Protein 1HFU (pdb70)

Solvent-accessible surface area: 18057 Å² total; per-residue (Å²): 97,57,1,79,19,95,45,56,0,36,0,48,30,32,116,18,58,18,0,36,77,89,14,21,0,2,24,0,64,56,48,65,17,5,13,0,79,12,25,39,98,45,109,1,63,0,47,0,34,0,67,4,105,36,37,16,1,28,27,5,0,0,0,1,0,0,7,4,36,4,130,26,28,0,14,0,0,0,0,31,4,0,0,0,7,2,0,1,30,64,77,45,4,67,0,96,9,53,8,74,38,25,24,3,0,0,0,0,2,0,9,23,31,8,0,0,1,1,1,0,6,0,10,0,0,0,55,36,123,113,24,75,10,54,103,62,32,89,56,34,51,78,100,3,12,0,10,0,6,0,0,7,22,80,10,9,39,12,64,224,111,1,20,0,2,2,0,48,32,73,0,31,47,50,80,25,66,86,18,120,9,7,72,4,97,3,82,100,62,69,83,12,3,0,4,0,0,0,12,0,0,14,0,7,0,38,0,14,4,2,44,9,100,0,33,0,0,0,0,1,4,26,34,0,80,71,48,57,4,22,66,0,59,0,22,1,0,2,0,4,0,0,8,0,59,0,89,52,92,66,66,5,13,34,0,28,0,46,4,68,51,16,131,103,46,0,31,62,41,53,58,131,8,2,0,3,0,8,0,33,0,66,80,22,64,142,49,78,6,139,34,88,43,73,134,126,49,53,73,22,70,30,42,62,1,49,4,55,92,112,49,66,9,31,39,108,92,69,66,45,28,11,83,27,70,46,148,5,137,21,20,87,83,82,47,99,8,18,1,76,66,38,15,18,102,68,18,98,62,1,1,0,34,22,6,54,91,50,19,154,35,20,144,83,4,102,23,80,43,1,19,56,81,2,59,140,100,65,20,0,4,0,26,3,28,12,45,22,106,40,40,35,2,1,0,1,2,2,3,10,20,1,4,5,2,33,4,32,74,20,87,92,75,39,21,115,35,4,2,42,1,3,0,1,12,2,11,105,113,62,13,52,2,1,4,1,5,47,1,67,0,16,0,0,0,5,2,0,0,0,7,5,43,22,17,108,61,0,0,0,1,0,2,0,2,6,12,100,47,0,85,116,30,2,117,34,43,106,92,10,43,66,6,14,106,53,59,100,118,40,61,110,120,22,54,57,84,102,101,104

CATH classification: 2.60.40.420 (+2 more: 2.60.40.420, 2.60.40.420)

B-factor: mean 20.95, std 7.77, range [6.66, 72.38]

Nearest PDB structures (foldseek):
  1hfu-assembly1_A  TM=1.002E+00  e=0.000E+00  Coprinopsis cinerea
  1a65-assembly1_A  TM=1.001E+00  e=0.000E+00  Coprinopsis cinerea
  5z1x-assembly2_B  TM=9.784E-01  e=3.452E-79  Cerrena
  3t6v-assembly1_A  TM=9.823E-01  e=4.361E-77  Steccherinum ochraceum
  5ehf-assembly1_A  TM=9.785E-01  e=1.086E-77  Antrodiella faginea

Secondary structure (DSSP, 8-state):
-EE-SEEEEEEEEEEE-TTS--EEEEEETTBSSPEEEEETT--EEEEEEE----TTS--SB-EEEET---TT-GGGS--BTTTBPPBPTT-EEEEEE--TT--EEEEEEE-STTGGGGT-EEEEEEE-TT-TTGGG-SB-STTSEEEEEEE-SS-GGG----SEEEETTB--BTT---PPPPEEEE-TT-EEEEEEEE--SS--EEEEETT--EEEEEETTEEEEEEEESBEEE-TT-EEEEEEE--S-SSEEEEEEEESS-GGGGGG--GGGTTEEEEEETTS-SS-------SSPPBP-GGG-BBSSS-SPSS-SSTT-SSEEEE--EEEETTEEEETTB-----SS-HHHHHHTT--SGGGSSSTTSEEEE-SS-EEEEEEE--STT---EEEETT--EEEEE-TT------SSB-EESEEE--STT-EEEEEEE--S-EEEEEEESSHHHHHTT-EEEEEE-HHHHHHH----HHHHHHHHHHHT--HHHH-----

InterPro domains:
  IPR001117 Multicopper oxidase, second cupredoxin domain [PF00394] (160-305)
  IPR002355 Multicopper oxidase, copper-binding site [PS00080] (469-480)
  IPR008972 Cupredoxin [G3DSA:2.60.40.420] (19-150)
  IPR008972 Cupredoxin [G3DSA:2.60.40.420] (151-330)
  IPR008972 Cupredoxin [G3DSA:2.60.40.420] (331-520)
  IPR008972 Cupredoxin [SSF49503] (31-179)
  IPR008972 Cupredoxin [SSF49503] (154-338)
  IPR008972 Cupredoxin [SSF49503] (324-514)
  IPR011706 Multicopper oxidase, C-terminal [PF07731] (367-487)
  IPR011707 Multicopper oxidase-like, N-terminal [PF07732] (30-148)
  IPR033138 Multicopper oxidases, conserved site [PS00079] (122-142)
  IPR033138 Multicopper oxidases, conserved site [PS00079] (464-484)
  IPR045087 Multicopper oxidase [PTHR11709] (40-487)

Sequence (500 aa):
AIVNSVDTMTLTNANVSPDGFTRAGILVNGVHGPLIRGGKNDNFELNVVNDLDNPTMLRPTSIHWHGLFQRGTNWADGADGVNQCPISPGHAFLYKFTPAGHAGTFWYHSHFGTQYCDGLRGPMVIYDDNDPHAALYDEDDENTIITLADWYHIPAPSIQQPDATLINGKGRYVGGPAAELSIVNVEQGKKYRMRLISLSCDPNWQFSIDGHELTIIEVDGELTEPHTVDRLQIFTGQRYSFVLDANQPVDNYWIRAQPNKGRNGLAGTFANGVNSAILRYAGAANADPTTSANPNPAQLNEADLHALIDPAAPGIPTPGAADVNLRFQLGFSGGRFTINGTAYESPSVPTLLQIMSGAQSANDLLPAGSVYELPRNQVVELVVPAGVLGGPHPFHLHGHAFSVVRSAGSSTYNFVNPVKRDVVSLGVTGDEVTIRFVTDNPGPWFFHCHIEFHLMNGLAIVFAEDMANTVDANNPPVEWAQLCEIYDDLPPEATSIQTV

Radius of gyration: 21.63 Å; Cα contacts (8 Å, |Δi|>4): 1441; chains: 1; bounding box: 51×60×52 Å

Organism: Coprinopsis cinerea (NCBI:txid5346)

Structure (mmCIF, N/CA/C/O backbone):
data_1HFU
#
_entry.id   1HFU
#
_cell.length_a   45.120
_cell.length_b   84.560
_cell.length_c   139.030
_cell.angle_alpha   90.00
_cell.angle_beta   90.00
_cell.angle_gamma   90.00
#
_symmetry.space_group_name_H-M   'P 21 21 21'
#
loop_
_entity.id
_entity.type
_entity.pdbx_description
1 polymer 'LACCASE 1'
2 branched alpha-D-mannopyranose-(1-2)-alpha-D-mannopyranose
3 branched 2-acetamido-2-deoxy-beta-D-glucopyranose-(1-4)-2-acetamido-2-deoxy-beta-D-glucopyranose
4 non-polymer 'COPPER (II) ION'
5 water water
#
loop_
_atom_site.group_PDB
_atom_site.id
_atom_site.type_symbol
_atom_site.label_atom_id
_atom_site.label_alt_id
_atom_site.label_comp_id
_atom_site.label_asym_id
_atom_site.label_entity_id
_atom_site.label_seq_id
_atom_site.pdbx_PDB_ins_code
_atom_site.Cartn_x
_atom_site.Cartn_y
_atom_site.Cartn_z
_atom_site.occupancy
_atom_site.B_iso_or_equiv
_atom_site.auth_seq_id
_atom_site.auth_comp_id
_atom_site.auth_asym_id
_atom_site.auth_atom_id
_atom_site.pdbx_PDB_model_num
ATOM 1 N N . ALA A 1 1 ? 4.875 35.376 66.019 1.00 39.10 1 ALA A N 1
ATOM 2 C CA . ALA A 1 1 ? 5.171 34.636 64.763 1.00 38.12 1 ALA A CA 1
ATOM 3 C C . ALA A 1 1 ? 4.439 35.099 63.516 1.00 34.55 1 ALA A C 1
ATOM 4 O O . ALA A 1 1 ? 4.823 34.597 62.440 1.00 36.17 1 ALA A O 1
ATOM 6 N N . ILE A 1 2 ? 3.359 35.887 63.564 1.00 31.91 2 ILE A N 1
ATOM 7 C CA . ILE A 1 2 ? 2.706 36.248 62.296 1.00 24.78 2 ILE A CA 1
ATOM 8 C C . ILE A 1 2 ? 2.703 37.758 62.129 1.00 24.24 2 ILE A C 1
ATOM 9 O O . ILE A 1 2 ? 2.365 38.463 63.073 1.00 30.48 2 ILE A O 1
ATOM 14 N N . VAL A 1 3 ? 3.138 38.247 60.976 1.00 20.35 3 VAL A N 1
ATOM 15 C CA . VAL A 1 3 ? 3.121 39.686 60.707 1.00 19.81 3 VAL A CA 1
ATOM 16 C C . VAL A 1 3 ? 1.888 39.953 59.868 1.00 18.12 3 VAL A C 1
ATOM 17 O O . VAL A 1 3 ? 1.624 39.273 58.860 1.00 19.29 3 VAL A O 1
ATOM 21 N N . ASN A 1 4 ? 1.067 40.919 60.286 1.00 17.23 4 ASN A N 1
ATOM 22 C CA . ASN A 1 4 ? -0.156 41.211 59.569 1.00 17.99 4 ASN A CA 1
ATOM 23 C C . ASN A 1 4 ? 0.076 42.210 58.439 1.00 20.74 4 ASN A C 1
ATOM 24 O O . ASN A 1 4 ? 1.191 42.768 58.358 1.00 19.33 4 ASN A O 1
ATOM 29 N N . SER A 1 5 ? -0.913 42.395 57.586 1.00 18.28 5 SER A N 1
ATOM 30 C CA . SER A 1 5 ? -0.739 43.311 56.445 1.00 20.69 5 SER A CA 1
ATOM 31 C C . SER A 1 5 ? -0.509 44.750 56.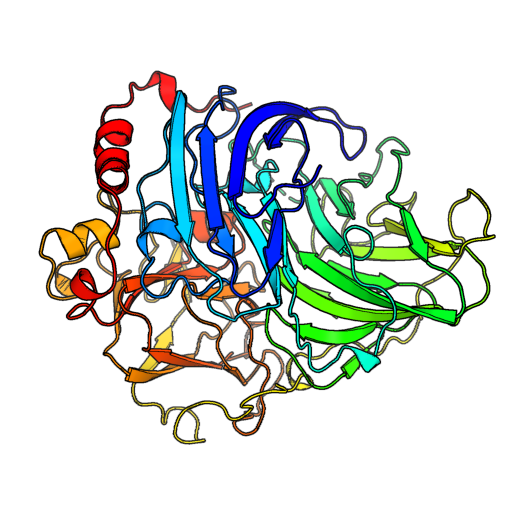861 1.00 22.17 5 SER A C 1
ATOM 32 O O . SER A 1 5 ? 0.167 45.509 56.151 1.00 19.15 5 SER A O 1
ATOM 35 N N . VAL A 1 6 ? -1.071 45.186 57.978 1.00 21.16 6 VAL A N 1
ATOM 36 C CA . VAL A 1 6 ? -0.779 46.491 58.559 1.00 19.54 6 VAL A CA 1
ATOM 37 C C . VAL A 1 6 ? -0.004 46.132 59.831 1.00 20.98 6 VAL A C 1
ATOM 38 O O . VAL A 1 6 ? -0.601 45.533 60.726 1.00 22.07 6 VAL A O 1
ATOM 42 N N . ASP A 1 7 ? 1.297 46.417 59.920 1.00 21.24 7 ASP A N 1
ATOM 43 C CA . ASP A 1 7 ? 2.039 46.026 61.109 1.00 19.80 7 ASP A CA 1
ATOM 44 C C . ASP A 1 7 ? 3.394 46.714 61.160 1.00 19.46 7 ASP A C 1
ATOM 45 O O . ASP A 1 7 ? 3.775 47.433 60.228 1.00 19.07 7 ASP A O 1
ATOM 50 N N . THR A 1 8 ? 4.150 46.403 62.200 1.00 17.77 8 THR A N 1
ATOM 51 C CA . THR A 1 8 ? 5.511 46.894 62.372 1.00 19.26 8 THR A CA 1
ATOM 52 C C . THR A 1 8 ? 6.457 45.702 62.288 1.00 21.57 8 THR A C 1
ATOM 53 O O . THR A 1 8 ? 6.111 44.639 62.810 1.00 21.38 8 THR A O 1
ATOM 57 N N . MET A 1 9 ? 7.563 45.845 61.580 1.00 20.39 9 MET A N 1
ATOM 58 C CA . MET A 1 9 ? 8.563 44.779 61.518 1.00 17.49 9 MET A CA 1
ATOM 59 C C . MET A 1 9 ? 9.849 45.340 62.127 1.00 19.32 9 MET A C 1
ATOM 60 O O . MET A 1 9 ? 10.609 46.070 61.476 1.00 20.39 9 MET A O 1
ATOM 65 N N . THR A 1 10 ? 10.106 44.961 63.380 1.00 20.22 10 THR A N 1
ATOM 66 C CA . THR A 1 10 ? 11.301 45.457 64.073 1.00 17.20 10 THR A CA 1
ATOM 67 C C . THR A 1 10 ? 12.464 44.503 63.922 1.00 19.45 10 THR A C 1
ATOM 68 O O . THR A 1 10 ? 12.355 43.319 64.254 1.00 20.94 10 THR A O 1
ATOM 72 N N . LEU A 1 11 ? 13.540 44.988 63.326 1.00 17.53 11 LEU A N 1
ATOM 73 C CA . LEU A 1 11 ? 14.688 44.160 63.022 1.00 17.28 11 LEU A CA 1
ATOM 74 C C . LEU A 1 11 ? 15.715 44.286 64.140 1.00 18.03 11 LEU A C 1
ATOM 75 O O . LEU A 1 11 ? 16.142 45.421 64.421 1.00 21.47 11 LEU A O 1
ATOM 80 N N . THR A 1 12 ? 16.073 43.157 64.752 1.00 19.10 12 THR A N 1
ATOM 81 C CA . THR A 1 12 ? 17.155 43.179 65.746 1.00 18.26 12 THR A CA 1
ATOM 82 C C . THR A 1 12 ? 18.133 42.043 65.483 1.00 20.45 12 THR A C 1
ATOM 83 O O . THR A 1 12 ? 17.844 41.131 64.697 1.00 18.13 12 THR A O 1
ATOM 87 N N . ASN A 1 13 ? 19.301 42.104 66.125 1.00 20.57 13 ASN A N 1
ATOM 88 C CA . ASN A 1 13 ? 20.254 41.018 66.092 1.00 18.19 13 ASN A CA 1
ATOM 89 C C . ASN A 1 13 ? 20.081 40.183 67.369 1.00 20.29 13 ASN A C 1
ATOM 90 O O . ASN A 1 13 ? 19.715 40.696 68.423 1.00 18.95 13 ASN A O 1
ATOM 95 N N . ALA A 1 14 ? 20.312 38.886 67.229 1.00 22.11 14 ALA A N 1
ATOM 96 C CA . ALA A 1 14 ? 20.206 37.967 68.370 1.00 21.11 14 ALA A CA 1
ATOM 97 C C . ALA A 1 14 ? 21.051 36.731 68.082 1.00 23.31 14 ALA A C 1
ATOM 98 O O . ALA A 1 14 ? 21.432 36.512 66.920 1.00 21.63 14 ALA A O 1
ATOM 100 N N . ASN A 1 15 ? 21.327 35.921 69.112 1.00 18.76 15 ASN A N 1
ATOM 101 C CA . ASN A 1 15 ? 22.095 34.696 68.861 1.00 19.47 15 ASN A CA 1
ATOM 102 C C . ASN A 1 15 ? 21.087 33.584 68.582 1.00 19.44 15 ASN A C 1
ATOM 103 O O . ASN A 1 15 ? 20.057 33.551 69.229 1.00 22.92 15 ASN A O 1
ATOM 108 N N . VAL A 1 16 ? 21.356 32.839 67.526 1.00 17.22 16 VAL A N 1
ATOM 109 C CA . VAL A 1 16 ? 20.388 31.839 67.031 1.00 18.40 16 VAL A CA 1
ATOM 110 C C . VAL A 1 16 ? 21.138 30.537 66.786 1.00 19.30 16 VAL A C 1
ATOM 111 O O . VAL A 1 16 ? 22.344 30.479 66.562 1.00 18.43 16 VAL A O 1
ATOM 115 N N . SER A 1 17 ? 20.449 29.399 66.831 1.00 16.91 17 SER A N 1
ATOM 116 C CA . SER A 1 17 ? 21.011 28.075 66.684 1.00 16.78 17 SER A CA 1
ATOM 117 C C . SER A 1 17 ? 20.021 27.114 66.028 1.00 19.66 17 SER A C 1
ATOM 118 O O . SER A 1 17 ? 19.647 26.046 66.554 1.00 21.38 17 SER A O 1
ATOM 122 N N . PRO A 1 18 ? 19.588 27.431 64.824 1.00 18.61 18 PRO A N 1
ATOM 123 C CA . PRO A 1 18 ? 18.566 26.683 64.107 1.00 18.80 18 PRO A CA 1
ATOM 124 C C . PRO A 1 18 ? 18.967 25.251 63.799 1.00 18.38 18 PRO A C 1
ATOM 125 O O . PRO A 1 18 ? 18.075 24.464 63.496 1.00 19.27 18 PRO A O 1
ATOM 129 N N . ASP A 1 19 ? 20.247 24.954 63.758 1.00 17.61 19 ASP A N 1
ATOM 130 C CA . ASP A 1 19 ? 20.811 23.659 63.483 1.00 16.43 19 ASP A CA 1
ATOM 131 C C . ASP A 1 19 ? 21.653 23.171 64.676 1.00 19.90 19 ASP A C 1
ATOM 132 O O . ASP A 1 19 ? 22.465 22.278 64.495 1.00 20.83 19 ASP A O 1
ATOM 137 N N . GLY A 1 20 ? 21.510 23.826 65.820 1.00 18.29 20 GLY A N 1
ATOM 138 C CA . GLY A 1 20 ? 22.248 23.399 67.012 1.00 21.14 20 GLY A CA 1
ATOM 139 C C . GLY A 1 20 ? 23.614 24.059 67.126 1.00 22.45 20 GLY A C 1
ATOM 140 O O . GLY A 1 20 ? 24.347 23.844 68.114 1.00 24.17 20 GLY A O 1
ATOM 141 N N . PHE A 1 21 ? 23.956 24.893 66.148 1.00 17.01 21 PHE A N 1
ATOM 142 C CA . PHE A 1 21 ? 25.231 25.633 66.240 1.00 17.66 21 PHE A CA 1
ATOM 143 C C . PHE A 1 21 ? 24.854 27.070 66.538 1.00 17.50 21 PHE A C 1
ATOM 144 O O . PHE A 1 21 ? 24.010 27.645 65.832 1.00 17.87 21 PHE A O 1
ATOM 152 N N . THR A 1 22 ? 25.473 27.728 67.524 1.00 16.38 22 THR A N 1
ATOM 153 C CA . THR A 1 22 ? 25.048 29.104 67.814 1.00 17.25 22 THR A CA 1
ATOM 154 C C . THR A 1 22 ? 25.876 30.133 67.050 1.00 20.87 22 THR A C 1
ATOM 155 O O . THR A 1 22 ? 27.098 30.047 66.962 1.00 20.01 22 THR A O 1
ATOM 159 N N . ARG A 1 23 ? 25.178 31.107 66.476 1.00 17.32 23 ARG A N 1
ATOM 160 C CA . ARG A 1 23 ? 25.802 32.217 65.763 1.00 16.99 23 ARG A CA 1
ATOM 161 C C . ARG A 1 23 ? 24.872 33.416 65.907 1.00 16.51 23 ARG A C 1
ATOM 162 O O . ARG A 1 23 ? 23.720 33.259 66.326 1.00 18.81 23 ARG A O 1
ATOM 170 N N . ALA A 1 24 ? 25.404 34.599 65.565 1.00 17.90 24 ALA A N 1
ATOM 171 C CA . ALA A 1 24 ? 24.580 35.808 65.632 1.00 18.22 24 ALA A CA 1
ATOM 172 C C . ALA A 1 24 ? 23.776 35.934 64.333 1.00 17.46 24 ALA A C 1
ATOM 173 O O . ALA A 1 24 ? 24.281 35.600 63.258 1.00 21.09 24 ALA A O 1
ATOM 175 N N . GLY A 1 25 ? 22.520 36.331 64.449 1.00 17.85 25 GLY A N 1
ATOM 176 C CA . GLY A 1 25 ? 21.664 36.404 63.259 1.00 17.96 25 GLY A CA 1
ATOM 177 C C . GLY A 1 25 ? 20.754 37.623 63.360 1.00 19.41 25 GLY A C 1
ATOM 178 O O . GLY A 1 25 ? 21.021 38.563 64.085 1.00 19.23 25 GLY A O 1
ATOM 179 N N . ILE A 1 26 ? 19.649 37.543 62.615 1.00 16.81 26 ILE A N 1
ATOM 180 C CA . ILE A 1 26 ? 18.721 38.658 62.548 1.00 18.52 26 ILE A CA 1
ATOM 181 C C . ILE A 1 26 ? 17.313 38.152 62.828 1.0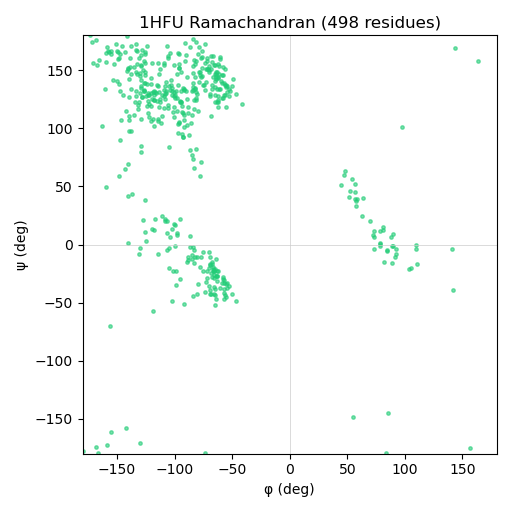0 19.08 26 ILE A C 1
ATOM 182 O O . ILE A 1 26 ? 16.955 37.094 62.297 1.00 18.59 26 ILE A O 1
ATOM 187 N N . LEU A 1 27 ? 16.562 38.880 63.644 1.00 16.81 27 LEU A N 1
ATOM 188 C CA . LEU A 1 27 ? 15.202 38.496 63.989 1.00 16.97 27 LEU A CA 1
ATOM 189 C C . LEU A 1 27 ? 14.225 39.602 63.536 1.00 17.25 27 LEU A C 1
ATOM 190 O O . LEU A 1 27 ? 14.677 40.720 63.395 1.00 16.93 27 LEU A O 1
ATOM 195 N N . VAL A 1 28 ? 12.969 39.255 63.322 1.00 15.31 28 VAL A N 1
ATOM 196 C CA . VAL A 1 28 ? 11.944 40.205 62.920 1.00 19.04 28 VAL A CA 1
ATOM 197 C C . VAL A 1 28 ? 10.858 40.080 63.990 1.00 19.94 28 VAL A C 1
ATOM 198 O O . VAL A 1 28 ? 10.396 38.957 64.170 1.00 20.76 28 VAL A O 1
ATOM 202 N N . ASN A 1 29 ? 10.604 41.071 64.806 1.00 17.98 29 ASN A N 1
ATOM 203 C CA . ASN A 1 29 ? 9.657 41.010 65.903 1.00 19.66 29 ASN A CA 1
ATOM 204 C C . ASN A 1 29 ? 9.992 39.862 66.866 1.00 19.69 29 ASN A C 1
ATOM 205 O O . ASN A 1 29 ? 9.094 39.154 67.337 1.00 22.25 29 ASN A O 1
ATOM 210 N N . GLY A 1 30 ? 11.266 39.653 67.120 1.00 19.33 30 GLY A N 1
ATOM 211 C CA . GLY A 1 30 ? 11.810 38.672 68.021 1.00 19.63 30 GLY A CA 1
ATOM 212 C C . GLY A 1 30 ? 11.767 37.234 67.567 1.00 20.99 30 GLY A C 1
ATOM 213 O O . GLY A 1 30 ? 12.004 36.268 68.293 1.00 23.21 30 GLY A O 1
ATOM 214 N N . VAL A 1 31 ? 11.462 37.011 66.299 1.00 20.92 31 VAL A N 1
ATOM 215 C CA . VAL A 1 31 ? 11.230 35.721 65.677 1.00 22.21 31 VAL A CA 1
ATOM 216 C C . VAL A 1 31 ? 12.105 35.570 64.443 1.00 21.95 31 VAL A C 1
ATOM 217 O O . VAL A 1 31 ? 12.471 36.508 63.758 1.00 17.60 31 VAL A O 1
ATOM 221 N N . HIS A 1 32 ? 12.476 34.326 64.148 1.00 23.37 32 HIS A N 1
ATOM 222 C CA . HIS A 1 32 ? 13.291 34.041 62.981 1.00 26.45 32 HIS A CA 1
ATOM 223 C C . HIS A 1 32 ? 12.437 33.862 61.730 1.00 25.72 32 HIS A C 1
ATOM 224 O O . HIS A 1 32 ? 11.781 32.824 61.619 1.00 27.93 32 HIS A O 1
ATOM 231 N N . GLY A 1 33 ? 12.404 34.828 60.836 1.00 22.98 33 GLY A N 1
ATOM 232 C CA . GLY A 1 33 ? 11.647 34.800 59.601 1.00 20.73 33 GLY A CA 1
ATOM 233 C C . GLY A 1 33 ? 10.165 34.514 59.706 1.00 18.82 33 GLY A C 1
ATOM 234 O O . GLY A 1 33 ? 9.642 33.528 59.190 1.00 18.74 33 GLY A O 1
ATOM 235 N N . PRO A 1 34 ? 9.418 35.291 60.480 1.00 16.28 34 PRO A N 1
ATOM 236 C CA . PRO A 1 34 ? 7.993 35.174 60.645 1.00 16.16 34 PRO A CA 1
ATOM 237 C C . PRO A 1 34 ? 7.255 35.298 59.318 1.00 17.32 34 PRO A C 1
ATOM 238 O O . PRO A 1 34 ? 7.771 35.961 58.417 1.00 16.71 34 PRO A O 1
ATOM 242 N N . LEU A 1 35 ? 6.087 34.689 59.235 1.00 16.95 35 LEU A N 1
ATOM 243 C CA . LEU A 1 35 ? 5.234 34.770 58.062 1.00 17.09 35 LEU A CA 1
ATOM 244 C C . LEU A 1 35 ? 4.528 36.121 57.969 1.00 19.13 35 LEU A C 1
ATOM 245 O O . LEU A 1 35 ? 4.001 36.560 58.986 1.00 20.70 35 LEU A O 1
ATOM 250 N N . ILE A 1 36 ? 4.464 36.717 56.777 1.00 15.02 36 ILE A N 1
ATOM 251 C CA . ILE A 1 36 ? 3.620 37.883 56.603 1.00 16.32 36 ILE A CA 1
ATOM 252 C C . ILE A 1 36 ? 2.387 37.374 55.855 1.00 18.35 36 ILE A C 1
ATOM 253 O O . ILE A 1 36 ? 2.570 36.587 54.910 1.00 19.65 36 ILE A O 1
ATOM 258 N N . ARG A 1 37 ? 1.174 37.739 56.295 1.00 17.80 37 ARG A N 1
ATOM 259 C CA . ARG A 1 37 ? 0.052 37.248 55.483 1.00 19.85 37 ARG A CA 1
ATOM 260 C C . ARG A 1 37 ? -1.018 38.314 55.296 1.00 18.87 37 ARG A C 1
ATOM 261 O O . ARG A 1 37 ? -1.110 39.216 56.141 1.00 20.75 37 ARG A O 1
ATOM 269 N N . GLY A 1 38 ? -1.742 38.211 54.200 1.00 17.80 38 GLY A N 1
ATOM 270 C CA . GLY A 1 38 ? -2.820 39.173 53.965 1.00 20.09 38 GLY A CA 1
ATOM 271 C C . GLY A 1 38 ? -3.678 38.671 52.816 1.00 20.32 38 GLY A C 1
ATOM 272 O O . GLY A 1 38 ? -3.517 37.540 52.340 1.00 20.49 38 GLY A O 1
ATOM 273 N N . GLY A 1 39 ? -4.633 39.502 52.413 1.00 17.91 39 GLY A N 1
ATOM 274 C CA . GLY A 1 39 ? -5.555 39.145 51.333 1.00 16.99 39 GLY A CA 1
ATOM 275 C C . GLY A 1 39 ? -5.143 39.934 50.085 1.00 17.82 39 GLY A C 1
ATOM 276 O O . GLY A 1 39 ? -4.403 40.915 50.217 1.00 18.67 39 GLY A O 1
ATOM 277 N N . LYS A 1 40 ? -5.618 39.489 48.925 1.00 17.97 40 LYS A N 1
ATOM 278 C CA . LYS A 1 40 ? -5.200 40.065 47.656 1.00 21.41 40 LYS A CA 1
ATOM 279 C C . LYS A 1 40 ? -5.533 41.527 47.384 1.00 22.40 40 LYS A C 1
ATOM 280 O O . LYS A 1 40 ? -4.846 42.172 46.575 1.00 19.91 40 LYS A O 1
ATOM 286 N N . ASN A 1 41 ? -6.539 42.053 48.068 1.00 21.40 41 ASN A N 1
ATOM 287 C CA . ASN A 1 41 ? -6.931 43.450 47.914 1.00 22.03 41 ASN A CA 1
ATOM 288 C C . ASN A 1 41 ? -6.455 44.285 49.099 1.00 22.73 41 ASN A C 1
ATOM 289 O O . ASN A 1 41 ? -6.809 45.465 49.202 1.00 22.72 41 ASN A O 1
ATOM 294 N N . ASP A 1 42 ? -5.669 43.722 50.006 1.00 20.34 42 ASP A N 1
ATOM 295 C CA . ASP A 1 42 ? -5.235 44.459 51.182 1.00 17.89 42 ASP A CA 1
ATOM 296 C C . ASP A 1 42 ? -4.343 45.652 50.837 1.00 18.99 42 ASP A C 1
ATOM 297 O O . ASP A 1 42 ? -3.557 45.630 49.898 1.00 22.26 42 ASP A O 1
ATOM 302 N N . ASN A 1 43 ? -4.479 46.691 51.648 1.00 19.28 43 ASN A N 1
ATOM 303 C CA . ASN A 1 43 ? -3.588 47.844 51.579 1.00 19.98 43 ASN A CA 1
ATOM 304 C C . ASN A 1 43 ? -2.533 47.631 52.652 1.00 19.70 43 ASN A C 1
ATOM 305 O O . ASN A 1 43 ? -2.761 47.834 53.843 1.00 20.61 43 ASN A O 1
ATOM 310 N N . PHE A 1 44 ? -1.373 47.084 52.261 1.00 18.54 44 PHE A N 1
ATOM 311 C CA . PHE A 1 44 ? -0.314 46.830 53.241 1.00 18.72 44 PHE A CA 1
ATOM 312 C C . PHE A 1 44 ? 0.374 48.105 53.701 1.00 20.03 44 PHE A C 1
ATOM 313 O O . PHE A 1 44 ? 0.601 49.062 52.969 1.00 17.37 44 PHE A O 1
ATOM 321 N N . GLU A 1 45 ? 0.669 48.152 55.002 1.00 18.71 45 GLU A N 1
ATOM 322 C CA . GLU A 1 45 ? 1.379 49.278 55.599 1.00 19.22 45 GLU A CA 1
ATOM 323 C C . GLU A 1 45 ? 2.339 48.616 56.590 1.00 18.60 45 GLU A C 1
ATOM 324 O O . GLU A 1 45 ? 1.918 48.242 57.687 1.00 21.39 45 GLU A O 1
ATOM 330 N N . LEU A 1 46 ? 3.564 48.439 56.181 1.00 17.98 46 LEU A N 1
ATOM 331 C CA . LEU A 1 46 ? 4.570 47.752 56.981 1.00 17.68 46 LEU A CA 1
ATOM 332 C C . LEU A 1 46 ? 5.680 48.694 57.396 1.00 18.13 46 LEU A C 1
ATOM 333 O O . LEU A 1 46 ? 6.435 49.144 56.522 1.00 16.03 46 LEU A O 1
ATOM 338 N N . ASN A 1 47 ? 5.689 49.046 58.693 1.00 20.03 47 ASN A N 1
ATOM 339 C CA . ASN A 1 47 ? 6.751 49.942 59.158 1.00 19.17 47 ASN A CA 1
ATOM 340 C C . ASN A 1 47 ? 7.962 49.086 59.490 1.00 19.52 47 ASN A C 1
ATOM 341 O O . ASN A 1 47 ? 7.977 48.319 60.466 1.00 20.44 47 ASN A O 1
ATOM 346 N N . VAL A 1 48 ? 9.001 49.227 58.689 1.00 18.42 48 VAL A N 1
ATOM 347 C CA . VAL A 1 48 ? 10.232 48.448 58.920 1.00 18.58 48 VAL A CA 1
ATOM 348 C C . VAL A 1 48 ? 11.155 49.262 59.807 1.00 20.67 48 VAL A C 1
ATOM 349 O O . VAL A 1 48 ? 11.620 50.324 59.408 1.00 19.80 48 VAL A O 1
ATOM 353 N N . VAL A 1 49 ? 11.358 48.804 61.033 1.00 20.29 49 VAL A N 1
ATOM 354 C CA . VAL A 1 49 ? 12.141 49.554 62.032 1.00 21.71 49 VAL A CA 1
ATOM 355 C C . VAL A 1 49 ? 13.515 48.924 62.102 1.00 20.44 49 VAL A C 1
ATOM 356 O O . VAL A 1 49 ? 13.599 47.769 62.484 1.00 19.27 49 VAL A O 1
ATOM 360 N N . ASN A 1 50 ? 14.543 49.670 61.689 1.00 17.71 50 ASN A N 1
ATOM 361 C CA . ASN A 1 50 ? 15.867 49.051 61.664 1.00 21.25 50 ASN A CA 1
ATOM 362 C C . ASN A 1 50 ? 16.570 49.248 63.011 1.00 22.28 50 ASN A C 1
ATOM 363 O O . ASN A 1 50 ? 17.086 50.338 63.244 1.00 20.31 50 ASN A O 1
ATOM 368 N N . ASP A 1 51 ? 16.615 48.219 63.850 1.00 22.46 51 ASP A N 1
ATOM 369 C CA . ASP A 1 51 ? 17.339 48.292 65.118 1.00 20.80 51 ASP A CA 1
ATOM 370 C C . ASP A 1 51 ? 18.570 47.394 65.074 1.00 21.24 51 ASP A C 1
ATOM 371 O O . ASP A 1 51 ? 19.094 46.976 66.112 1.00 22.28 51 ASP A O 1
ATOM 376 N N . LEU A 1 52 ? 19.101 47.104 63.895 1.00 17.97 52 LEU A N 1
ATOM 377 C CA . LEU A 1 52 ? 20.308 46.299 63.763 1.00 19.55 52 LEU A CA 1
ATOM 378 C C . LEU A 1 52 ? 21.534 47.034 64.327 1.00 22.95 52 LEU A C 1
ATOM 379 O O . LEU A 1 52 ? 21.745 48.223 64.065 1.00 24.14 52 LEU A O 1
ATOM 384 N N . ASP A 1 53 ? 22.328 46.309 65.127 1.00 22.29 53 ASP A N 1
ATOM 385 C CA . ASP A 1 53 ? 23.514 46.930 65.719 1.00 22.02 53 ASP A CA 1
ATOM 386 C C . ASP A 1 53 ? 24.720 46.011 65.746 1.00 22.25 53 ASP A C 1
ATOM 387 O O . ASP A 1 53 ? 25.769 46.414 66.259 1.00 23.09 53 ASP A O 1
ATOM 392 N N . ASN A 1 54 ? 24.635 44.785 65.243 1.00 20.93 54 ASN A N 1
ATOM 393 C CA . ASN A 1 54 ? 25.776 43.875 65.248 1.00 21.98 54 ASN A CA 1
ATOM 394 C C . ASN A 1 54 ? 26.560 44.128 63.970 1.00 21.14 54 ASN A C 1
ATOM 395 O O . ASN A 1 54 ? 26.123 43.835 62.855 1.00 19.73 54 ASN A O 1
ATOM 400 N N . PRO A 1 55 ? 27.768 44.645 64.096 1.00 21.02 55 PRO A N 1
ATOM 401 C CA . PRO A 1 55 ? 28.656 44.970 63.018 1.00 21.51 55 PRO A CA 1
ATOM 402 C C . PRO A 1 55 ? 29.263 43.806 62.258 1.00 22.33 55 PRO A C 1
ATOM 403 O O . PRO A 1 55 ? 29.907 44.072 61.227 1.00 21.94 55 PRO A O 1
ATOM 407 N N . THR A 1 56 ? 29.076 42.550 62.663 1.00 21.94 56 THR A N 1
ATOM 408 C CA . THR A 1 56 ? 29.583 41.426 61.885 1.00 19.88 56 THR A CA 1
ATOM 409 C C . THR A 1 56 ? 28.587 41.081 60.761 1.00 20.28 56 THR A C 1
ATOM 410 O O . THR A 1 56 ? 28.845 40.215 59.922 1.00 19.47 56 THR A O 1
ATOM 414 N N . MET A 1 57 ? 27.445 41.752 60.745 1.00 19.86 57 MET A N 1
ATOM 415 C CA . MET A 1 57 ? 26.497 41.588 59.635 1.00 19.85 57 MET A CA 1
ATOM 416 C C . MET A 1 57 ? 26.233 42.992 59.102 1.00 19.06 57 MET A C 1
ATOM 417 O O . MET A 1 57 ? 26.552 43.981 59.762 1.00 21.38 57 MET A O 1
ATOM 422 N N . LEU A 1 58 ? 25.677 43.101 57.907 1.00 19.40 58 LEU A N 1
ATOM 423 C CA . LEU A 1 58 ? 25.308 44.434 57.403 1.00 18.87 58 LEU A CA 1
ATOM 424 C C . LEU A 1 58 ? 24.258 45.044 58.323 1.00 18.38 58 LEU A C 1
ATOM 425 O O . LEU A 1 58 ? 23.390 44.326 58.848 1.00 18.10 58 LEU A O 1
ATOM 430 N N . ARG A 1 59 ? 24.312 46.372 58.533 1.00 16.93 59 ARG A N 1
ATOM 431 C CA . ARG A 1 59 ? 23.395 47.064 59.430 1.00 17.34 59 ARG A CA 1
ATOM 432 C C . ARG A 1 59 ? 22.267 47.821 58.758 1.00 18.66 59 ARG A C 1
ATOM 433 O O . ARG A 1 59 ? 21.098 47.652 59.121 1.00 19.48 59 ARG A O 1
ATOM 441 N N . PRO A 1 60 ? 22.535 48.631 57.752 1.00 18.51 60 PRO A N 1
ATOM 442 C CA . PRO A 1 60 ? 21.478 49.255 56.960 1.00 19.83 60 PRO A CA 1
ATOM 443 C C . PRO A 1 60 ? 20.658 48.141 56.302 1.00 20.11 60 PRO A C 1
ATOM 444 O O . PRO A 1 60 ? 21.120 47.001 56.175 1.00 20.95 60 PRO A O 1
ATOM 448 N N . THR A 1 61 ? 19.431 48.451 55.850 1.00 18.15 61 THR A N 1
ATOM 449 C CA . THR A 1 61 ? 18.649 47.397 55.208 1.00 18.02 61 THR A CA 1
ATOM 450 C C . THR A 1 61 ? 17.693 47.943 54.165 1.00 18.84 61 THR A C 1
ATOM 451 O O . THR A 1 61 ? 17.395 49.137 54.091 1.00 19.67 61 THR A O 1
ATOM 455 N N . SER A 1 62 ? 17.075 47.000 53.433 1.00 17.07 62 SER A N 1
ATOM 456 C CA . SER A 1 62 ? 16.024 47.367 52.485 1.00 16.53 62 SER A CA 1
ATOM 457 C C . SER A 1 62 ? 15.227 46.093 52.216 1.00 16.72 62 SER A C 1
ATOM 458 O O . SER A 1 62 ? 15.899 45.077 52.110 1.00 18.93 62 SER A O 1
ATOM 461 N N . ILE A 1 63 ? 13.902 46.134 52.237 1.00 16.40 63 ILE A N 1
ATOM 462 C CA . ILE A 1 63 ? 13.178 44.859 52.041 1.00 15.32 63 ILE A CA 1
ATOM 463 C C . ILE A 1 63 ? 12.462 44.752 50.710 1.00 15.64 63 ILE A C 1
ATOM 464 O O . ILE A 1 63 ? 11.678 45.651 50.410 1.00 15.56 63 ILE A O 1
ATOM 469 N N . HIS A 1 64 ? 12.721 43.648 49.985 1.00 13.69 64 HIS A N 1
ATOM 470 C CA . HIS A 1 64 ? 11.996 43.376 48.750 1.00 15.46 64 HIS A CA 1
ATOM 471 C C . HIS A 1 64 ? 10.844 42.398 49.038 1.00 15.13 64 HIS A C 1
ATOM 472 O O . HIS A 1 64 ? 11.045 41.405 49.733 1.00 13.95 64 HIS A O 1
ATOM 479 N N . TRP A 1 65 ? 9.686 42.664 48.463 1.00 15.52 65 TRP A N 1
ATOM 480 C CA . TRP A 1 65 ? 8.466 41.830 48.675 1.00 12.02 65 TRP A CA 1
ATOM 481 C C . TRP A 1 65 ? 8.351 41.039 47.373 1.00 12.97 65 TRP A C 1
ATOM 482 O O . TRP A 1 65 ? 7.778 41.482 46.366 1.00 15.06 65 TRP A O 1
ATOM 493 N N . HIS A 1 66 ? 9.094 39.940 47.336 1.00 12.60 66 HIS A N 1
ATOM 494 C CA . HIS A 1 66 ? 9.333 39.219 46.108 1.00 11.16 66 HIS A CA 1
ATOM 495 C C . HIS A 1 66 ? 8.097 38.645 45.440 1.00 11.69 66 HIS A C 1
ATOM 496 O O . HIS A 1 66 ? 7.439 37.798 46.013 1.00 14.22 66 HIS A O 1
ATOM 503 N N . GLY A 1 67 ? 7.833 39.096 44.237 1.00 14.23 67 GLY A N 1
ATOM 504 C CA . GLY A 1 67 ? 6.735 38.583 43.425 1.00 13.50 67 GLY A CA 1
ATOM 505 C C . GLY A 1 67 ? 5.628 39.615 43.264 1.00 13.51 67 GLY A C 1
ATOM 506 O O . GLY A 1 67 ? 4.798 39.366 42.376 1.00 14.77 67 GLY A O 1
ATOM 507 N N . LEU A 1 68 ? 5.605 40.634 44.094 1.00 13.67 68 LEU A N 1
ATOM 508 C CA . LEU A 1 68 ? 4.584 41.678 43.977 1.00 13.60 68 LEU A CA 1
ATOM 509 C C . LEU A 1 68 ? 5.045 42.661 42.902 1.00 14.31 68 LEU A C 1
ATOM 510 O O . LEU A 1 68 ? 6.205 43.046 42.908 1.00 15.22 68 LEU A O 1
ATOM 518 N N . PHE A 1 69 ? 4.126 43.042 42.002 1.00 13.33 69 PHE A N 1
ATOM 519 C CA . PHE A 1 69 ? 4.516 43.846 40.849 1.00 13.20 69 PHE A CA 1
ATOM 520 C C . PHE A 1 69 ? 4.781 45.306 41.218 1.00 15.01 69 PHE A C 1
ATOM 521 O O . PHE A 1 69 ? 5.490 45.996 40.508 1.00 14.17 69 PHE A O 1
ATOM 529 N N . GLN A 1 70 ? 4.200 45.748 42.319 1.00 14.24 70 GLN A N 1
ATOM 530 C CA . GLN A 1 70 ? 4.376 47.096 42.839 1.00 16.20 70 GLN A CA 1
ATOM 531 C C . GLN A 1 70 ? 3.948 48.139 41.802 1.00 15.50 70 GLN A C 1
ATOM 532 O O . GLN A 1 70 ? 4.625 49.168 41.709 1.00 14.71 70 GLN A O 1
ATOM 538 N N . ARG A 1 71 ? 2.888 47.907 41.057 1.00 13.54 71 ARG A N 1
ATOM 539 C CA . ARG A 1 71 ? 2.452 48.896 40.053 1.00 16.83 71 ARG A CA 1
ATOM 540 C C . ARG A 1 71 ? 2.064 50.208 40.735 1.00 16.44 71 ARG A C 1
ATOM 541 O O . ARG A 1 71 ? 1.225 50.232 41.639 1.00 17.67 71 ARG A O 1
ATOM 549 N N . GLY A 1 72 ? 2.721 51.282 40.322 1.00 15.63 72 GLY A N 1
ATOM 550 C CA . GLY A 1 72 ? 2.473 52.580 40.958 1.00 16.22 72 GLY A CA 1
ATOM 551 C C . GLY A 1 72 ? 3.157 52.764 42.300 1.00 18.30 72 GLY A C 1
ATOM 552 O O . GLY A 1 72 ? 2.932 53.807 42.952 1.00 20.07 72 GLY A O 1
ATOM 553 N N . THR A 1 73 ? 3.928 51.815 42.796 1.00 14.52 73 THR A N 1
ATOM 554 C CA . THR A 1 73 ? 4.598 51.859 44.087 1.00 15.84 73 THR A CA 1
ATOM 555 C C . THR A 1 73 ? 6.012 51.330 43.917 1.00 15.76 73 THR A C 1
ATOM 556 O O . THR A 1 73 ? 6.561 50.571 44.742 1.00 14.40 73 THR A O 1
ATOM 560 N N . ASN A 1 74 ? 6.655 51.785 42.831 1.00 13.82 74 ASN A N 1
ATOM 561 C CA . ASN A 1 74 ? 8.039 51.352 42.552 1.00 16.00 74 ASN A CA 1
ATOM 562 C C . ASN A 1 74 ? 8.964 51.680 43.703 1.00 14.56 74 ASN A C 1
ATOM 563 O O . ASN A 1 74 ? 9.881 50.902 44.034 1.00 15.54 74 ASN A O 1
ATOM 568 N N . TRP A 1 75 ? 8.721 52.778 44.399 1.00 14.53 75 TRP A N 1
ATOM 569 C CA . TRP A 1 75 ? 9.508 53.160 45.574 1.00 15.66 75 TRP A CA 1
ATOM 570 C C . TRP A 1 75 ? 9.410 52.188 46.754 1.00 15.87 75 TRP A C 1
ATOM 571 O O . TRP A 1 75 ? 10.184 52.340 47.704 1.00 16.67 75 TRP A O 1
ATOM 582 N N . ALA A 1 76 ? 8.478 51.256 46.748 1.00 15.88 76 ALA A N 1
ATOM 583 C CA . ALA A 1 76 ? 8.365 50.258 47.826 1.00 14.46 76 ALA A CA 1
ATOM 584 C C . ALA A 1 76 ? 8.979 48.932 47.426 1.00 16.76 76 ALA A C 1
ATOM 585 O O . ALA A 1 76 ? 8.953 47.974 48.212 1.00 15.23 76 ALA A O 1
ATOM 587 N N . ASP A 1 77 ? 9.518 48.764 46.218 1.00 17.42 77 ASP A N 1
ATOM 588 C CA . ASP A 1 77 ? 9.999 47.475 45.723 1.00 15.88 77 ASP A CA 1
ATOM 589 C C . ASP A 1 77 ? 11.238 46.967 46.447 1.00 16.44 77 ASP A C 1
ATOM 590 O O . ASP A 1 77 ? 11.383 45.748 46.557 1.00 18.66 77 ASP A O 1
ATOM 595 N N . GLY A 1 78 ? 12.042 47.842 47.052 1.00 17.03 78 GLY A N 1
ATOM 596 C CA . GLY A 1 78 ? 13.112 47.385 47.921 1.00 15.13 78 GLY A CA 1
ATOM 597 C C . GLY A 1 78 ? 14.508 47.128 47.443 1.00 16.61 78 GLY A C 1
ATOM 598 O O . GLY A 1 78 ? 15.355 46.804 48.306 1.00 18.62 78 GLY A O 1
ATOM 599 N N . ALA A 1 79 ? 14.802 47.160 46.145 1.00 13.43 79 ALA A N 1
ATOM 600 C CA . ALA A 1 79 ? 16.186 46.918 45.749 1.00 14.57 79 ALA A CA 1
ATOM 601 C C . ALA A 1 79 ? 16.964 48.219 45.981 1.00 18.55 79 ALA A C 1
ATOM 602 O O . ALA A 1 79 ? 16.733 49.241 45.358 1.00 18.07 79 ALA A O 1
ATOM 604 N N . ASP A 1 80 ? 17.887 48.106 46.915 1.00 20.17 80 ASP A N 1
ATOM 605 C CA . ASP A 1 80 ? 18.783 49.221 47.213 1.00 19.80 80 ASP A CA 1
ATOM 606 C C . ASP A 1 80 ? 19.477 49.615 45.909 1.00 18.67 80 ASP A C 1
ATOM 607 O O . ASP A 1 80 ? 19.859 48.707 45.176 1.00 16.48 80 ASP A O 1
ATOM 612 N N . GLY A 1 81 ? 19.621 50.901 45.601 1.00 17.09 81 GLY A N 1
ATOM 613 C CA . GLY A 1 81 ? 20.317 51.327 44.395 1.00 20.06 81 GLY A CA 1
ATOM 614 C C . GLY A 1 81 ? 19.425 51.445 43.167 1.00 19.09 81 GLY A C 1
ATOM 615 O O . GLY A 1 81 ? 19.760 52.044 42.139 1.00 17.77 81 GLY A O 1
ATOM 616 N N . VAL A 1 82 ? 18.231 50.842 43.280 1.00 16.69 82 VAL A N 1
ATOM 617 C CA . VAL A 1 82 ? 17.286 50.883 42.156 1.00 16.16 82 VAL A CA 1
ATOM 618 C C . VAL A 1 82 ? 16.014 51.587 42.605 1.00 17.94 82 VAL A C 1
ATOM 619 O O . VAL A 1 82 ? 15.572 52.605 42.016 1.00 16.32 82 VAL A O 1
ATOM 623 N N . ASN A 1 83 ? 15.373 51.067 43.670 1.00 16.12 83 ASN A N 1
ATOM 624 C CA . ASN A 1 83 ? 14.125 51.665 44.159 1.00 12.99 83 ASN A CA 1
ATOM 625 C C . ASN A 1 83 ? 14.235 52.541 45.389 1.00 14.14 83 ASN A C 1
ATOM 626 O O . ASN A 1 83 ? 13.277 53.285 45.672 1.00 17.57 83 ASN A O 1
ATOM 631 N N . GLN A 1 84 ? 15.262 52.387 46.208 1.00 14.11 84 GLN A N 1
ATOM 632 C CA . GLN A 1 84 ? 15.418 53.234 47.392 1.00 17.53 84 GLN A CA 1
ATOM 633 C C . GLN A 1 84 ? 16.872 53.231 47.853 1.00 17.91 84 GLN A C 1
ATOM 634 O O . GLN A 1 84 ? 17.648 52.404 47.391 1.00 16.14 84 GLN A O 1
ATOM 640 N N . CYS A 1 85 ? 17.217 54.117 48.785 1.00 16.84 85 CYS A N 1
ATOM 641 C CA . CYS A 1 85 ? 18.485 53.993 49.482 1.00 20.65 85 CYS A CA 1
ATOM 642 C C . CYS A 1 85 ? 18.089 53.126 50.695 1.00 18.75 85 CYS A C 1
ATOM 643 O O . CYS A 1 85 ? 16.913 53.137 51.098 1.00 17.72 85 CYS A O 1
ATOM 646 N N . PRO A 1 86 ? 19.055 52.541 51.357 1.00 19.81 86 PRO A N 1
ATOM 647 C CA . PRO A 1 86 ? 18.799 51.705 52.530 1.00 19.81 86 PRO A CA 1
ATOM 648 C C . PRO A 1 86 ? 18.227 52.483 53.697 1.00 20.56 86 PRO A C 1
ATOM 649 O O . PRO A 1 86 ? 18.423 53.690 53.834 1.00 20.86 86 PRO A O 1
ATOM 653 N N . ILE A 1 87 ? 17.493 51.814 54.569 1.00 16.79 87 ILE A N 1
ATOM 654 C CA . ILE A 1 87 ? 16.949 52.329 55.822 1.00 17.06 87 ILE A CA 1
ATOM 655 C C . ILE A 1 87 ? 18.107 52.239 56.823 1.00 18.52 87 ILE A C 1
ATOM 656 O O . ILE A 1 87 ? 18.746 51.177 56.883 1.00 19.41 87 ILE A O 1
ATOM 661 N N . SER A 1 88 ? 18.469 53.354 57.454 1.00 20.33 88 SER A N 1
ATOM 662 C CA . SER A 1 88 ? 19.640 53.332 58.328 1.00 19.92 88 SER A CA 1
ATOM 663 C C . SER A 1 88 ? 19.311 52.834 59.718 1.00 20.49 88 SER A C 1
ATOM 664 O O . SER A 1 88 ? 18.213 53.003 60.242 1.00 21.64 88 SER A O 1
ATOM 667 N N . PRO A 1 89 ? 20.303 52.266 60.392 1.00 22.45 89 PRO A N 1
ATOM 668 C CA . PRO A 1 89 ? 20.178 51.817 61.778 1.00 23.77 89 PRO A CA 1
ATOM 669 C C . PRO A 1 89 ? 19.657 52.948 62.648 1.00 24.71 89 PRO A C 1
ATOM 670 O O . PRO A 1 89 ? 20.125 54.097 62.566 1.00 24.23 89 PRO A O 1
ATOM 674 N N . GLY A 1 90 ? 18.605 52.689 63.401 1.00 23.22 90 GLY A N 1
ATOM 675 C CA . GLY A 1 90 ? 17.962 53.601 64.316 1.00 26.55 90 GLY A CA 1
ATOM 676 C C . GLY A 1 90 ? 16.860 54.431 63.678 1.00 27.09 90 GLY A C 1
ATOM 677 O O . GLY A 1 90 ? 16.282 55.332 64.283 1.00 25.07 90 GLY A O 1
ATOM 678 N N . HIS A 1 91 ? 16.516 54.078 62.432 1.00 24.07 91 HIS A N 1
ATOM 679 C CA . HIS A 1 91 ? 15.479 54.756 61.688 1.00 21.32 91 HIS A CA 1
ATOM 680 C C . HIS A 1 91 ? 14.506 53.685 61.163 1.00 21.95 91 HIS A C 1
ATOM 681 O O . HIS A 1 91 ? 14.837 52.501 61.244 1.00 22.17 91 HIS A O 1
ATOM 688 N N . ALA A 1 92 ? 13.363 54.152 60.680 1.00 21.87 92 ALA A N 1
ATOM 689 C CA . ALA A 1 92 ? 12.352 53.242 60.165 1.00 20.99 92 ALA A CA 1
ATOM 690 C C . ALA A 1 92 ? 11.855 53.765 58.817 1.00 21.72 92 ALA A C 1
ATOM 691 O O . ALA A 1 92 ? 12.045 54.933 58.467 1.00 18.99 92 ALA A O 1
ATOM 693 N N . PHE A 1 93 ? 11.138 52.893 58.123 1.00 18.35 93 PHE A N 1
ATOM 694 C CA . PHE A 1 93 ? 10.547 53.289 56.841 1.00 19.79 93 PHE A CA 1
ATOM 695 C C . PHE A 1 93 ? 9.238 52.537 56.669 1.00 20.93 93 PHE A C 1
ATOM 696 O O . PHE A 1 93 ? 9.193 51.309 56.777 1.00 20.66 93 PHE A O 1
ATOM 704 N N . LEU A 1 94 ? 8.200 53.252 56.308 1.00 18.42 94 LEU A N 1
ATOM 705 C CA . LEU A 1 94 ? 6.873 52.707 56.135 1.00 18.48 94 LEU A CA 1
ATOM 706 C C . LEU A 1 94 ? 6.592 52.387 54.675 1.00 19.31 94 LEU A C 1
ATOM 707 O O . LEU A 1 94 ? 6.358 53.247 53.838 1.00 20.29 94 LEU A O 1
ATOM 712 N N . TYR A 1 95 ? 6.656 51.091 54.370 1.00 16.29 95 TYR A N 1
ATOM 713 C CA . TYR A 1 95 ? 6.310 50.633 53.033 1.00 15.32 95 TYR A CA 1
ATOM 714 C C . TYR A 1 95 ? 4.795 50.497 52.917 1.00 17.57 95 TYR A C 1
ATOM 715 O O . TYR A 1 95 ? 4.129 49.891 53.767 1.00 18.36 95 TYR A O 1
ATOM 724 N N . LYS A 1 96 ? 4.267 51.031 51.802 1.00 17.55 96 LYS A N 1
ATOM 725 C CA . LYS A 1 96 ? 2.824 50.924 51.582 1.00 18.43 96 LYS A CA 1
ATOM 726 C C . LYS A 1 96 ? 2.629 50.397 50.164 1.00 18.76 96 LYS A C 1
ATOM 727 O O . LYS A 1 96 ? 3.216 50.928 49.209 1.00 22.71 96 LYS A O 1
ATOM 733 N N . PHE A 1 97 ? 1.796 49.361 50.051 1.00 19.50 97 PHE A N 1
ATOM 734 C CA . PHE A 1 97 ? 1.527 48.827 48.708 1.00 17.82 97 PHE A CA 1
ATOM 735 C C . PHE A 1 97 ? 0.344 47.873 48.798 1.00 16.61 97 PHE A C 1
ATOM 736 O O . PHE A 1 97 ? -0.101 47.531 49.891 1.00 16.27 97 PHE A O 1
ATOM 744 N N . THR A 1 98 ? -0.072 47.376 47.637 1.00 15.26 98 THR A N 1
ATOM 745 C CA . THR A 1 98 ? -1.133 46.389 47.594 1.00 16.85 98 THR A CA 1
ATOM 746 C C . THR A 1 98 ? -0.818 45.361 46.526 1.00 16.90 98 THR A C 1
ATOM 747 O O . THR A 1 98 ? -0.240 45.628 45.473 1.00 17.80 98 THR A O 1
ATOM 751 N N . PRO A 1 99 ? -1.271 44.139 46.735 1.00 16.30 99 PRO A N 1
ATOM 752 C CA . PRO A 1 99 ? -1.181 43.062 45.753 1.00 16.21 99 PRO A CA 1
ATOM 753 C C . PRO A 1 99 ? -2.053 43.381 44.560 1.00 17.51 99 PRO A C 1
ATOM 754 O O . PRO A 1 99 ? -1.891 42.837 43.469 1.00 17.69 99 PRO A O 1
ATOM 758 N N . ALA A 1 100 ? -3.066 44.243 44.728 1.00 16.86 100 ALA A N 1
ATOM 759 C CA . ALA A 1 100 ? -3.957 44.680 43.651 1.00 17.59 100 ALA A CA 1
ATOM 760 C C . ALA A 1 100 ? -4.641 43.506 42.957 1.00 18.16 100 ALA A C 1
ATOM 761 O O . ALA A 1 100 ? -4.703 43.413 41.724 1.00 19.23 100 ALA A O 1
ATOM 763 N N . GLY A 1 101 ? -5.137 42.585 43.769 1.00 17.93 101 GLY A N 1
ATOM 764 C CA . GLY A 1 101 ? -5.818 41.422 43.206 1.00 19.46 101 GLY A CA 1
ATOM 765 C C . GLY A 1 101 ? -4.939 40.216 42.958 1.00 20.28 101 GLY A C 1
ATOM 766 O O . GLY A 1 101 ? -5.448 39.152 42.545 1.00 21.90 101 GLY A O 1
ATOM 767 N N . HIS A 1 102 ? -3.646 40.320 43.177 1.00 18.06 102 HIS A N 1
ATOM 768 C CA . HIS A 1 102 ? -2.682 39.263 42.924 1.00 21.07 102 HIS A CA 1
ATOM 769 C C . HIS A 1 102 ? -2.451 38.393 44.141 1.00 18.20 102 HIS A C 1
ATOM 770 O O . HIS A 1 102 ? -1.724 38.684 45.085 1.00 19.26 102 HIS A O 1
ATOM 777 N N . ALA A 1 103 ? -3.104 37.217 44.127 1.00 16.26 103 ALA A N 1
ATOM 778 C CA . ALA A 1 103 ? -2.977 36.285 45.226 1.00 15.86 103 ALA A CA 1
ATOM 779 C C . ALA A 1 103 ? -1.791 35.356 44.883 1.00 14.68 103 ALA A C 1
ATOM 780 O O . ALA A 1 103 ? -1.470 35.206 43.715 1.00 14.69 103 ALA A O 1
ATOM 782 N N . GLY A 1 104 ? -1.232 34.756 45.928 1.00 15.62 104 GLY A N 1
ATOM 783 C CA . GLY A 1 104 ? -0.141 33.810 45.654 1.00 15.98 104 GLY A CA 1
ATOM 784 C C . GLY A 1 104 ? 0.805 33.597 46.827 1.00 14.29 104 GLY A C 1
ATOM 785 O O . GLY A 1 104 ? 0.600 34.145 47.911 1.00 14.76 104 GLY A O 1
ATOM 786 N N . THR A 1 105 ? 1.858 32.811 46.539 1.00 14.11 105 THR A N 1
ATOM 787 C CA . THR A 1 105 ? 2.890 32.504 47.528 1.00 12.83 105 THR A CA 1
ATOM 788 C C . THR A 1 105 ? 4.138 33.309 47.181 1.00 12.35 105 THR A C 1
ATOM 789 O O . THR A 1 105 ? 4.626 33.205 46.039 1.00 14.52 105 THR A O 1
ATOM 793 N N . PHE A 1 106 ? 4.535 34.147 48.113 1.00 12.96 106 PHE A N 1
ATOM 794 C CA . PHE A 1 106 ? 5.633 35.090 47.907 1.00 12.59 106 PHE A CA 1
ATOM 795 C C . PHE A 1 106 ? 6.589 34.957 49.075 1.00 13.87 106 PHE A C 1
ATOM 796 O O . PHE A 1 106 ? 6.477 34.009 49.875 1.00 13.88 106 PHE A O 1
ATOM 804 N N . TRP A 1 107 ? 7.556 35.875 49.172 1.00 13.76 107 TRP A N 1
ATOM 805 C CA . TRP A 1 107 ? 8.452 35.884 50.315 1.00 12.45 107 TRP A CA 1
ATOM 806 C C . TRP A 1 107 ? 9.056 37.295 50.388 1.00 11.73 107 TRP A C 1
ATOM 807 O O . TRP A 1 107 ? 8.974 38.005 49.399 1.00 13.34 107 TRP A O 1
ATOM 818 N N . TYR A 1 108 ? 9.507 37.677 51.576 1.00 13.79 108 TYR A N 1
ATOM 819 C CA . TYR A 1 108 ? 10.137 38.999 51.715 1.00 12.57 108 TYR A CA 1
ATOM 820 C C . TYR A 1 108 ? 11.606 38.720 52.062 1.00 12.25 108 TYR A C 1
ATOM 821 O O . TYR A 1 108 ? 11.875 37.666 52.645 1.00 13.43 108 TYR A O 1
ATOM 830 N N . HIS A 1 109 ? 12.518 39.640 51.790 1.00 11.08 109 HIS A N 1
ATOM 831 C CA . HIS A 1 109 ? 13.908 39.416 52.132 1.00 12.09 109 HIS A CA 1
ATOM 832 C C . HIS A 1 109 ? 14.649 40.755 51.991 1.00 12.27 109 HIS A C 1
ATOM 833 O O . HIS A 1 109 ? 14.290 41.549 51.125 1.00 15.19 109 HIS A O 1
ATOM 840 N N . SER A 1 110 ? 15.732 40.817 52.758 1.00 13.89 110 SER A N 1
ATOM 841 C CA . SER A 1 110 ? 16.543 42.046 52.562 1.00 13.84 110 SER A CA 1
ATOM 842 C C . SER A 1 110 ? 17.067 42.032 51.130 1.00 15.83 110 SER A C 1
ATOM 843 O O . SER A 1 110 ? 17.404 40.985 50.569 1.00 15.52 110 SER A O 1
ATOM 846 N N . HIS A 1 111 ? 17.191 43.210 50.537 1.00 14.67 111 HIS A N 1
ATOM 847 C CA . HIS A 1 111 ? 17.715 43.389 49.195 1.00 18.22 111 HIS A CA 1
ATOM 848 C C . HIS A 1 111 ? 18.860 44.388 49.271 1.00 19.41 111 HIS A C 1
ATOM 849 O O . HIS A 1 111 ? 18.962 45.312 48.460 1.00 22.08 111 HIS A O 1
ATOM 856 N N . PHE A 1 112 ? 19.606 44.249 50.362 1.00 16.07 112 PHE A N 1
ATOM 857 C CA . PHE A 1 112 ? 20.814 45.069 50.579 1.00 18.04 112 PHE A CA 1
ATOM 858 C C . PHE A 1 112 ? 22.004 44.121 50.750 1.00 20.66 112 PHE A C 1
ATOM 859 O O . PHE A 1 112 ? 22.083 43.391 51.753 1.00 21.73 112 PHE A O 1
ATOM 867 N N . GLY A 1 113 ? 22.907 44.073 49.783 1.00 21.49 113 GLY A N 1
ATOM 868 C CA . GLY A 1 113 ? 24.073 43.193 49.870 1.00 22.80 113 GLY A CA 1
ATOM 869 C C . GLY A 1 113 ? 23.626 41.745 50.109 1.00 22.65 113 GLY A C 1
ATOM 870 O O . GLY A 1 113 ? 22.536 41.332 49.656 1.00 24.83 113 GLY A O 1
ATOM 871 N N . THR A 1 114 ? 24.464 41.009 50.828 1.00 20.85 114 THR A N 1
ATOM 872 C CA . THR A 1 114 ? 24.103 39.610 51.115 1.00 22.39 114 THR A CA 1
ATOM 873 C C . THR A 1 114 ? 23.424 39.458 52.467 1.00 20.34 114 THR A C 1
ATOM 874 O O . THR A 1 114 ? 23.384 38.331 52.974 1.00 20.25 114 THR A O 1
ATOM 878 N N . GLN A 1 115 ? 22.836 40.485 53.033 1.00 18.56 115 GLN A N 1
ATOM 879 C CA . GLN A 1 115 ? 22.163 40.434 54.321 1.00 18.79 115 GLN A CA 1
ATOM 880 C C . GLN A 1 115 ? 21.070 39.383 54.421 1.00 20.80 115 GLN A C 1
ATOM 881 O O . GLN A 1 115 ? 20.910 38.822 55.515 1.00 20.82 115 GLN A O 1
ATOM 887 N N . TYR A 1 116 ? 20.304 39.070 53.354 1.00 15.16 116 TYR A N 1
ATOM 888 C CA . TYR A 1 116 ? 19.220 38.089 53.639 1.00 15.50 116 TYR A CA 1
ATOM 889 C C . TYR A 1 116 ? 19.777 36.713 53.918 1.00 15.49 116 TYR A C 1
ATOM 890 O O . TYR A 1 116 ? 19.067 35.918 54.551 1.00 17.24 116 TYR A O 1
ATOM 899 N N . CYS A 1 117 ? 21.031 36.413 53.559 1.00 18.17 117 CYS A N 1
ATOM 900 C CA . CYS A 1 117 ? 21.660 35.140 53.833 1.00 17.06 117 CYS A CA 1
ATOM 901 C C . CYS A 1 117 ? 21.860 34.963 55.338 1.00 18.40 117 CYS A C 1
ATOM 902 O O . CYS A 1 117 ? 22.026 33.823 55.795 1.00 18.80 117 CYS A O 1
ATOM 905 N N . ASP A 1 118 ? 21.834 36.045 56.096 1.00 16.79 118 ASP A N 1
ATOM 906 C CA . ASP A 1 118 ? 21.942 35.980 57.550 1.00 18.29 118 ASP A CA 1
ATOM 907 C C . ASP A 1 118 ? 20.588 35.767 58.212 1.00 19.82 118 ASP A C 1
ATOM 908 O O . ASP A 1 118 ? 20.494 35.878 59.437 1.00 20.81 118 ASP A O 1
ATOM 913 N N . GLY A 1 119 ? 19.522 35.524 57.431 1.00 16.96 119 GLY A N 1
ATOM 914 C CA . GLY A 1 119 ? 18.233 35.241 58.045 1.00 18.14 119 GLY A CA 1
ATOM 915 C C . GLY A 1 119 ? 17.177 36.314 57.908 1.00 15.49 119 GLY A C 1
ATOM 916 O O . GLY A 1 119 ? 16.055 36.101 58.367 1.00 16.22 119 GLY A O 1
ATOM 917 N N . LEU A 1 120 ? 17.472 37.456 57.256 1.00 14.43 120 LEU A N 1
ATOM 918 C CA . LEU A 1 120 ? 16.454 38.494 57.124 1.00 14.78 120 LEU A CA 1
ATOM 919 C C . LEU A 1 120 ? 15.623 38.191 55.876 1.00 16.02 120 LEU A C 1
ATOM 920 O O . LEU A 1 120 ? 15.805 38.710 54.779 1.00 14.86 120 LEU A O 1
ATOM 925 N N . ARG A 1 121 ? 14.679 37.289 56.076 1.00 14.40 121 ARG A N 1
ATOM 926 C CA . ARG A 1 121 ? 13.827 36.742 55.018 1.00 14.66 121 ARG A CA 1
ATOM 927 C C . ARG A 1 121 ? 12.726 35.907 55.653 1.00 15.71 121 ARG A C 1
ATOM 928 O O . ARG A 1 121 ? 12.901 35.401 56.774 1.00 15.64 121 ARG A O 1
ATOM 936 N N . GLY A 1 122 ? 11.602 35.739 54.937 1.00 11.89 122 GLY A N 1
ATOM 937 C CA . GLY A 1 122 ? 10.544 34.880 55.508 1.00 10.90 122 GLY A CA 1
ATOM 938 C C . GLY A 1 122 ? 9.477 34.683 54.461 1.00 12.59 122 GLY A C 1
ATOM 939 O O . GLY A 1 122 ? 9.516 35.365 53.429 1.00 14.34 122 GLY A O 1
ATOM 940 N N . PRO A 1 123 ? 8.489 33.850 54.705 1.00 13.48 123 PRO A N 1
ATOM 941 C CA . PRO A 1 123 ? 7.408 33.620 53.782 1.00 14.22 123 PRO A CA 1
ATOM 942 C C . PRO A 1 123 ? 6.404 34.761 53.789 1.00 15.61 123 PRO A C 1
ATOM 943 O O . PRO A 1 123 ? 6.221 35.431 54.802 1.00 14.69 123 PRO A O 1
ATOM 947 N N . MET A 1 124 ? 5.723 34.989 52.670 1.00 15.14 124 MET A N 1
ATOM 948 C CA . MET A 1 124 ? 4.655 35.988 52.560 1.00 13.41 124 MET A CA 1
ATOM 949 C C . MET A 1 124 ? 3.516 35.405 51.707 1.00 16.47 124 MET A C 1
ATOM 950 O O . MET A 1 124 ? 3.721 35.128 50.527 1.00 16.47 124 MET A O 1
ATOM 955 N N . VAL A 1 125 ? 2.366 35.113 52.314 1.00 14.30 125 VAL A N 1
ATOM 956 C CA . VAL A 1 125 ? 1.283 34.469 51.559 1.00 15.99 125 VAL A CA 1
ATOM 957 C C . VAL A 1 125 ? 0.113 35.428 51.440 1.00 16.58 125 VAL A C 1
ATOM 958 O O . VAL A 1 125 ? -0.319 36.005 52.438 1.00 15.91 125 VAL A O 1
ATOM 962 N N . ILE A 1 126 ? -0.392 35.570 50.236 1.00 16.30 126 ILE A N 1
ATOM 963 C CA . ILE A 1 126 ? -1.522 36.423 49.902 1.00 16.98 126 ILE A CA 1
ATOM 964 C C . ILE A 1 126 ? -2.673 35.517 49.450 1.00 17.92 126 ILE A C 1
ATOM 965 O O . ILE A 1 126 ? -2.549 34.944 48.375 1.00 15.94 126 ILE A O 1
ATOM 970 N N . TYR A 1 127 ? -3.677 35.379 50.315 1.00 17.89 127 TYR A N 1
ATOM 971 C CA . TYR A 1 127 ? -4.788 34.491 49.972 1.00 18.32 127 TYR A CA 1
ATOM 972 C C . TYR A 1 127 ? -5.826 35.150 49.072 1.00 19.62 127 TYR A C 1
ATOM 973 O O . TYR A 1 127 ? -6.021 36.364 48.971 1.00 18.10 127 TYR A O 1
ATOM 982 N N . ASP A 1 128 ? -6.527 34.289 48.343 1.00 19.62 128 ASP A N 1
ATOM 983 C CA . ASP A 1 128 ? -7.543 34.681 47.397 1.00 23.07 128 ASP A CA 1
ATOM 984 C C . ASP A 1 128 ? -8.927 34.393 47.991 1.00 28.42 128 ASP A C 1
ATOM 985 O O . ASP A 1 128 ? -9.136 33.232 48.362 1.00 35.17 128 ASP A O 1
ATOM 990 N N . ASP A 1 129 ? -9.880 35.299 47.855 1.00 28.46 129 ASP A N 1
ATOM 991 C CA . ASP A 1 129 ? -11.230 34.995 48.351 1.00 32.26 129 ASP A CA 1
ATOM 992 C C . ASP A 1 129 ? -12.067 34.251 47.319 1.00 33.04 129 ASP A C 1
ATOM 993 O O . ASP A 1 129 ? -13.244 33.926 47.526 1.00 38.89 129 ASP A O 1
ATOM 998 N N . ASN A 1 130 ? -11.531 34.023 46.139 1.00 30.75 130 ASN A N 1
ATOM 999 C CA . ASN A 1 130 ? -12.221 33.366 45.034 1.00 31.07 130 ASN A CA 1
ATOM 1000 C C . ASN A 1 130 ? -11.255 32.426 44.316 1.00 26.52 130 ASN A C 1
ATOM 1001 O O . ASN A 1 130 ? -11.212 32.367 43.093 1.00 27.23 130 ASN A O 1
ATOM 1006 N N . ASP A 1 131 ? -10.445 31.709 45.105 1.00 25.66 131 ASP A N 1
ATOM 1007 C CA . ASP A 1 131 ? -9.426 30.870 44.465 1.00 24.50 131 ASP A CA 1
ATOM 1008 C C . ASP A 1 131 ? -9.989 29.834 43.529 1.00 21.78 131 ASP A C 1
ATOM 1009 O O . ASP A 1 131 ? -10.748 28.929 43.873 1.00 20.25 131 ASP A O 1
ATOM 1014 N N . PRO A 1 132 ? -9.503 29.838 42.293 1.00 20.25 132 PRO A N 1
ATOM 1015 C CA . PRO A 1 132 ? -9.888 28.896 41.262 1.00 20.39 132 PRO A CA 1
ATOM 1016 C C . PRO A 1 132 ? -9.656 27.435 41.606 1.00 21.65 132 PRO A C 1
ATOM 1017 O O . PRO A 1 132 ? -10.376 26.521 41.120 1.00 22.41 132 PRO A O 1
ATOM 1021 N N . HIS A 1 133 ? -8.671 27.116 42.458 1.00 19.60 133 HIS A N 1
ATOM 1022 C CA . HIS A 1 133 ? -8.370 25.734 42.806 1.00 19.23 133 HIS A CA 1
ATOM 1023 C C . HIS A 1 133 ? -8.886 25.312 44.159 1.00 21.25 133 HIS A C 1
ATOM 1024 O O . HIS A 1 133 ? -8.450 24.290 44.683 1.00 22.74 133 HIS A O 1
ATOM 1031 N N . ALA A 1 134 ? -9.773 26.111 44.756 1.00 22.22 134 ALA A N 1
ATOM 1032 C CA . ALA A 1 134 ? -10.257 25.853 46.103 1.00 26.03 134 ALA A CA 1
ATOM 1033 C C . ALA A 1 134 ? -10.844 24.468 46.337 1.00 27.92 134 ALA A C 1
ATOM 1034 O O . ALA A 1 134 ? -10.648 23.957 47.447 1.00 29.48 134 ALA A O 1
ATOM 1036 N N . ALA A 1 135 ? -11.484 23.848 45.381 1.00 28.36 135 ALA A N 1
ATOM 1037 C CA . ALA A 1 135 ? -12.095 22.539 45.498 1.00 30.99 135 ALA A CA 1
ATOM 1038 C C . ALA A 1 135 ? -11.062 21.427 45.622 1.00 29.39 135 ALA A C 1
ATOM 1039 O O . ALA A 1 135 ? -11.425 20.319 46.021 1.00 29.77 135 ALA A O 1
ATOM 1041 N N . LEU A 1 136 ? -9.813 21.699 45.268 1.00 24.69 136 LEU A N 1
ATOM 1042 C CA . LEU A 1 136 ? -8.770 20.673 45.292 1.00 24.75 136 LEU A CA 1
ATOM 1043 C C . LEU A 1 136 ? -8.191 20.411 46.667 1.00 23.62 136 LEU A C 1
ATOM 1044 O O . LEU A 1 136 ? -7.452 19.419 46.833 1.00 23.20 136 LEU A O 1
ATOM 1049 N N . TYR A 1 137 ? -8.464 21.218 47.675 1.00 19.75 137 TYR A N 1
ATOM 1050 C CA . TYR A 1 137 ? -7.912 21.008 49.013 1.00 20.69 137 TYR A CA 1
ATOM 1051 C C . TYR A 1 137 ? -8.825 21.480 50.124 1.00 21.49 137 TYR A C 1
ATOM 1052 O O . TYR A 1 137 ? -9.724 22.312 49.964 1.00 20.25 137 TYR A O 1
ATOM 1061 N N . ASP A 1 138 ? -8.574 20.949 51.323 1.00 21.18 138 ASP A N 1
ATOM 1062 C CA . ASP A 1 138 ? -9.374 21.230 52.507 1.00 23.22 138 ASP A CA 1
ATOM 1063 C C . ASP A 1 138 ? -8.737 22.282 53.378 1.00 22.30 138 ASP A C 1
ATOM 1064 O O . ASP A 1 138 ? -9.419 23.018 54.080 1.00 21.74 138 ASP A O 1
ATOM 1069 N N . GLU A 1 139 ? -7.392 22.286 53.428 1.00 19.46 139 GLU A N 1
ATOM 1070 C CA . GLU A 1 139 ? -6.664 23.169 54.315 1.00 18.78 139 GLU A CA 1
ATOM 1071 C C . GLU A 1 139 ? -5.553 23.955 53.620 1.00 20.42 139 GLU A C 1
ATOM 1072 O O . GLU A 1 139 ? -4.876 23.458 52.733 1.00 20.62 139 GLU A O 1
ATOM 1078 N N . ASP A 1 140 ? -5.418 25.180 54.143 1.00 18.31 140 ASP A N 1
ATOM 1079 C CA . ASP A 1 140 ? -4.362 26.055 53.572 1.00 16.15 140 ASP A CA 1
ATOM 1080 C C . ASP A 1 140 ? -4.170 27.143 54.619 1.00 19.99 140 ASP A C 1
ATOM 1081 O O . ASP A 1 140 ? -5.035 28.022 54.708 1.00 21.82 140 ASP A O 1
ATOM 1086 N N . ASP A 1 141 ? -3.115 27.028 55.411 1.00 16.44 141 ASP A N 1
ATOM 1087 C CA . ASP A 1 141 ? -2.963 28.018 56.492 1.00 20.66 141 ASP A CA 1
ATOM 1088 C C . ASP A 1 141 ? -1.528 28.160 56.895 1.00 18.46 141 ASP A C 1
ATOM 1089 O O . ASP A 1 141 ? -0.611 27.759 56.166 1.00 19.42 141 ASP A O 1
ATOM 1094 N N . GLU A 1 142 ? -1.232 28.706 58.092 1.00 20.85 142 GLU A N 1
ATOM 1095 C CA . GLU A 1 142 ? 0.132 28.942 58.508 1.00 21.09 142 GLU A CA 1
ATOM 1096 C C . GLU A 1 142 ? 0.907 27.641 58.746 1.00 20.03 142 GLU A C 1
ATOM 1097 O O . GLU A 1 142 ? 2.132 27.609 58.820 1.00 20.73 142 GLU A O 1
ATOM 1103 N N . ASN A 1 143 ? 0.167 26.544 58.846 1.00 19.24 143 ASN A N 1
ATOM 1104 C CA . ASN A 1 143 ? 0.698 25.215 59.015 1.00 17.01 143 ASN A CA 1
ATOM 1105 C C . ASN A 1 143 ? 0.805 24.396 57.736 1.00 16.83 143 ASN A C 1
ATOM 1106 O O . ASN A 1 143 ? 1.161 23.185 57.826 1.00 18.16 143 ASN A O 1
ATOM 1111 N N . THR A 1 144 ? 0.583 24.964 56.568 1.00 15.13 144 THR A N 1
ATOM 1112 C CA . THR A 1 144 ? 0.762 24.260 55.307 1.00 14.60 144 THR A CA 1
ATOM 1113 C C . THR A 1 144 ? 1.878 25.002 54.538 1.00 14.66 144 THR A C 1
ATOM 1114 O O . THR A 1 144 ? 1.932 24.848 53.331 1.00 18.79 144 THR A O 1
ATOM 1118 N N . ILE A 1 145 ? 2.732 25.748 55.228 1.00 12.25 145 ILE A N 1
ATOM 1119 C CA . ILE A 1 145 ? 3.851 26.413 54.539 1.00 11.67 145 ILE A CA 1
ATOM 1120 C C . ILE A 1 145 ? 5.129 25.632 54.820 1.00 15.62 145 ILE A C 1
ATOM 1121 O O . ILE A 1 145 ? 5.330 25.175 55.957 1.00 15.94 145 ILE A O 1
ATOM 1126 N N . ILE A 1 146 ? 5.943 25.443 53.778 1.00 13.23 146 ILE A N 1
ATOM 1127 C CA . ILE A 1 146 ? 7.203 24.752 53.941 1.00 13.69 146 ILE A CA 1
ATOM 1128 C C . ILE A 1 146 ? 8.289 25.653 53.301 1.00 13.55 146 ILE A C 1
ATOM 1129 O O . ILE A 1 146 ? 8.378 25.758 52.070 1.00 13.86 146 ILE A O 1
ATOM 1134 N N . THR A 1 147 ? 9.081 26.248 54.162 1.00 14.36 147 THR A N 1
ATOM 1135 C CA . THR A 1 147 ? 10.182 27.065 53.640 1.00 12.48 147 THR A CA 1
ATOM 1136 C C . THR A 1 147 ? 11.471 26.238 53.613 1.00 11.19 147 THR A C 1
ATOM 1137 O O . THR A 1 147 ? 11.709 25.382 54.487 1.00 13.82 147 THR A O 1
ATOM 1141 N N . LEU A 1 148 ? 12.357 26.588 52.686 1.00 12.51 148 LEU A N 1
ATOM 1142 C CA . LEU A 1 148 ? 13.679 25.985 52.546 1.00 11.40 148 LEU A CA 1
ATOM 1143 C C . LEU A 1 148 ? 14.727 27.095 52.587 1.00 13.73 148 LEU A C 1
ATOM 1144 O O . LEU A 1 148 ? 14.530 28.111 51.908 1.00 15.34 148 LEU A O 1
ATOM 1149 N N . ALA A 1 149 ? 15.717 26.916 53.478 1.00 12.62 149 ALA A N 1
ATOM 1150 C CA . ALA A 1 149 ? 16.708 27.992 53.613 1.00 14.38 149 ALA A CA 1
ATOM 1151 C C . ALA A 1 149 ? 18.104 27.407 53.756 1.00 13.81 149 ALA A C 1
ATOM 1152 O O . ALA A 1 149 ? 18.301 26.299 54.279 1.00 15.42 149 ALA A O 1
ATOM 1154 N N . ASP A 1 150 ? 19.063 28.091 53.127 1.00 13.92 150 ASP A N 1
ATOM 1155 C CA . ASP A 1 150 ? 20.468 27.710 53.215 1.00 13.06 150 ASP A CA 1
ATOM 1156 C C . ASP A 1 150 ? 20.996 28.364 54.497 1.00 14.66 150 ASP A C 1
ATOM 1157 O O . ASP A 1 150 ? 20.733 29.560 54.674 1.00 16.72 150 ASP A O 1
ATOM 1162 N N . TRP A 1 151 ? 21.706 27.644 55.368 1.00 14.64 151 TRP A N 1
ATOM 1163 C CA . TRP A 1 151 ? 22.171 28.282 56.600 1.00 13.35 151 TRP A CA 1
ATOM 1164 C C . TRP A 1 151 ? 23.688 28.088 56.726 1.00 14.80 151 TRP A C 1
ATOM 1165 O O . TRP A 1 151 ? 24.205 26.997 56.490 1.00 16.24 151 TRP A O 1
ATOM 1176 N N . TYR A 1 152 ? 24.354 29.206 57.030 1.00 15.32 152 TYR A N 1
ATOM 1177 C CA . TYR A 1 152 ? 25.801 29.216 57.132 1.00 18.07 152 TYR A CA 1
ATOM 1178 C C . TYR A 1 152 ? 26.212 29.486 58.579 1.00 19.40 152 TYR A C 1
ATOM 1179 O O . TYR A 1 152 ? 25.504 30.228 59.236 1.00 16.72 152 TYR A O 1
ATOM 1188 N N . HIS A 1 153 ? 27.341 28.877 58.966 1.00 19.51 153 HIS A N 1
ATOM 1189 C CA . HIS A 1 153 ? 27.753 29.123 60.357 1.00 19.00 153 HIS A CA 1
ATOM 1190 C C . HIS A 1 153 ? 28.512 30.421 60.552 1.00 19.85 153 HIS A C 1
ATOM 1191 O O . HIS A 1 153 ? 28.718 30.835 61.689 1.00 20.69 153 HIS A O 1
ATOM 1198 N N . ILE A 1 154 ? 28.915 31.082 59.471 1.00 21.29 154 ILE A N 1
ATOM 1199 C CA . ILE A 1 154 ? 29.613 32.370 59.580 1.00 22.48 154 ILE A CA 1
ATOM 1200 C C . ILE A 1 154 ? 28.753 33.461 58.962 1.00 23.39 154 ILE A C 1
ATOM 1201 O O . ILE A 1 154 ? 28.173 33.253 57.889 1.00 23.88 154 ILE A O 1
ATOM 1206 N N . PRO A 1 155 ? 28.641 34.608 59.584 1.00 21.98 155 PRO A N 1
ATOM 1207 C CA . PRO A 1 155 ? 27.947 35.767 59.052 1.00 23.56 155 PRO A CA 1
ATOM 1208 C C . PRO A 1 155 ? 28.432 36.016 57.625 1.00 22.87 155 PRO A C 1
ATOM 1209 O O . PRO A 1 155 ? 29.593 35.896 57.245 1.00 24.42 155 PRO A O 1
ATOM 1213 N N . ALA A 1 156 ? 27.504 36.428 56.761 1.00 20.69 156 ALA A N 1
ATOM 1214 C CA . ALA A 1 156 ? 27.671 36.661 55.346 1.00 21.77 156 ALA A CA 1
ATOM 1215 C C . ALA A 1 156 ? 28.846 37.524 54.930 1.00 21.07 156 ALA A C 1
ATOM 1216 O O . ALA A 1 156 ? 29.624 37.099 54.066 1.00 22.37 156 ALA A O 1
ATOM 1218 N N . PRO A 1 157 ? 29.121 38.605 55.621 1.00 21.54 157 PRO A N 1
ATOM 1219 C CA . PRO A 1 157 ? 30.260 39.449 55.292 1.00 21.37 157 PRO A CA 1
ATOM 1220 C C . PRO A 1 157 ? 31.562 38.683 55.460 1.00 25.45 157 PRO A C 1
ATOM 1221 O O . PRO A 1 157 ? 32.536 39.101 54.837 1.00 26.18 157 PRO A O 1
ATOM 1225 N N . SER A 1 158 ? 31.618 37.669 56.326 1.00 25.29 158 SER A N 1
ATOM 1226 C CA . SER A 1 158 ? 32.861 36.940 56.512 1.00 27.18 158 SER A CA 1
ATOM 1227 C C . SER A 1 158 ? 33.023 35.646 55.754 1.00 33.83 158 SER A C 1
ATOM 1228 O O . SER A 1 158 ? 33.948 34.876 55.987 1.00 34.65 158 SER A O 1
ATOM 1231 N N . ILE A 1 159 ? 32.124 35.362 54.834 1.00 37.02 159 ILE A N 1
ATOM 1232 C CA . ILE A 1 159 ? 32.239 34.100 54.061 1.00 44.77 159 ILE A CA 1
ATOM 1233 C C . ILE A 1 159 ? 33.480 34.080 53.196 1.00 48.57 159 ILE A C 1
ATOM 1234 O O . ILE A 1 159 ? 33.916 35.099 52.642 1.00 50.15 159 ILE A O 1
ATOM 1239 N N . GLN A 1 160 ? 34.219 32.974 53.173 1.00 53.30 160 GLN A N 1
ATOM 1240 C CA . GLN A 1 160 ? 35.455 32.767 52.449 1.00 57.00 160 GLN A CA 1
ATOM 1241 C C . GLN A 1 160 ? 35.181 32.014 51.153 1.00 57.97 160 GLN A C 1
ATOM 1242 O O . GLN A 1 160 ? 35.125 30.790 51.073 1.00 59.56 160 GLN A O 1
ATOM 1248 N N . GLN A 1 164 ? 28.816 27.743 50.603 0.0000 50.01 164 GLN A N 1
ATOM 1249 C CA . GLN A 1 164 ? 28.516 26.361 50.917 0.0000 44.96 164 GLN A CA 1
ATOM 1250 C C . GLN A 1 164 ? 27.857 26.262 52.284 0.0000 35.67 164 GLN A C 1
ATOM 1251 O O . GLN A 1 164 ? 28.448 26.564 53.312 0.0000 35.51 164 GLN A O 1
ATOM 1257 N N . PRO A 1 165 ? 26.878 26.150 52.198 1.00 28.44 165 PRO A N 1
ATOM 1258 C CA . PRO A 1 165 ? 25.883 26.004 53.240 1.00 24.93 165 PRO A CA 1
ATOM 1259 C C . PRO A 1 165 ? 26.242 24.893 54.229 1.00 22.19 165 PRO A C 1
ATOM 1260 O O . PRO A 1 165 ? 26.581 23.802 53.782 1.00 24.34 165 PRO A O 1
ATOM 1264 N N . ASP A 1 166 ? 26.142 25.190 55.504 1.00 19.40 166 ASP A N 1
ATOM 1265 C CA . ASP A 1 166 ? 26.348 24.154 56.524 1.00 18.22 166 ASP A CA 1
ATOM 1266 C C . ASP A 1 166 ? 25.099 23.296 56.693 1.00 19.56 166 ASP A C 1
ATOM 1267 O O . ASP A 1 166 ? 25.208 22.088 56.941 1.00 19.22 166 ASP A O 1
ATOM 1272 N N . ALA A 1 167 ? 23.928 23.904 56.532 1.00 17.55 167 ALA A N 1
ATOM 1273 C CA . ALA A 1 167 ? 22.707 23.107 56.708 1.00 15.37 167 ALA A CA 1
ATOM 1274 C C . ALA A 1 167 ? 21.584 23.596 55.806 1.00 15.81 167 ALA A C 1
ATOM 1275 O O . ALA A 1 167 ? 21.607 24.706 55.299 1.00 16.83 167 ALA A O 1
ATOM 1277 N N . THR A 1 168 ? 20.631 22.709 55.609 1.00 15.79 168 THR A N 1
ATOM 1278 C CA . THR A 1 168 ? 19.361 23.050 54.965 1.00 14.91 168 THR A CA 1
ATOM 1279 C C . THR A 1 168 ? 18.395 23.231 56.129 1.00 16.15 168 THR A C 1
ATOM 1280 O O . THR A 1 168 ? 18.282 22.335 56.992 1.00 18.30 168 THR A O 1
ATOM 1284 N N . LEU A 1 169 ? 17.725 24.357 56.195 1.00 13.06 169 LEU A N 1
ATOM 1285 C CA . LEU A 1 169 ? 16.687 24.537 57.208 1.00 13.91 169 LEU A CA 1
ATOM 1286 C C . LEU A 1 169 ? 15.322 24.365 56.522 1.00 16.19 169 LEU A C 1
ATOM 1287 O O . LEU A 1 169 ? 15.075 24.973 55.494 1.00 15.38 169 LEU A O 1
ATOM 1292 N N . ILE A 1 170 ? 14.484 23.504 57.114 1.00 13.13 170 ILE A N 1
ATOM 1293 C CA . ILE A 1 170 ? 13.118 23.325 56.600 1.00 14.44 170 ILE A CA 1
ATOM 1294 C C . ILE A 1 170 ? 12.189 23.865 57.684 1.00 12.48 170 ILE A C 1
ATOM 1295 O O . ILE A 1 170 ? 12.249 23.420 58.823 1.00 14.76 170 ILE A O 1
ATOM 1300 N N . ASN A 1 171 ? 11.416 24.898 57.378 1.00 13.42 171 ASN A N 1
ATOM 1301 C CA . ASN A 1 171 ? 10.618 25.591 58.385 1.00 15.79 171 ASN A CA 1
ATOM 1302 C C . ASN A 1 171 ? 11.504 26.007 59.562 1.00 15.62 171 ASN A C 1
ATOM 1303 O O . ASN A 1 171 ? 11.128 25.899 60.724 1.00 18.95 171 ASN A O 1
ATOM 1308 N N . GLY A 1 172 ? 12.672 26.575 59.230 1.00 15.68 172 GLY A N 1
ATOM 1309 C CA . GLY A 1 172 ? 13.614 27.116 60.176 1.00 14.94 172 GLY A CA 1
ATOM 1310 C C . GLY A 1 172 ? 14.418 26.129 61.002 1.00 16.74 172 GLY A C 1
ATOM 1311 O O . GLY A 1 172 ? 15.152 26.581 61.906 1.00 19.68 172 GLY A O 1
ATOM 1312 N N . LYS A 1 173 ? 14.330 24.835 60.741 1.00 15.58 173 LYS A N 1
ATOM 1313 C CA . LYS A 1 173 ? 15.082 23.852 61.530 1.00 16.80 173 LYS A CA 1
ATOM 1314 C C . LYS A 1 173 ? 15.812 22.845 60.666 1.00 17.19 173 LYS A C 1
ATOM 1315 O O . LYS A 1 173 ? 15.328 22.437 59.609 1.00 15.58 173 LYS A O 1
ATOM 1321 N N . GLY A 1 174 ? 16.984 22.363 61.075 1.00 15.88 174 GLY A N 1
ATOM 1322 C CA . GLY A 1 174 ? 17.689 21.346 60.271 1.00 14.47 174 GLY A CA 1
ATOM 1323 C C . GLY A 1 174 ? 18.992 20.973 60.991 1.00 15.32 174 GLY A C 1
ATOM 1324 O O . GLY A 1 174 ? 19.157 21.424 62.111 1.00 17.30 174 GLY A O 1
ATOM 1325 N N . ARG A 1 175 ? 19.740 20.094 60.338 1.00 15.12 175 ARG A N 1
ATOM 1326 C CA . ARG A 1 175 ? 20.985 19.658 60.983 1.00 15.36 175 ARG A CA 1
ATOM 1327 C C . ARG A 1 175 ? 22.148 19.858 60.042 1.00 18.59 175 ARG A C 1
ATOM 1328 O O . ARG A 1 175 ? 21.902 19.876 58.817 1.00 17.99 175 ARG A O 1
ATOM 1336 N N . TYR A 1 176 ? 23.368 19.950 60.602 1.00 17.85 176 TYR A N 1
ATOM 1337 C CA . TYR A 1 176 ? 24.545 20.000 59.739 1.00 19.09 176 TYR A CA 1
ATOM 1338 C C . TYR A 1 176 ? 25.315 18.683 59.865 1.00 19.93 176 TYR A C 1
ATOM 1339 O O . TYR A 1 176 ? 25.150 18.022 60.897 1.00 17.37 176 TYR A O 1
ATOM 1348 N N . VAL A 1 177 ? 26.096 18.337 58.845 1.00 19.53 177 VAL A N 1
ATOM 1349 C CA . VAL A 1 177 ? 26.841 17.060 58.941 1.00 18.89 177 VAL A CA 1
ATOM 1350 C C . VAL A 1 177 ? 27.849 17.146 60.080 1.00 20.95 177 VAL A C 1
ATOM 1351 O O . VAL A 1 177 ? 28.669 18.088 60.148 1.00 18.96 177 VAL A O 1
ATOM 1355 N N . GLY A 1 178 ? 27.713 16.200 61.016 1.00 24.43 178 GLY A N 1
ATOM 1356 C CA . GLY A 1 178 ? 28.567 16.166 62.198 1.00 24.18 178 GLY A CA 1
ATOM 1357 C C . GLY A 1 178 ? 28.008 16.960 63.364 1.00 24.67 178 GLY A C 1
ATOM 1358 O O . GLY A 1 178 ? 28.668 17.052 64.426 1.00 23.11 178 GLY A O 1
ATOM 1359 N N . GLY A 1 179 ? 26.842 17.605 63.169 1.00 20.33 179 GLY A N 1
ATOM 1360 C CA . GLY A 1 179 ? 26.234 18.395 64.222 1.00 20.91 179 GLY A CA 1
ATOM 1361 C C . GLY A 1 179 ? 25.400 17.572 65.186 1.00 20.82 179 GLY A C 1
ATOM 1362 O O . GLY A 1 179 ? 25.256 16.363 65.021 1.00 24.18 179 GLY A O 1
ATOM 1363 N N . PRO A 1 180 ? 24.876 18.224 66.206 1.00 20.75 180 PRO A N 1
ATOM 1364 C CA . PRO A 1 180 ? 24.011 17.639 67.205 1.00 22.32 180 PRO A CA 1
ATOM 1365 C C . PRO A 1 180 ? 22.699 17.243 66.540 1.00 22.38 180 PRO A C 1
ATOM 1366 O O . PRO A 1 180 ? 22.419 17.727 65.431 1.00 19.49 180 PRO A O 1
ATOM 1370 N N . ALA A 1 181 ? 21.929 16.389 67.186 1.00 22.25 181 ALA A N 1
ATOM 1371 C CA . ALA A 1 181 ? 20.620 15.965 66.646 1.00 21.78 181 ALA A CA 1
ATOM 1372 C C . ALA A 1 181 ? 19.562 17.002 66.993 1.00 19.97 181 ALA A C 1
ATOM 1373 O O . ALA A 1 181 ? 18.638 16.815 67.797 1.00 19.91 181 ALA A O 1
ATOM 1375 N N . ALA A 1 182 ? 19.744 18.185 66.408 1.00 20.27 182 ALA A N 1
ATOM 1376 C CA . ALA A 1 182 ? 18.850 19.309 66.577 1.00 18.72 182 ALA A CA 1
ATOM 1377 C C . ALA A 1 182 ? 17.428 18.899 66.187 1.00 19.41 182 ALA A C 1
ATOM 1378 O O . ALA A 1 182 ? 17.225 18.069 65.297 1.00 20.17 182 ALA A O 1
ATOM 1380 N N . GLU A 1 183 ? 16.482 19.556 66.813 1.00 17.24 183 GLU A N 1
ATOM 1381 C CA . GLU A 1 183 ? 15.074 19.273 66.533 1.00 18.29 183 GLU A CA 1
ATOM 1382 C C . GLU A 1 183 ? 14.756 19.552 65.057 1.00 18.22 183 GLU A C 1
ATOM 1383 O O . GLU A 1 183 ? 15.158 20.560 64.503 1.00 17.83 183 GLU A O 1
ATOM 1389 N N . LEU A 1 184 ? 14.054 18.608 64.468 1.00 15.66 184 LEU A N 1
ATOM 1390 C CA . LEU A 1 184 ? 13.590 18.739 63.093 1.00 17.17 184 LEU A CA 1
ATOM 1391 C C . LEU A 1 184 ? 12.155 19.259 63.072 1.00 18.97 184 LEU A C 1
ATOM 1392 O O . LEU A 1 184 ? 11.360 19.022 63.979 1.00 18.87 184 LEU A O 1
ATOM 1397 N N . SER A 1 185 ? 11.822 19.952 61.984 1.00 14.94 185 SER A N 1
ATOM 1398 C CA . SER A 1 185 ? 10.493 20.485 61.804 1.00 13.42 185 SER A CA 1
ATOM 1399 C C . SER A 1 185 ? 9.469 19.392 61.543 1.00 15.38 185 SER A C 1
ATOM 1400 O O . SER A 1 185 ? 9.850 18.385 60.922 1.00 16.26 185 SER A O 1
ATOM 1403 N N . ILE A 1 186 ? 8.230 19.623 61.950 1.00 13.37 186 ILE A N 1
ATOM 1404 C CA . ILE A 1 186 ? 7.159 18.666 61.764 1.00 14.65 186 ILE A CA 1
ATOM 1405 C C . ILE A 1 186 ? 6.037 19.358 60.977 1.00 15.32 186 ILE A C 1
ATOM 1406 O O . ILE A 1 186 ? 5.663 20.463 61.369 1.00 14.18 186 ILE A O 1
ATOM 1411 N N . VAL A 1 187 ? 5.585 18.709 59.934 1.00 14.44 187 VAL A N 1
ATOM 1412 C CA . VAL A 1 187 ? 4.437 19.202 59.159 1.00 15.08 187 VAL A CA 1
ATOM 1413 C C . VAL A 1 187 ? 3.317 18.207 59.492 1.00 16.08 187 VAL A C 1
ATOM 1414 O O . VAL A 1 187 ? 3.489 17.019 59.259 1.00 17.06 187 VAL A O 1
ATOM 1418 N N . ASN A 1 188 ? 2.254 18.701 60.103 1.00 14.92 188 ASN A N 1
ATOM 1419 C CA . ASN A 1 188 ? 1.164 17.828 60.531 1.00 15.60 188 ASN A CA 1
ATOM 1420 C C . ASN A 1 188 ? 0.045 17.661 59.524 1.00 16.75 188 ASN A C 1
ATOM 1421 O O . ASN A 1 188 ? -0.397 18.664 58.963 1.00 17.65 188 ASN A O 1
ATOM 1426 N N . VAL A 1 189 ? -0.398 16.422 59.283 1.00 15.93 189 VAL A N 1
ATOM 1427 C CA . VAL A 1 189 ? -1.511 16.178 58.375 1.00 17.16 189 VAL A CA 1
ATOM 1428 C C . VAL A 1 189 ? -2.452 15.107 58.950 1.00 16.47 189 VAL A C 1
ATOM 1429 O O . VAL A 1 189 ? -2.067 14.403 59.898 1.00 17.51 189 VAL A O 1
ATOM 1433 N N . GLU A 1 190 ? -3.685 15.107 58.427 1.00 19.11 190 GLU A N 1
ATOM 1434 C CA . GLU A 1 190 ? -4.660 14.099 58.905 1.00 20.82 190 GLU A CA 1
ATOM 1435 C C . GLU A 1 190 ? -5.037 13.224 57.717 1.00 20.20 190 GLU A C 1
ATOM 1436 O O . GLU A 1 190 ? -5.342 13.741 56.639 1.00 19.97 190 GLU A O 1
ATOM 1442 N N . GLN A 1 191 ? -4.944 11.893 57.856 1.00 19.12 191 GLN A N 1
ATOM 1443 C CA . GLN A 1 191 ? -5.268 11.004 56.751 1.00 18.23 191 GLN A CA 1
ATOM 1444 C C . GLN A 1 191 ? -6.624 11.348 56.141 1.00 19.90 191 GLN A C 1
ATOM 1445 O O . GLN A 1 191 ? -7.619 11.574 56.846 1.00 19.99 191 GLN A O 1
ATOM 1451 N N . GLY A 1 192 ? -6.662 11.358 54.825 1.00 21.60 192 GLY A N 1
ATOM 1452 C CA . GLY A 1 192 ? -7.856 11.609 54.048 1.00 22.46 192 GLY A CA 1
ATOM 1453 C C . GLY A 1 192 ? -8.107 13.059 53.660 1.00 25.95 192 GLY A C 1
ATOM 1454 O O . GLY A 1 192 ? -9.035 13.326 52.881 1.00 23.53 192 GLY A O 1
ATOM 1455 N N . LYS A 1 193 ? -7.354 13.976 54.236 1.00 23.13 193 LYS A N 1
ATOM 1456 C CA . LYS A 1 193 ? -7.491 15.394 53.935 1.00 20.23 193 LYS A CA 1
ATOM 1457 C C .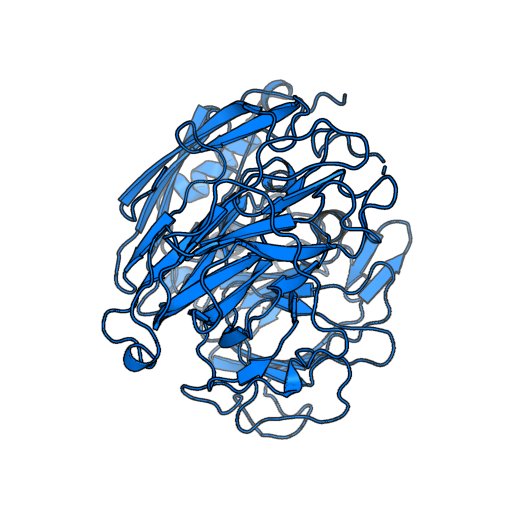 LYS A 1 193 ? -6.475 15.802 52.873 1.00 20.56 193 LYS A C 1
ATOM 1458 O O . LYS A 1 193 ? -5.543 15.063 52.568 1.00 20.82 193 LYS A O 1
ATOM 1464 N N . LYS A 1 194 ? -6.734 16.980 52.285 1.00 17.16 194 LYS A N 1
ATOM 1465 C CA . LYS A 1 194 ? -5.893 17.486 51.216 1.00 18.92 194 LYS A CA 1
ATOM 1466 C C . LYS A 1 194 ? -5.473 18.906 51.635 1.00 17.62 194 LYS A C 1
ATOM 1467 O O . LYS A 1 194 ? -6.257 19.654 52.190 1.00 17.99 194 LYS A O 1
ATOM 1473 N N . TYR A 1 195 ? -4.193 19.191 51.377 1.00 16.71 195 TYR A N 1
ATOM 1474 C CA . TYR A 1 195 ? -3.574 20.413 51.857 1.00 16.56 195 TYR A CA 1
ATOM 1475 C C . TYR A 1 195 ? -2.946 21.200 50.722 1.00 16.91 195 TYR A C 1
ATOM 1476 O O . TYR A 1 195 ? -2.263 20.576 49.907 1.00 16.28 195 TYR A O 1
ATOM 1485 N N . ARG A 1 196 ? -3.112 22.526 50.747 1.00 13.54 196 ARG A N 1
ATOM 1486 C CA . ARG A 1 196 ? -2.369 23.339 49.787 1.00 14.66 196 ARG A CA 1
ATOM 1487 C C . ARG A 1 196 ? -1.019 23.654 50.436 1.00 13.65 196 ARG A C 1
ATOM 1488 O O . ARG A 1 196 ? -0.935 24.558 51.270 1.00 14.55 196 ARG A O 1
ATOM 1496 N N . MET A 1 197 ? 0.019 22.874 50.178 1.00 14.22 197 MET A N 1
ATOM 1497 C CA . MET A 1 197 ? 1.345 23.106 50.749 1.00 13.06 197 MET A CA 1
ATOM 1498 C C . MET A 1 197 ? 2.033 24.175 49.911 1.00 16.32 197 MET A C 1
ATOM 1499 O O . MET A 1 197 ? 2.098 24.070 48.698 1.00 18.46 197 MET A O 1
ATOM 1504 N N . ARG A 1 198 ? 2.573 25.168 50.646 1.00 13.26 198 ARG A N 1
ATOM 1505 C CA . ARG A 1 198 ? 3.201 26.277 49.911 1.00 11.71 198 ARG A CA 1
ATOM 1506 C C . ARG A 1 198 ? 4.708 26.210 50.164 1.00 13.61 198 ARG A C 1
ATOM 1507 O O . ARG A 1 198 ? 5.200 26.444 51.257 1.00 12.73 198 ARG A O 1
ATOM 1515 N N . LEU A 1 199 ? 5.413 25.741 49.126 1.00 11.47 199 LEU A N 1
ATOM 1516 C CA . LEU A 1 199 ? 6.858 25.501 49.203 1.00 11.99 199 LEU A CA 1
ATOM 1517 C C . LEU A 1 199 ? 7.604 26.727 48.694 1.00 10.88 199 LEU A C 1
ATOM 1518 O O . LEU A 1 199 ? 7.351 27.225 47.606 1.00 12.32 199 LEU A O 1
ATOM 1523 N N . ILE A 1 200 ? 8.453 27.258 49.551 1.00 12.88 200 ILE A N 1
ATOM 1524 C CA . ILE A 1 200 ? 9.134 28.519 49.251 1.00 12.44 200 ILE A CA 1
ATOM 1525 C C . ILE A 1 200 ? 10.639 28.379 49.439 1.00 14.89 200 ILE A C 1
ATOM 1526 O O . ILE A 1 200 ? 11.070 27.939 50.500 1.00 14.96 200 ILE A O 1
ATOM 1531 N N . SER A 1 201 ? 11.431 28.743 48.429 1.00 13.88 201 SER A N 1
ATOM 1532 C CA . SER A 1 201 ? 12.879 28.782 48.570 1.00 14.97 201 SER A CA 1
ATOM 1533 C C . SER A 1 201 ? 13.273 30.153 49.096 1.00 15.27 201 SER A C 1
ATOM 1534 O O . SER A 1 201 ? 13.026 31.117 48.382 1.00 14.28 201 SER A O 1
ATOM 1537 N N . LEU A 1 202 ? 13.888 30.262 50.260 1.00 13.03 202 LEU A N 1
ATOM 1538 C CA . LEU A 1 202 ? 14.379 31.536 50.772 1.00 13.09 202 LEU A CA 1
ATOM 1539 C C . LEU A 1 202 ? 15.879 31.599 50.480 1.00 15.28 202 LEU A C 1
ATOM 1540 O O . LEU A 1 202 ? 16.632 32.370 51.049 1.00 14.28 202 LEU A O 1
ATOM 1545 N N . SER A 1 203 ? 16.354 30.740 49.577 1.00 14.18 203 SER A N 1
ATOM 1546 C CA . SER A 1 203 ? 17.779 30.566 49.370 1.00 15.02 203 SER A CA 1
ATOM 1547 C C . SER A 1 203 ? 18.581 31.752 48.840 1.00 14.52 203 SER A C 1
ATOM 1548 O O . SER A 1 203 ? 18.146 32.423 47.906 1.00 15.56 203 SER A O 1
ATOM 1551 N N . CYS A 1 204 ? 19.785 31.844 49.370 1.00 12.87 204 CYS A N 1
ATOM 1552 C CA . CYS A 1 204 ? 20.777 32.793 48.854 1.00 17.02 204 CYS A CA 1
ATOM 1553 C C . CYS A 1 204 ? 21.612 32.181 47.744 1.00 16.91 204 CYS A C 1
ATOM 1554 O O . CYS A 1 204 ? 22.390 32.888 47.083 1.00 17.30 204 CYS A O 1
ATOM 1557 N N . ASP A 1 205 ? 21.580 30.847 47.600 1.00 15.19 205 ASP A N 1
ATOM 1558 C CA . ASP A 1 205 ? 22.397 30.188 46.592 1.00 15.29 205 ASP A CA 1
ATOM 1559 C C . ASP A 1 205 ? 21.892 28.835 46.131 1.00 14.13 205 ASP A C 1
ATOM 1560 O O . ASP A 1 205 ? 21.518 28.585 44.969 1.00 14.22 205 ASP A O 1
ATOM 1565 N N . PRO A 1 206 ? 21.957 27.812 46.973 1.00 13.56 206 PRO A N 1
ATOM 1566 C CA . PRO A 1 206 ? 21.669 26.466 46.544 1.00 14.14 206 PRO A CA 1
ATOM 1567 C C . PRO A 1 206 ? 20.262 26.261 46.037 1.00 12.36 206 PRO A C 1
ATOM 1568 O O . PRO A 1 206 ? 19.347 26.961 46.466 1.00 13.18 206 PRO A O 1
ATOM 1572 N N . ASN A 1 207 ? 20.114 25.280 45.167 1.00 11.81 207 ASN A N 1
ATOM 1573 C CA . ASN A 1 207 ? 18.775 24.831 44.769 1.00 13.59 207 ASN A CA 1
ATOM 1574 C C . ASN A 1 207 ? 18.621 23.489 45.510 1.00 15.21 207 ASN A C 1
ATOM 1575 O O . ASN A 1 207 ? 19.600 22.843 45.907 1.00 16.53 207 ASN A O 1
ATOM 1580 N N . TRP A 1 208 ? 17.368 23.048 45.666 1.00 12.78 208 TRP A N 1
ATOM 1581 C CA . TRP A 1 208 ? 17.119 21.767 46.309 1.00 14.79 208 TRP A CA 1
ATOM 1582 C C . TRP A 1 208 ? 16.277 20.823 45.465 1.00 16.04 208 TRP A C 1
ATOM 1583 O O . TRP A 1 208 ? 15.416 21.265 44.722 1.00 13.07 208 TRP A O 1
ATOM 1594 N N . GLN A 1 209 ? 16.511 19.534 45.598 1.00 14.02 209 GLN A N 1
ATOM 1595 C CA . GLN A 1 209 ? 15.645 18.505 45.029 1.00 13.31 209 GLN A CA 1
ATOM 1596 C C . GLN A 1 209 ? 14.693 18.171 46.187 1.00 14.12 209 GLN A C 1
ATOM 1597 O O . GLN A 1 209 ? 15.151 17.718 47.239 1.00 15.46 209 GLN A O 1
ATOM 1603 N N . PHE A 1 210 ? 13.425 18.484 45.988 1.00 13.77 210 PHE A N 1
ATOM 1604 C CA . PHE A 1 210 ? 12.420 18.329 47.029 1.00 12.92 210 PHE A CA 1
ATOM 1605 C C . PHE A 1 210 ? 11.473 17.172 46.707 1.00 14.92 210 PHE A C 1
ATOM 1606 O O . PHE A 1 210 ? 10.955 16.983 45.603 1.00 15.36 210 PHE A O 1
ATOM 1614 N N . SER A 1 211 ? 11.268 16.350 47.751 1.00 13.87 211 SER A N 1
ATOM 1615 C CA . SER A 1 211 ? 10.322 15.227 47.618 1.00 13.17 211 SER A CA 1
ATOM 1616 C C . SER A 1 211 ? 9.796 14.851 48.989 1.00 12.76 211 SER A C 1
ATOM 1617 O O . SER A 1 211 ? 10.412 15.253 49.994 1.00 14.00 211 SER A O 1
ATOM 1620 N N . ILE A 1 212 ? 8.696 14.097 49.040 1.00 13.79 212 ILE A N 1
ATOM 1621 C CA . ILE A 1 212 ? 8.136 13.662 50.324 1.00 12.00 212 ILE A CA 1
ATOM 1622 C C . ILE A 1 212 ? 7.886 12.160 50.171 1.00 14.77 212 ILE A C 1
ATOM 1623 O O . ILE A 1 212 ? 7.198 11.782 49.229 1.00 13.93 212 ILE A O 1
ATOM 1628 N N . ASP A 1 213 ? 8.530 11.354 51.015 1.00 13.51 213 ASP A N 1
ATOM 1629 C CA . ASP A 1 213 ? 8.396 9.897 50.869 1.00 12.16 213 ASP A CA 1
ATOM 1630 C C . ASP A 1 213 ? 6.915 9.520 50.917 1.00 13.46 213 ASP A C 1
ATOM 1631 O O . ASP A 1 213 ? 6.135 10.044 51.696 1.00 14.51 213 ASP A O 1
ATOM 1636 N N . GLY A 1 214 ? 6.574 8.608 50.007 1.00 15.74 214 GLY A N 1
ATOM 1637 C CA . GLY A 1 214 ? 5.253 8.048 49.855 1.00 16.80 214 GLY A CA 1
ATOM 1638 C C . GLY A 1 214 ? 4.186 8.934 49.246 1.00 16.29 214 GLY A C 1
ATOM 1639 O O . GLY A 1 214 ? 3.078 8.492 48.984 1.00 15.73 214 GLY A O 1
ATOM 1640 N N . HIS A 1 215 ? 4.506 10.197 48.965 1.00 15.45 215 HIS A N 1
ATOM 1641 C CA . HIS A 1 215 ? 3.517 11.146 48.489 1.00 14.85 215 HIS A CA 1
ATOM 1642 C C . HIS A 1 215 ? 3.907 11.823 47.169 1.00 15.79 215 HIS A C 1
ATOM 1643 O O . HIS A 1 215 ? 5.089 11.886 46.811 1.00 15.72 215 HIS A O 1
ATOM 1650 N N . GLU A 1 216 ? 2.874 12.271 46.485 1.00 14.80 216 GLU A N 1
ATOM 1651 C CA . GLU A 1 216 ? 3.064 13.003 45.226 1.00 16.23 216 GLU A CA 1
ATOM 1652 C C . GLU A 1 216 ? 2.839 14.481 45.511 1.00 13.97 216 GLU A C 1
ATOM 1653 O O . GLU A 1 216 ? 2.280 14.879 46.541 1.00 17.36 216 GLU A O 1
ATOM 1659 N N . LEU A 1 217 ? 3.294 15.281 44.546 1.00 13.48 217 LEU A N 1
ATOM 1660 C CA . LEU A 1 217 ? 3.172 16.740 44.662 1.00 15.95 217 LEU A CA 1
ATOM 1661 C C . LEU A 1 217 ? 2.319 17.259 43.517 1.00 15.16 217 LEU A C 1
ATOM 1662 O O . LEU A 1 217 ? 2.821 17.269 42.392 1.00 15.20 217 LEU A O 1
ATOM 1667 N N . THR A 1 218 ? 1.082 17.685 43.774 1.00 15.28 218 THR A N 1
ATOM 1668 C CA . THR A 1 218 ? 0.224 18.170 42.693 1.00 13.85 218 THR A CA 1
ATOM 1669 C C . THR A 1 218 ? 0.337 19.690 42.564 1.00 14.92 218 THR A C 1
ATOM 1670 O O . THR A 1 218 ? -0.299 20.447 43.310 1.00 16.09 218 THR A O 1
ATOM 1674 N N . ILE A 1 219 ? 1.230 20.096 41.639 1.00 13.23 219 ILE A N 1
ATOM 1675 C CA . ILE A 1 219 ? 1.534 21.530 41.507 1.00 12.49 219 ILE A CA 1
ATOM 1676 C C . ILE A 1 219 ? 0.382 22.333 40.934 1.00 14.48 219 ILE A C 1
ATOM 1677 O O . ILE A 1 219 ? -0.141 21.997 39.879 1.00 13.95 219 ILE A O 1
ATOM 1682 N N . ILE A 1 220 ? 0.000 23.413 41.619 1.00 11.67 220 ILE A N 1
ATOM 1683 C CA . ILE A 1 220 ? -1.166 24.198 41.201 1.00 13.59 220 ILE A CA 1
ATOM 1684 C C . ILE A 1 220 ? -0.858 25.691 41.132 1.00 16.52 220 ILE A C 1
ATOM 1685 O O . ILE A 1 220 ? -1.669 26.476 40.670 1.00 16.28 220 ILE A O 1
ATOM 1690 N N . GLU A 1 221 ? 0.326 26.045 41.606 1.00 13.48 221 GLU A N 1
ATOM 1691 C CA . GLU A 1 221 ? 0.757 27.444 41.577 1.00 14.29 221 GLU A CA 1
ATOM 1692 C C . GLU A 1 221 ? 2.258 27.474 41.449 1.00 14.12 221 GLU A C 1
ATOM 1693 O O . GLU A 1 221 ? 2.949 26.716 42.119 1.00 14.76 221 GLU A O 1
ATOM 1699 N N . VAL A 1 222 ? 2.780 28.426 40.650 1.00 11.72 222 VAL A N 1
ATOM 1700 C CA . VAL A 1 222 ? 4.216 28.537 40.485 1.00 12.27 222 VAL A CA 1
ATOM 1701 C C . VAL A 1 222 ? 4.550 30.025 40.622 1.00 11.70 222 VAL A C 1
ATOM 1702 O O . VAL A 1 222 ? 3.978 30.831 39.879 1.00 13.41 222 VAL A O 1
ATOM 1706 N N . ASP A 1 223 ? 5.416 30.430 41.541 1.00 13.45 223 ASP A N 1
ATOM 1707 C CA . ASP A 1 223 ? 5.805 31.824 41.677 1.00 11.94 223 ASP A CA 1
ATOM 1708 C C . ASP A 1 223 ? 4.626 32.812 41.598 1.00 13.42 223 ASP A C 1
ATOM 1709 O O . ASP A 1 223 ? 4.721 33.812 40.875 1.00 12.71 223 ASP A O 1
ATOM 1714 N N . GLY A 1 224 ? 3.563 32.593 42.392 1.00 10.50 224 GLY A N 1
ATOM 1715 C CA . GLY A 1 224 ? 2.409 33.491 42.419 1.00 11.78 224 GLY A CA 1
ATOM 1716 C C . GLY A 1 224 ? 1.542 33.481 41.181 1.00 13.37 224 GLY A C 1
ATOM 1717 O O . GLY A 1 224 ? 0.795 34.435 40.925 1.00 13.65 224 GLY A O 1
ATOM 1718 N N . GLU A 1 225 ? 1.594 32.444 40.367 1.00 12.67 225 GLU A N 1
ATOM 1719 C CA . GLU A 1 225 ? 0.844 32.250 39.152 1.00 14.18 225 GLU A CA 1
ATOM 1720 C C . GLU A 1 225 ? 0.189 30.875 39.115 1.00 13.88 225 GLU A C 1
ATOM 1721 O O . GLU A 1 225 ? 0.905 29.865 39.155 1.00 15.13 225 GLU A O 1
ATOM 1727 N N . LEU A 1 226 ? -1.140 30.851 38.973 1.00 13.97 226 LEU A N 1
ATOM 1728 C CA . LEU A 1 226 ? -1.746 29.506 38.963 1.00 13.98 226 LEU A CA 1
ATOM 1729 C C . LEU A 1 226 ? -1.387 28.687 37.729 1.00 14.94 226 LEU A C 1
ATOM 1730 O O . LEU A 1 226 ? -1.120 29.216 36.646 1.00 16.69 226 LEU A O 1
ATOM 1735 N N . THR A 1 227 ? -1.357 27.361 37.882 1.00 14.56 227 THR A N 1
ATOM 1736 C CA . THR A 1 227 ? -1.138 26.475 36.763 1.00 14.55 227 THR A CA 1
ATOM 1737 C C . THR A 1 227 ? -2.274 25.442 36.701 1.00 15.19 227 THR A C 1
ATOM 1738 O O . THR A 1 227 ? -2.998 25.266 37.687 1.00 15.72 227 THR A O 1
ATOM 1742 N N . GLU A 1 228 ? -2.398 24.729 35.584 1.00 16.54 228 GLU A N 1
ATOM 1743 C CA . GLU A 1 228 ? -3.231 23.512 35.612 1.00 17.55 228 GLU A CA 1
ATOM 1744 C C . GLU A 1 228 ? -2.514 22.580 36.592 1.00 16.01 228 GLU A C 1
ATOM 1745 O O . GLU A 1 228 ? -1.261 22.521 36.635 1.00 15.13 228 GLU A O 1
ATOM 1751 N N . PRO A 1 229 ? -3.265 21.748 37.301 1.00 15.48 229 PRO A N 1
ATOM 1752 C CA . PRO A 1 229 ? -2.685 20.795 38.259 1.00 15.83 229 PRO A CA 1
ATOM 1753 C C . PRO A 1 229 ? -1.794 19.809 37.539 1.00 15.07 229 PRO A C 1
ATOM 1754 O O . PRO A 1 229 ? -2.174 19.183 36.531 1.00 17.05 229 PRO A O 1
ATOM 1758 N N . HIS A 1 230 ? -0.534 19.750 37.958 1.00 14.61 230 HIS A N 1
ATOM 1759 C CA . HIS A 1 230 ? 0.475 18.913 37.327 1.00 15.98 230 HIS A CA 1
ATOM 1760 C C . HIS A 1 230 ? 1.189 18.157 38.445 1.00 14.98 230 HIS A C 1
ATOM 1761 O O . HIS A 1 230 ? 1.887 18.774 39.264 1.00 15.70 230 HIS A O 1
ATOM 1768 N N . THR A 1 231 ? 1.053 16.830 38.417 1.00 13.09 231 THR A N 1
ATOM 1769 C CA . THR A 1 231 ? 1.572 16.026 39.518 1.00 14.57 231 THR A CA 1
ATOM 1770 C C . THR A 1 231 ? 2.895 15.383 39.190 1.00 15.97 231 THR A C 1
ATOM 1771 O O . THR A 1 231 ? 3.148 14.842 38.096 1.00 14.79 231 THR A O 1
ATOM 1775 N N . VAL A 1 232 ? 3.857 15.525 40.116 1.00 13.77 232 VAL A N 1
ATOM 1776 C CA . VAL A 1 232 ? 5.194 14.955 40.047 1.00 13.63 232 VAL A CA 1
ATOM 1777 C C . VAL A 1 232 ? 5.580 14.298 41.378 1.00 13.05 232 VAL A C 1
ATOM 1778 O O . VAL A 1 232 ? 4.825 14.454 42.328 1.00 15.87 232 VAL A O 1
ATOM 1782 N N . ASP A 1 233 ? 6.714 13.602 41.440 1.00 14.49 233 ASP A N 1
ATOM 1783 C CA . ASP A 1 233 ? 7.133 13.035 42.743 1.00 14.09 233 ASP A CA 1
ATOM 1784 C C . ASP A 1 233 ? 8.277 13.883 43.307 1.00 15.34 233 ASP A C 1
ATOM 1785 O O . ASP A 1 233 ? 8.621 13.810 44.490 1.00 16.30 233 ASP A O 1
ATOM 1790 N N . ARG A 1 234 ? 8.944 14.623 42.441 1.00 14.04 234 ARG A N 1
ATOM 1791 C CA . ARG A 1 234 ? 10.150 15.358 42.872 1.00 11.91 234 ARG A CA 1
ATOM 1792 C C . ARG A 1 234 ? 10.371 16.585 42.012 1.00 16.34 234 ARG A C 1
ATOM 1793 O O . ARG A 1 234 ? 9.992 16.560 40.831 1.00 15.68 234 ARG A O 1
ATOM 1801 N N . LEU A 1 235 ? 10.817 17.659 42.657 1.00 13.17 235 LEU A N 1
ATOM 1802 C CA . LEU A 1 235 ? 11.026 18.881 41.845 1.00 13.86 235 LEU A CA 1
ATOM 1803 C C . LEU A 1 235 ? 12.289 19.550 42.321 1.00 12.75 235 LEU A C 1
ATOM 1804 O O . LEU A 1 235 ? 12.663 19.503 43.498 1.00 13.80 235 LEU A O 1
ATOM 1809 N N . GLN A 1 236 ? 12.948 20.265 41.405 1.00 12.84 236 GLN A N 1
ATOM 1810 C CA . GLN A 1 236 ? 14.111 21.060 41.774 1.00 11.54 236 GLN A CA 1
ATOM 1811 C C . GLN A 1 236 ? 13.630 22.523 41.902 1.00 12.76 236 GLN A C 1
ATOM 1812 O O . GLN A 1 236 ? 13.021 23.034 40.949 1.00 15.63 236 GLN A O 1
ATOM 1818 N N . ILE A 1 237 ? 13.957 23.100 43.044 1.00 13.55 237 ILE A N 1
ATOM 1819 C CA . ILE A 1 237 ? 13.515 24.480 43.309 1.00 12.30 237 ILE A CA 1
ATOM 1820 C C . ILE A 1 237 ? 14.728 25.379 43.519 1.00 13.69 237 ILE A C 1
ATOM 1821 O O . ILE A 1 237 ? 15.583 25.168 44.375 1.00 14.25 237 ILE A O 1
ATOM 1826 N N . PHE A 1 238 ? 14.757 26.448 42.724 1.00 13.76 238 PHE A N 1
ATOM 1827 C CA . PHE A 1 238 ? 15.828 27.428 42.716 1.00 11.62 238 PHE A CA 1
ATOM 1828 C C . PHE A 1 238 ? 15.546 28.650 43.547 1.00 11.59 238 PHE A C 1
ATOM 1829 O O . PHE A 1 238 ? 14.433 28.899 43.992 1.00 12.41 238 PHE A O 1
ATOM 1837 N N . THR A 1 239 ? 16.616 29.428 43.824 1.00 12.67 239 THR A N 1
ATOM 1838 C CA . THR A 1 239 ? 16.515 30.609 44.677 1.00 1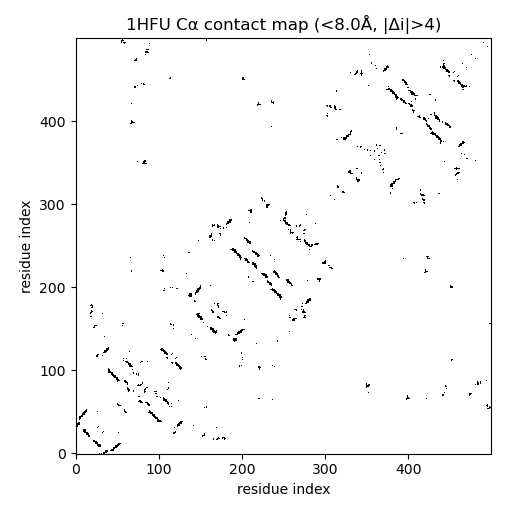3.47 239 THR A CA 1
ATOM 1839 C C . THR A 1 239 ? 15.257 31.446 44.430 1.00 13.28 239 THR A C 1
ATOM 1840 O O . THR A 1 239 ? 15.093 31.998 43.345 1.00 14.36 239 THR A O 1
ATOM 1844 N N . GLY A 1 240 ? 14.469 31.583 45.495 1.00 11.50 240 GLY A N 1
ATOM 1845 C CA . GLY A 1 240 ? 13.307 32.445 45.448 1.00 13.26 240 GLY A CA 1
ATOM 1846 C C . GLY A 1 240 ? 12.114 31.974 44.640 1.00 13.35 240 GLY A C 1
ATOM 1847 O O . GLY A 1 240 ? 11.175 32.772 44.558 1.00 14.27 240 GLY A O 1
ATOM 1848 N N . GLN A 1 241 ? 12.132 30.734 44.156 1.00 11.64 241 GLN A N 1
ATOM 1849 C CA . GLN A 1 241 ? 10.944 30.199 43.489 1.00 12.32 241 GLN A CA 1
ATOM 1850 C C . GLN A 1 241 ? 9.986 29.669 44.546 1.00 14.56 241 GLN A C 1
ATOM 1851 O O . GLN A 1 241 ? 10.358 29.383 45.685 1.00 12.39 241 GLN A O 1
ATOM 1857 N N . ARG A 1 242 ? 8.715 29.558 44.165 1.00 11.39 242 ARG A N 1
ATOM 1858 C CA . ARG A 1 242 ? 7.662 29.035 45.018 1.00 12.58 242 ARG A CA 1
ATOM 1859 C C . ARG A 1 242 ? 6.761 28.100 44.210 1.00 14.50 242 ARG A C 1
ATOM 1860 O O . ARG A 1 242 ? 6.526 28.282 43.013 1.00 12.36 242 ARG A O 1
ATOM 1868 N N . TYR A 1 243 ? 6.268 27.090 44.943 1.00 13.67 243 TYR A N 1
ATOM 1869 C CA . TYR A 1 243 ? 5.309 26.173 44.356 1.00 14.04 243 TYR A CA 1
ATOM 1870 C C . TYR A 1 243 ? 4.212 25.903 45.389 1.00 15.50 243 TYR A C 1
ATOM 1871 O O . TYR A 1 243 ? 4.577 25.574 46.519 1.00 16.67 243 TYR A O 1
ATOM 1880 N N . SER A 1 244 ? 2.957 25.960 44.955 1.00 13.74 244 SER A N 1
ATOM 1881 C CA . SER A 1 244 ? 1.933 25.387 45.825 1.00 12.41 244 SER A CA 1
ATOM 1882 C C . SER A 1 244 ? 1.689 23.982 45.230 1.00 13.22 244 SER A C 1
ATOM 1883 O O . SER A 1 244 ? 1.520 23.850 44.013 1.00 14.69 244 SER A O 1
ATOM 1886 N N . PHE A 1 245 ? 1.691 22.995 46.105 1.00 13.66 245 PHE A N 1
ATOM 1887 C CA . PHE A 1 245 ? 1.298 21.652 45.652 1.00 15.18 245 PHE A CA 1
ATOM 1888 C C . PHE A 1 245 ? 0.243 21.143 46.629 1.00 12.70 245 PHE A C 1
ATOM 1889 O O . PHE A 1 245 ? 0.265 21.404 47.850 1.00 14.28 245 PHE A O 1
ATOM 1897 N N . VAL A 1 246 ? -0.739 20.457 46.021 1.00 15.25 246 VAL A N 1
ATOM 1898 C CA . VAL A 1 246 ? -1.727 19.808 46.897 1.00 15.29 246 VAL A CA 1
ATOM 1899 C C . VAL A 1 246 ? -1.071 18.504 47.362 1.00 15.23 246 VAL A C 1
ATOM 1900 O O . VAL A 1 246 ? -0.479 17.729 46.595 1.00 15.69 246 VAL A O 1
ATOM 1904 N N . LEU A 1 247 ? -1.107 18.312 48.669 1.00 13.53 247 LEU A N 1
ATOM 1905 C CA . LEU A 1 247 ? -0.628 17.092 49.289 1.00 15.04 247 LEU A CA 1
ATOM 1906 C C . LEU A 1 247 ? -1.903 16.331 49.710 1.00 14.89 247 LEU A C 1
ATOM 1907 O O . LEU A 1 247 ? -2.687 16.847 50.514 1.00 14.47 247 LEU A O 1
ATOM 1915 N N . ASP A 1 248 ? -2.066 15.176 49.127 1.00 16.71 248 ASP A N 1
ATOM 1916 C CA . ASP A 1 248 ? -3.203 14.275 49.377 1.00 17.96 248 ASP A CA 1
ATOM 1917 C C . ASP A 1 248 ? -2.691 13.289 50.421 1.00 16.73 248 ASP A C 1
ATOM 1918 O O . ASP A 1 248 ? -1.795 12.499 50.116 1.00 17.01 248 ASP A O 1
ATOM 1923 N N . ALA A 1 249 ? -3.110 13.411 51.668 1.00 17.67 249 ALA A N 1
ATOM 1924 C CA . ALA A 1 249 ? -2.644 12.558 52.759 1.00 17.86 249 ALA A CA 1
ATOM 1925 C C . ALA A 1 249 ? -3.361 11.204 52.629 1.00 16.72 249 ALA A C 1
ATOM 1926 O O . ALA A 1 249 ? -4.119 10.823 53.517 1.00 18.08 249 ALA A O 1
ATOM 1928 N N . ASN A 1 250 ? -2.946 10.482 51.586 1.00 16.03 250 ASN A N 1
ATOM 1929 C CA . ASN A 1 250 ? -3.595 9.218 51.239 1.00 19.76 250 ASN A CA 1
ATOM 1930 C C . ASN A 1 250 ? -2.775 7.986 51.527 1.00 22.38 250 ASN A C 1
ATOM 1931 O O . ASN A 1 250 ? -3.002 6.923 50.936 1.00 23.47 250 ASN A O 1
ATOM 1936 N N . GLN A 1 251 ? -1.800 8.077 52.423 1.00 18.12 251 GLN A N 1
ATOM 1937 C CA . GLN A 1 251 ? -0.969 6.938 52.804 1.00 19.08 251 GLN A CA 1
ATOM 1938 C C . GLN A 1 251 ? -1.369 6.480 54.194 1.00 17.41 251 GLN A C 1
ATOM 1939 O O . GLN A 1 251 ? -2.159 7.100 54.917 1.00 19.34 251 GLN A O 1
ATOM 1945 N N . PRO A 1 252 ? -0.844 5.348 54.614 1.00 16.13 252 PRO A N 1
ATOM 1946 C CA . PRO A 1 252 ? -1.077 4.856 55.968 1.00 18.93 252 PRO A CA 1
ATOM 1947 C C . PRO A 1 252 ? -0.629 5.865 57.005 1.00 19.54 252 PRO A C 1
ATOM 1948 O O . PRO A 1 252 ? 0.351 6.614 56.796 1.00 17.57 252 PRO A O 1
ATOM 1952 N N . VAL A 1 253 ? -1.326 5.942 58.125 1.00 17.43 253 VAL A N 1
ATOM 1953 C CA . VAL A 1 253 ? -0.922 6.814 59.249 1.00 18.13 253 VAL A CA 1
ATOM 1954 C C . VAL A 1 253 ? 0.497 6.458 59.652 1.00 19.03 253 VAL A C 1
ATOM 1955 O O . VAL A 1 253 ? 0.780 5.329 60.082 1.00 19.36 253 VAL A O 1
ATOM 1959 N N . ASP A 1 254 ? 1.423 7.404 59.533 1.00 14.64 254 ASP A N 1
ATOM 1960 C CA . ASP A 1 254 ? 2.838 7.116 59.811 1.00 15.44 254 ASP A CA 1
ATOM 1961 C C . ASP A 1 254 ? 3.618 8.431 59.745 1.00 12.10 254 ASP A C 1
ATOM 1962 O O . ASP A 1 254 ? 2.997 9.494 59.545 1.00 14.46 254 ASP A O 1
ATOM 1967 N N . ASN A 1 255 ? 4.903 8.355 59.970 1.00 12.82 255 ASN A N 1
ATOM 1968 C CA . ASN A 1 255 ? 5.814 9.497 59.799 1.00 13.76 255 ASN A CA 1
ATOM 1969 C C . ASN A 1 255 ? 6.544 9.270 58.469 1.00 14.57 255 ASN A C 1
ATOM 1970 O O . ASN A 1 255 ? 6.994 8.148 58.222 1.00 14.25 255 ASN A O 1
ATOM 1975 N N . TYR A 1 256 ? 6.645 10.321 57.663 1.00 13.17 256 TYR A N 1
ATOM 1976 C CA . TYR A 1 256 ? 7.272 10.232 56.355 1.00 13.89 256 TYR A CA 1
ATOM 1977 C C . TYR A 1 256 ? 8.311 11.329 56.207 1.00 13.92 256 TYR A C 1
ATOM 1978 O O . TYR A 1 256 ? 8.106 12.455 56.664 1.00 15.37 256 TYR A O 1
ATOM 1987 N N . TRP A 1 257 ? 9.490 10.978 55.692 1.00 13.25 257 TRP A N 1
ATOM 1988 C CA . TRP A 1 257 ? 10.513 12.015 55.550 1.00 13.22 257 TRP A CA 1
ATOM 1989 C C . TRP A 1 257 ? 10.135 13.057 54.498 1.00 13.78 257 TRP A C 1
ATOM 1990 O O . TRP A 1 257 ? 9.722 12.715 53.383 1.00 14.82 257 TRP A O 1
ATOM 2001 N N . ILE A 1 258 ? 10.363 14.318 54.804 1.00 13.04 258 ILE A N 1
ATOM 2002 C CA . ILE A 1 258 ? 10.338 15.437 53.845 1.00 13.82 258 ILE A CA 1
ATOM 2003 C C . ILE A 1 258 ? 11.824 15.654 53.500 1.00 13.53 258 ILE A C 1
ATOM 2004 O O . ILE A 1 258 ? 12.616 15.920 54.403 1.00 14.87 258 ILE A O 1
ATOM 2009 N N . ARG A 1 259 ? 12.153 15.643 52.216 1.00 12.59 259 ARG A N 1
ATOM 2010 C CA . ARG A 1 259 ? 13.555 15.667 51.777 1.00 13.00 259 ARG A CA 1
ATOM 2011 C C . ARG A 1 259 ? 13.871 16.909 50.946 1.00 15.32 259 ARG A C 1
ATOM 2012 O O . ARG A 1 259 ? 13.093 17.209 50.039 1.00 14.24 259 ARG A O 1
ATOM 2020 N N . ALA A 1 260 ? 14.951 17.615 51.252 1.00 14.06 260 ALA A N 1
ATOM 2021 C CA . ALA A 1 260 ? 15.325 18.778 50.424 1.00 15.45 260 ALA A CA 1
ATOM 2022 C C . ALA A 1 260 ? 16.841 18.681 50.265 1.00 18.24 260 ALA A C 1
ATOM 2023 O O . ALA A 1 260 ? 17.556 19.094 51.177 1.00 17.93 260 ALA A O 1
ATOM 2025 N N . GLN A 1 261 ? 17.300 18.134 49.156 1.00 15.02 261 GLN A N 1
ATOM 2026 C CA . GLN A 1 261 ? 18.731 17.883 48.949 1.00 14.41 261 GLN A CA 1
ATOM 2027 C C . GLN A 1 261 ? 19.357 19.007 48.128 1.00 15.59 261 GLN A C 1
ATOM 2028 O O . GLN A 1 261 ? 18.997 19.222 46.966 1.00 14.47 261 GLN A O 1
ATOM 2034 N N . PRO A 1 262 ? 20.262 19.730 48.741 1.00 15.64 262 PRO A N 1
ATOM 2035 C CA . PRO A 1 262 ? 20.933 20.857 48.075 1.00 17.48 262 PRO A CA 1
ATOM 2036 C C . PRO A 1 262 ? 21.939 20.475 47.008 1.00 16.74 262 PRO A C 1
ATOM 2037 O O . PRO A 1 262 ? 22.485 19.362 47.009 1.00 16.23 262 PRO A O 1
ATOM 2041 N N . ASN A 1 263 ? 22.267 21.425 46.104 1.00 15.55 263 ASN A N 1
ATOM 2042 C CA . ASN A 1 263 ? 23.257 21.089 45.068 1.00 18.60 263 ASN A CA 1
ATOM 2043 C C . ASN A 1 263 ? 24.679 21.306 45.580 1.00 21.30 263 ASN A C 1
ATOM 2044 O O . ASN A 1 263 ? 25.631 20.966 44.866 1.00 19.51 263 ASN A O 1
ATOM 2049 N N . LYS A 1 264 ? 24.806 21.973 46.708 1.00 17.56 264 LYS A N 1
ATOM 2050 C CA . LYS A 1 264 ? 26.115 22.181 47.305 1.00 22.46 264 LYS A CA 1
ATOM 2051 C C . LYS A 1 264 ? 25.944 22.208 48.815 1.00 22.29 264 LYS A C 1
ATOM 2052 O O . LYS A 1 264 ? 24.851 22.385 49.332 1.00 20.53 264 LYS A O 1
ATOM 2058 N N . GLY A 1 265 ? 27.058 22.056 49.522 1.00 22.18 265 GLY A N 1
ATOM 2059 C CA . GLY A 1 265 ? 27.015 22.090 50.969 1.00 23.5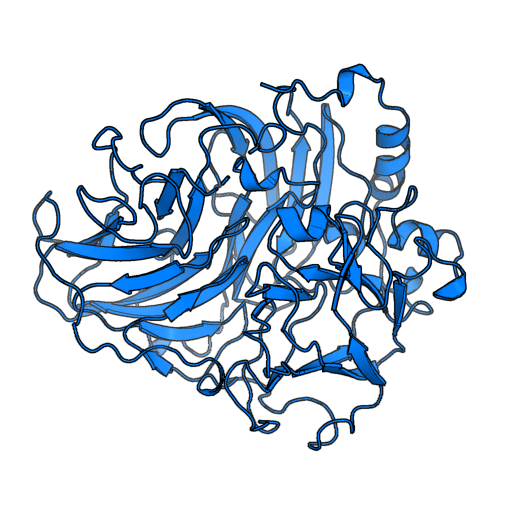3 265 GLY A CA 1
ATOM 2060 C C . GLY A 1 265 ? 28.301 21.509 51.540 1.00 22.74 265 GLY A C 1
ATOM 2061 O O . GLY A 1 265 ? 28.947 20.661 50.905 1.00 23.42 265 GLY A O 1
ATOM 2062 N N . ARG A 1 266 ? 28.560 21.901 52.761 1.00 23.79 266 ARG A N 1
ATOM 2063 C CA . ARG A 1 266 ? 29.738 21.451 53.479 1.00 27.82 266 ARG A CA 1
ATOM 2064 C C . ARG A 1 266 ? 29.655 20.033 54.022 1.00 26.43 266 ARG A C 1
ATOM 2065 O O . ARG A 1 266 ? 28.615 19.539 54.421 1.00 24.24 266 ARG A O 1
ATOM 2073 N N . ASN A 1 267 ? 30.844 19.400 53.989 1.00 24.16 267 ASN A N 1
ATOM 2074 C CA . ASN A 1 267 ? 31.003 18.072 54.572 1.00 22.84 267 ASN A CA 1
ATOM 2075 C C . ASN A 1 267 ? 30.064 17.035 53.986 1.00 24.01 267 ASN A C 1
ATOM 2076 O O . ASN A 1 267 ? 29.613 16.113 54.662 1.00 25.09 267 ASN A O 1
ATOM 2081 N N . GLY A 1 268 ? 29.828 17.122 52.682 1.00 23.00 268 GLY A N 1
ATOM 2082 C CA . GLY A 1 268 ? 29.011 16.157 51.960 1.00 23.00 268 GLY A CA 1
ATOM 2083 C C . GLY A 1 268 ? 27.509 16.380 52.077 1.00 22.16 268 GLY A C 1
ATOM 2084 O O . GLY A 1 268 ? 26.757 15.498 51.636 1.00 20.40 268 GLY A O 1
ATOM 2085 N N . LEU A 1 269 ? 27.098 17.529 52.578 1.00 19.75 269 LEU A N 1
ATOM 2086 C CA . LEU A 1 269 ? 25.667 17.847 52.723 1.00 20.46 269 LEU A CA 1
ATOM 2087 C C . LEU A 1 269 ? 24.890 17.665 51.436 1.00 18.54 269 LEU A C 1
ATOM 2088 O O . LEU A 1 269 ? 23.726 17.204 51.430 1.00 20.11 269 LEU A O 1
ATOM 2093 N N . ALA A 1 270 ? 25.459 17.953 50.271 1.00 18.22 270 ALA A N 1
ATOM 2094 C CA . ALA A 1 270 ? 24.783 17.781 49.002 1.00 17.44 270 ALA A CA 1
ATOM 2095 C C . ALA A 1 270 ? 24.512 16.336 48.655 1.00 19.96 270 ALA A C 1
ATOM 2096 O O . ALA A 1 270 ? 23.715 16.087 47.733 1.00 20.51 270 ALA A O 1
ATOM 2098 N N . GLY A 1 271 ? 25.183 15.375 49.318 1.00 19.79 271 GLY A N 1
ATOM 2099 C CA . GLY A 1 271 ? 25.019 14.006 48.881 1.00 21.33 271 GLY A CA 1
ATOM 2100 C C . GLY A 1 271 ? 24.419 13.040 49.866 1.00 21.31 271 GLY A C 1
ATOM 2101 O O . GLY A 1 271 ? 24.518 11.835 49.603 1.00 21.28 271 GLY A O 1
ATOM 2102 N N . THR A 1 272 ? 23.849 13.538 50.951 1.00 19.28 272 THR A N 1
ATOM 2103 C CA . THR A 1 272 ? 23.335 12.583 51.939 1.00 17.49 272 THR A CA 1
ATOM 2104 C C . THR A 1 272 ? 22.127 13.127 52.681 1.00 19.02 272 THR A C 1
ATOM 2105 O O . THR A 1 272 ? 21.876 14.336 52.675 1.00 19.05 272 THR A O 1
ATOM 2109 N N . PHE A 1 273 ? 21.443 12.218 53.369 1.00 16.20 273 PHE A N 1
ATOM 2110 C CA . PHE A 1 273 ? 20.366 12.545 54.305 1.00 17.45 273 PHE A CA 1
ATOM 2111 C C . PHE A 1 273 ? 20.727 11.888 55.650 1.00 17.25 273 PHE A C 1
ATOM 2112 O O . PHE A 1 273 ? 19.899 11.826 56.570 1.00 18.84 273 PHE A O 1
ATOM 2120 N N . ALA A 1 274 ? 21.960 11.388 55.764 1.00 17.86 274 ALA A N 1
ATOM 2121 C CA . ALA A 1 274 ? 22.342 10.692 56.997 1.00 19.17 274 ALA A CA 1
ATOM 2122 C C . ALA A 1 274 ? 22.188 11.532 58.242 1.00 19.27 274 ALA A C 1
ATOM 2123 O O . ALA A 1 274 ? 22.387 12.742 58.322 1.00 19.83 274 ALA A O 1
ATOM 2125 N N . ASN A 1 275 ? 21.677 10.891 59.300 1.00 17.81 275 ASN A N 1
ATOM 2126 C CA . ASN A 1 275 ? 21.430 11.475 60.602 1.00 18.83 275 ASN A CA 1
ATOM 2127 C C . ASN A 1 275 ? 20.400 12.604 60.542 1.00 18.34 275 ASN A C 1
ATOM 2128 O O . ASN A 1 275 ? 20.380 13.438 61.439 1.00 17.94 275 ASN A O 1
ATOM 2133 N N . GLY A 1 276 ? 19.519 12.583 59.527 1.00 16.76 276 GLY A N 1
ATOM 2134 C CA . GLY A 1 276 ? 18.488 13.585 59.478 1.00 17.75 276 GLY A CA 1
ATOM 2135 C C . GLY A 1 276 ? 18.867 14.949 58.917 1.00 17.63 276 GLY A C 1
ATOM 2136 O O . GLY A 1 276 ? 18.087 15.882 59.149 1.00 18.50 276 GLY A O 1
ATOM 2137 N N . VAL A 1 277 ? 20.006 15.044 58.232 1.00 16.85 277 VAL A N 1
ATOM 2138 C CA . VAL A 1 277 ? 20.302 16.347 57.568 1.00 16.49 277 VAL A CA 1
ATOM 2139 C C . VAL A 1 277 ? 19.379 16.446 56.343 1.00 15.23 277 VAL A C 1
ATOM 2140 O O . VAL A 1 277 ? 18.862 15.443 55.832 1.00 15.82 277 VAL A O 1
ATOM 2144 N N . ASN A 1 278 ? 19.120 17.690 55.902 1.00 16.00 278 ASN A N 1
ATOM 2145 C CA . ASN A 1 278 ? 18.285 17.933 54.701 1.00 16.34 278 ASN A CA 1
ATOM 2146 C C . ASN A 1 278 ? 16.893 17.300 54.851 1.00 13.90 278 ASN A C 1
ATOM 2147 O O . ASN A 1 278 ? 16.285 16.919 53.839 1.00 14.10 278 ASN A O 1
ATOM 2152 N N . SER A 1 279 ? 16.405 17.277 56.076 1.00 12.37 279 SER A N 1
ATOM 2153 C CA . SER A 1 279 ? 15.176 16.564 56.355 1.00 15.32 279 SER A CA 1
ATOM 2154 C C . SER A 1 279 ? 14.241 17.251 57.323 1.00 15.63 279 SER A C 1
ATOM 2155 O O . SER A 1 279 ? 14.630 18.081 58.162 1.00 15.32 279 SER A O 1
ATOM 2158 N N . ALA A 1 280 ? 12.960 16.953 57.125 1.00 13.01 280 ALA A N 1
ATOM 2159 C CA . ALA A 1 280 ? 11.921 17.350 58.087 1.00 14.08 280 ALA A CA 1
ATOM 2160 C C . ALA A 1 280 ? 10.957 16.165 58.134 1.00 14.73 280 ALA A C 1
ATOM 2161 O O . ALA A 1 280 ? 11.168 15.160 57.452 1.00 13.44 280 ALA A O 1
ATOM 2163 N N . ILE A 1 281 ? 9.898 16.266 58.963 1.00 12.49 281 ILE A N 1
ATOM 2164 C CA . ILE A 1 281 ? 9.014 15.119 59.126 1.00 15.31 281 ILE A CA 1
ATOM 2165 C C . ILE A 1 281 ? 7.565 15.453 58.787 1.00 13.96 281 ILE A C 1
ATOM 2166 O O . ILE A 1 281 ? 7.017 16.364 59.383 1.00 14.63 281 ILE A O 1
ATOM 2171 N N . LEU A 1 282 ? 6.984 14.629 57.925 1.00 12.81 282 LEU A N 1
ATOM 2172 C CA . LEU A 1 282 ? 5.537 14.730 57.685 1.00 13.04 282 LEU A CA 1
ATOM 2173 C C . LEU A 1 282 ? 4.857 13.747 58.643 1.00 14.97 282 LEU A C 1
ATOM 2174 O O . LEU A 1 282 ? 5.125 12.546 58.538 1.00 17.62 282 LEU A O 1
ATOM 2179 N N . ARG A 1 283 ? 4.092 14.253 59.614 1.00 15.28 283 ARG A N 1
ATOM 2180 C CA . ARG A 1 283 ? 3.491 13.355 60.608 1.00 15.46 283 ARG A CA 1
ATOM 2181 C C . ARG A 1 283 ? 1.979 13.290 60.487 1.00 13.09 283 ARG A C 1
ATOM 2182 O O . ARG A 1 283 ? 1.323 14.318 60.647 1.00 16.61 283 ARG A O 1
ATOM 2190 N N . TYR A 1 284 ? 1.444 12.085 60.282 1.00 13.61 284 TYR A N 1
ATOM 2191 C CA . TYR A 1 284 ? -0.007 11.896 60.282 1.00 15.56 284 TYR A CA 1
ATOM 2192 C C . TYR A 1 284 ? -0.512 11.849 61.728 1.00 18.11 284 TYR A C 1
ATOM 2193 O O . TYR A 1 284 ? 0.120 11.264 62.616 1.00 16.24 284 TYR A O 1
ATOM 2202 N N . ALA A 1 285 ? -1.658 12.491 61.960 1.00 17.33 285 ALA A N 1
ATOM 2203 C CA . ALA A 1 285 ? -2.278 12.419 63.293 1.00 20.33 285 ALA A CA 1
ATOM 2204 C C . ALA A 1 285 ? -2.512 10.940 63.628 1.00 16.11 285 ALA A C 1
ATOM 2205 O O . ALA A 1 285 ? -3.059 10.199 62.814 1.00 18.24 285 ALA A O 1
ATOM 2207 N N . GLY A 1 286 ? -2.057 10.532 64.800 1.00 19.52 286 GLY A N 1
ATOM 2208 C CA . GLY A 1 286 ? -2.116 9.134 65.211 1.00 18.66 286 GLY A CA 1
ATOM 2209 C C . GLY A 1 286 ? -0.759 8.461 65.111 1.00 18.45 286 GLY A C 1
ATOM 2210 O O . GLY A 1 286 ? -0.568 7.359 65.636 1.00 16.69 286 GLY A O 1
ATOM 2211 N N . ALA A 1 287 ? 0.164 9.028 64.300 1.00 16.54 287 ALA A N 1
ATOM 2212 C CA . ALA A 1 287 ? 1.476 8.379 64.198 1.00 16.42 287 ALA A CA 1
ATOM 2213 C C . ALA A 1 287 ? 2.281 8.689 65.451 1.00 17.29 287 ALA A C 1
ATOM 2214 O O . ALA A 1 287 ? 2.052 9.631 66.230 1.00 19.25 287 ALA A O 1
ATOM 2216 N N . ALA A 1 288 ? 3.373 7.938 65.620 1.00 17.34 288 ALA A N 1
ATOM 2217 C CA . ALA A 1 288 ? 4.181 8.102 66.816 1.00 15.75 288 ALA A CA 1
ATOM 2218 C C . ALA A 1 288 ? 5.058 9.325 66.819 1.00 18.32 288 ALA A C 1
ATOM 2219 O O . ALA A 1 288 ? 5.469 9.852 65.777 1.00 18.88 288 ALA A O 1
ATOM 2221 N N . ASN A 1 289 ? 5.501 9.709 68.014 1.00 17.61 289 ASN A N 1
ATOM 2222 C CA . ASN A 1 289 ? 6.487 10.774 68.152 1.00 17.95 289 ASN A CA 1
ATOM 2223 C C . ASN A 1 289 ? 7.845 10.121 67.903 1.00 19.17 289 ASN A C 1
ATOM 2224 O O . ASN A 1 289 ? 8.541 9.695 68.826 1.00 19.98 289 ASN A O 1
ATOM 2229 N N . ALA A 1 290 ? 8.187 9.970 66.626 1.00 17.43 290 ALA A N 1
ATOM 2230 C CA . ALA A 1 290 ? 9.417 9.319 66.213 1.00 16.88 290 ALA A CA 1
ATOM 2231 C C . ALA A 1 290 ? 9.821 9.712 64.786 1.00 15.61 290 ALA A C 1
ATOM 2232 O O . ALA A 1 290 ? 9.047 10.269 64.018 1.00 18.05 290 ALA A O 1
ATOM 2234 N N . ASP A 1 291 ? 11.071 9.416 64.456 1.00 15.91 291 ASP A N 1
ATOM 2235 C CA . ASP A 1 291 ? 11.512 9.694 63.079 1.00 18.16 291 ASP A CA 1
ATOM 2236 C C . ASP A 1 291 ? 10.888 8.691 62.131 1.00 14.92 291 ASP A C 1
ATOM 2237 O O . ASP A 1 291 ? 10.643 7.505 62.410 1.00 14.99 291 ASP A O 1
ATOM 2242 N N . PRO A 1 292 ? 10.686 9.117 60.875 1.00 15.75 292 PRO A N 1
ATOM 2243 C CA . PRO A 1 292 ? 10.305 8.248 59.806 1.00 15.22 292 PRO A CA 1
ATOM 2244 C C . PRO A 1 292 ? 11.384 7.193 59.543 1.00 16.93 292 PRO A C 1
ATOM 2245 O O . PRO A 1 292 ? 12.559 7.385 59.879 1.00 17.08 292 PRO A O 1
ATOM 2249 N N . THR A 1 293 ? 10.951 6.082 58.967 1.00 16.52 293 THR A N 1
ATOM 2250 C CA . THR A 1 293 ? 11.888 5.035 58.560 1.00 16.74 293 THR A CA 1
ATOM 2251 C C . THR A 1 293 ? 11.601 4.727 57.084 1.00 17.22 293 THR A C 1
ATOM 2252 O O . THR A 1 293 ? 11.961 3.680 56.542 1.00 19.96 293 THR A O 1
ATOM 2256 N N . THR A 1 294 ? 10.970 5.687 56.417 1.00 15.86 294 THR A N 1
ATOM 2257 C CA . THR A 1 294 ? 10.577 5.609 55.028 1.00 13.74 294 THR A CA 1
ATOM 2258 C C . THR A 1 294 ? 11.747 5.883 54.082 1.00 13.07 294 THR A C 1
ATOM 2259 O O . THR A 1 294 ? 12.803 6.387 54.443 1.00 16.53 294 THR A O 1
ATOM 2263 N N . SER A 1 295 ? 11.534 5.496 52.815 1.00 16.92 295 SER A N 1
ATOM 2264 C CA . SER A 1 295 ? 12.560 5.771 51.794 1.00 18.41 295 SER A CA 1
ATOM 2265 C C . SER A 1 295 ? 11.934 6.455 50.578 1.00 17.79 295 SER A C 1
ATOM 2266 O O . SER A 1 295 ? 10.734 6.371 50.403 1.00 18.36 295 SER A O 1
ATOM 2270 N N . ALA A 1 296 ? 12.758 7.234 49.855 1.00 18.90 296 ALA A N 1
ATOM 2271 C CA . ALA A 1 296 ? 12.243 7.932 48.690 1.00 21.38 296 ALA A CA 1
ATOM 2272 C C . ALA A 1 296 ? 11.822 6.994 47.566 1.00 22.37 296 ALA A C 1
ATOM 2273 O O . ALA A 1 296 ? 12.319 5.883 47.397 1.00 22.40 296 ALA A O 1
ATOM 2275 N N . ASN A 1 297 ? 10.898 7.472 46.735 1.00 22.36 297 ASN A N 1
ATOM 2276 C CA . ASN A 1 297 ? 10.525 6.638 45.567 1.00 23.44 297 ASN A CA 1
ATOM 2277 C C . ASN A 1 297 ? 11.779 6.504 44.731 1.00 22.58 297 ASN A C 1
ATOM 2278 O O . ASN A 1 297 ? 12.469 7.455 44.344 1.00 20.23 297 ASN A O 1
ATOM 2283 N N . PRO A 1 298 ? 12.162 5.272 44.395 1.00 25.16 298 PRO A N 1
ATOM 2284 C CA . PRO A 1 298 ? 13.356 4.991 43.620 1.00 26.73 298 PRO A CA 1
ATOM 2285 C C . PRO A 1 298 ? 13.236 5.305 42.142 1.00 28.53 298 PRO A C 1
ATOM 2286 O O . PRO A 1 298 ? 14.257 5.304 41.435 1.00 29.60 298 PRO A O 1
ATOM 2290 N N . ASN A 1 299 ? 12.076 5.667 41.627 1.00 25.50 299 ASN A N 1
ATOM 2291 C CA . ASN A 1 299 ? 11.899 6.022 40.209 1.00 24.66 299 ASN A CA 1
ATOM 2292 C C . ASN A 1 299 ? 10.899 7.171 40.089 1.00 20.73 299 ASN A C 1
ATOM 2293 O O . ASN A 1 299 ? 9.752 7.042 39.659 1.00 21.51 299 ASN A O 1
ATOM 2298 N N . PRO A 1 300 ? 11.281 8.316 40.617 1.00 20.20 300 PRO A N 1
ATOM 2299 C CA . PRO A 1 300 ? 10.351 9.454 40.640 1.00 17.82 300 PRO A CA 1
ATOM 2300 C C . PRO A 1 300 ? 10.070 10.109 39.304 1.00 19.40 300 PRO A C 1
ATOM 2301 O O . PRO A 1 300 ? 10.916 10.152 38.417 1.00 20.84 300 PRO A O 1
ATOM 2305 N N . ALA A 1 301 ? 8.867 10.677 39.183 1.00 19.85 301 ALA A N 1
ATOM 2306 C CA . ALA A 1 301 ? 8.539 11.524 38.021 1.00 18.86 301 ALA A CA 1
ATOM 2307 C C . ALA A 1 301 ? 9.131 12.888 38.434 1.00 18.80 301 ALA A C 1
ATOM 2308 O O . ALA A 1 301 ? 8.720 13.429 39.471 1.00 18.68 301 ALA A O 1
ATOM 2310 N N . GLN A 1 302 ? 10.104 13.380 37.704 1.00 15.92 302 GLN A N 1
ATOM 2311 C CA . GLN A 1 302 ? 10.767 14.637 38.039 1.00 16.13 302 GLN A CA 1
ATOM 2312 C C . GLN A 1 302 ? 10.136 15.807 37.281 1.00 15.44 302 GLN A C 1
ATOM 2313 O O . GLN A 1 302 ? 9.997 15.749 36.052 1.00 16.99 302 GLN A O 1
ATOM 2319 N N . LEU A 1 303 ? 9.838 16.899 38.004 1.00 16.11 303 LEU A N 1
ATOM 2320 C CA . LEU A 1 303 ? 9.315 18.071 37.324 1.00 14.70 303 LEU A CA 1
ATOM 2321 C C . LEU A 1 303 ? 10.212 18.574 36.184 1.00 13.02 303 LEU A C 1
ATOM 2322 O O . LEU A 1 303 ? 11.418 18.746 36.326 1.00 14.01 303 LEU A O 1
ATOM 2327 N N . ASN A 1 304 ? 9.527 18.882 35.076 1.00 14.34 304 ASN A N 1
ATOM 2328 C CA . ASN A 1 304 ? 10.176 19.566 33.959 1.00 15.44 304 ASN A CA 1
ATOM 2329 C C . ASN A 1 304 ? 9.318 20.829 33.789 1.00 13.98 304 ASN A C 1
ATOM 2330 O O . ASN A 1 304 ? 8.105 20.722 33.619 1.00 14.39 304 ASN A O 1
ATOM 2335 N N . GLU A 1 305 ? 9.955 22.000 33.871 1.00 15.84 305 GLU A N 1
ATOM 2336 C CA . GLU A 1 305 ? 9.239 23.274 33.815 1.00 14.26 305 GLU A CA 1
ATOM 2337 C C . GLU A 1 305 ? 8.404 23.430 32.550 1.00 13.67 305 GLU A C 1
ATOM 2338 O O . GLU A 1 305 ? 7.375 24.090 32.557 1.00 14.25 305 GLU A O 1
ATOM 2344 N N . ALA A 1 306 ? 8.860 22.808 31.455 1.00 14.67 306 ALA A N 1
ATOM 2345 C CA . ALA A 1 306 ? 8.146 22.884 30.175 1.00 15.18 306 ALA A CA 1
ATOM 2346 C C . ALA A 1 306 ? 6.832 22.147 30.195 1.00 17.97 306 ALA A C 1
ATOM 2347 O O . ALA A 1 306 ? 6.007 22.287 29.272 1.00 18.87 306 ALA A O 1
ATOM 2349 N N . ASP A 1 307 ? 6.584 21.354 31.230 1.00 15.94 307 ASP A N 1
ATOM 2350 C CA . ASP A 1 307 ? 5.340 20.639 31.430 1.00 16.27 307 ASP A CA 1
ATOM 2351 C C . ASP A 1 307 ? 4.310 21.450 32.194 1.00 16.29 307 ASP A C 1
ATOM 2352 O O . ASP A 1 307 ? 3.120 21.126 32.268 1.00 17.50 307 ASP A O 1
ATOM 2357 N N . LEU A 1 308 ? 4.758 22.547 32.806 1.00 14.88 308 LEU A N 1
ATOM 2358 C CA . LEU A 1 308 ? 3.851 23.390 33.565 1.00 14.35 308 LEU A CA 1
ATOM 2359 C C . LEU A 1 308 ? 3.128 24.374 32.659 1.00 17.23 308 LEU A C 1
ATOM 2360 O O . LEU A 1 308 ? 3.755 24.947 31.766 1.00 15.51 308 LEU A O 1
ATOM 2365 N N . HIS A 1 309 ? 1.808 24.466 32.842 1.00 15.58 309 HIS A N 1
ATOM 2366 C CA . HIS A 1 309 ? 1.041 25.351 31.959 1.00 17.13 309 HIS A CA 1
ATOM 2367 C C . HIS A 1 309 ? 0.199 26.343 32.726 1.00 16.27 309 HIS A C 1
ATOM 2368 O O . HIS A 1 309 ? -0.480 26.006 33.680 1.00 15.07 309 HIS A O 1
ATOM 2375 N N . ALA A 1 310 ? 0.281 27.622 32.285 1.00 14.52 310 ALA A N 1
ATOM 2376 C CA . ALA A 1 310 ? -0.508 28.654 32.945 1.00 15.88 310 ALA A CA 1
ATOM 2377 C C . ALA A 1 310 ? -2.006 28.353 32.893 1.00 15.16 310 ALA A C 1
ATOM 2378 O O . ALA A 1 310 ? -2.505 27.810 31.897 1.00 17.92 310 ALA A O 1
ATOM 2380 N N . LEU A 1 311 ? -2.711 28.739 33.939 1.00 16.49 311 LEU A N 1
ATOM 2381 C CA . LEU A 1 311 ? -4.149 28.495 34.004 1.00 17.07 311 LEU A CA 1
ATOM 2382 C C . LEU A 1 311 ? -4.989 29.646 33.463 1.00 20.54 311 LEU A C 1
ATOM 2383 O O . LEU A 1 311 ? -5.971 29.404 32.754 1.00 19.98 311 LEU A O 1
ATOM 2388 N N . ILE A 1 312 ? -4.721 30.854 33.951 1.00 19.56 312 ILE A N 1
ATOM 2389 C CA . ILE A 1 312 ? -5.507 32.045 33.611 1.00 22.00 312 ILE A CA 1
ATOM 2390 C C . ILE A 1 312 ? -4.785 32.905 32.582 1.00 22.16 312 ILE A C 1
ATOM 2391 O O . ILE A 1 312 ? -3.557 33.064 32.683 1.00 22.01 312 ILE A O 1
ATOM 2396 N N . ASP A 1 313 ? -5.471 33.327 31.525 1.00 20.61 313 ASP A N 1
ATOM 2397 C CA . ASP A 1 313 ? -4.844 34.085 30.439 1.00 22.56 313 ASP A CA 1
ATOM 2398 C C . ASP A 1 313 ? -3.537 33.441 29.992 1.00 21.20 313 ASP A C 1
ATOM 2399 O O . ASP A 1 313 ? -2.442 34.007 30.046 1.00 19.06 313 ASP A O 1
ATOM 2404 N N . PRO A 1 314 ? -3.577 32.205 29.533 1.00 19.99 314 PRO A N 1
ATOM 2405 C CA . PRO A 1 314 ? -2.434 31.374 29.254 1.00 21.14 314 PRO A CA 1
ATOM 2406 C C . PRO A 1 314 ? -1.508 31.796 28.127 1.00 20.74 314 PRO A C 1
ATOM 2407 O O . PRO A 1 314 ? -0.325 31.472 28.191 1.00 20.69 314 PRO A O 1
ATOM 2411 N N . ALA A 1 315 ? -2.034 32.486 27.125 1.00 17.66 315 ALA A N 1
ATOM 2412 C CA . ALA A 1 315 ? -1.207 32.784 25.967 1.00 18.48 315 ALA A CA 1
ATOM 2413 C C . ALA A 1 315 ? -0.056 33.709 26.345 1.00 18.06 315 ALA A C 1
ATOM 2414 O O . ALA A 1 315 ? -0.219 34.670 27.121 1.00 19.17 315 ALA A O 1
ATOM 2416 N N . ALA A 1 316 ? 1.104 33.408 25.740 1.00 15.94 316 ALA A N 1
ATOM 2417 C CA . ALA A 1 316 ? 2.215 34.343 25.925 1.00 19.04 316 ALA A CA 1
ATOM 2418 C C . ALA A 1 316 ? 1.830 35.560 25.086 1.00 19.47 316 ALA A C 1
ATOM 2419 O O . ALA A 1 316 ? 1.147 35.482 24.070 1.00 20.37 316 ALA A O 1
ATOM 2421 N N . PRO A 1 317 ? 2.284 36.732 25.496 1.00 19.78 317 PRO A N 1
ATOM 2422 C CA . PRO A 1 317 ? 1.985 37.951 24.755 1.00 18.09 317 PRO A CA 1
ATOM 2423 C C . PRO A 1 317 ? 2.722 37.976 23.421 1.00 17.87 317 PRO A C 1
ATOM 2424 O O . PRO A 1 317 ? 3.797 37.396 23.318 1.00 17.27 317 PRO A O 1
ATOM 2428 N N . GLY A 1 318 ? 2.152 38.697 22.460 1.00 17.45 318 GLY A N 1
ATOM 2429 C CA . GLY A 1 318 ? 2.829 38.932 21.203 1.00 20.45 318 GLY A CA 1
ATOM 2430 C C . GLY A 1 318 ? 2.722 37.858 20.140 1.00 20.45 318 GLY A C 1
ATOM 2431 O O . GLY A 1 318 ? 2.057 36.832 20.340 1.00 18.58 318 GLY A O 1
ATOM 2432 N N . ILE A 1 319 ? 3.380 38.127 19.006 1.00 20.99 319 ILE A N 1
ATOM 2433 C CA . ILE A 1 319 ? 3.342 37.191 17.877 1.00 19.13 319 ILE A CA 1
ATOM 2434 C C . ILE A 1 319 ? 4.007 35.897 18.266 1.00 18.71 319 ILE A C 1
ATOM 2435 O O . ILE A 1 319 ? 5.163 35.956 18.706 1.00 19.17 319 ILE A O 1
ATOM 2440 N N . PRO A 1 320 ? 3.373 34.759 18.072 1.00 19.22 320 PRO A N 1
ATOM 2441 C CA . PRO A 1 320 ? 3.886 33.467 18.530 1.00 21.54 320 PRO A CA 1
ATOM 2442 C C . PRO A 1 320 ? 4.977 32.868 17.671 1.00 22.26 320 PRO A C 1
ATOM 2443 O O . PRO A 1 320 ? 4.855 31.779 17.112 1.00 22.14 320 PRO A O 1
ATOM 2447 N N . THR A 1 321 ? 6.072 33.583 17.525 1.00 21.14 321 THR A N 1
ATOM 2448 C CA . THR A 1 321 ? 7.250 33.268 16.741 1.00 22.03 321 THR A CA 1
ATOM 2449 C C . THR A 1 321 ? 8.460 33.798 17.468 1.00 21.58 321 THR A C 1
ATOM 2450 O O . THR A 1 321 ? 8.573 34.978 17.853 1.00 20.81 321 THR A O 1
ATOM 2454 N N . PRO A 1 322 ? 9.480 32.979 17.680 1.00 22.13 322 PRO A N 1
ATOM 2455 C CA . PRO A 1 322 ? 10.680 33.400 18.379 1.00 23.71 322 PRO A CA 1
ATOM 2456 C C . PRO A 1 322 ? 11.269 34.632 17.734 1.00 22.15 322 PRO A C 1
ATOM 2457 O O . PRO A 1 322 ? 11.368 34.697 16.495 1.00 21.89 322 PRO A O 1
ATOM 2461 N N . GLY A 1 323 ? 11.595 35.646 18.551 1.00 19.77 323 GLY A N 1
ATOM 2462 C CA . GLY A 1 323 ? 12.193 36.862 18.024 1.00 22.50 323 GLY A CA 1
ATOM 2463 C C . GLY A 1 323 ? 11.188 37.816 17.367 1.00 21.26 323 GLY A C 1
ATOM 2464 O O . GLY A 1 323 ? 11.677 38.842 16.853 1.00 19.86 323 GLY A O 1
ATOM 2465 N N . ALA A 1 324 ? 9.892 37.584 17.547 1.00 18.99 324 ALA A N 1
ATOM 2466 C CA . ALA A 1 324 ? 8.889 38.428 16.901 1.00 17.56 324 ALA A CA 1
ATOM 2467 C C . ALA A 1 324 ? 8.154 39.337 17.872 1.00 15.26 324 ALA A C 1
ATOM 2468 O O . ALA A 1 324 ? 7.069 39.859 17.587 1.00 19.92 324 ALA A O 1
ATOM 2470 N N . ALA A 1 325 ? 8.780 39.543 19.031 1.00 15.80 325 ALA A N 1
ATOM 2471 C CA . ALA A 1 325 ? 8.204 40.492 19.997 1.00 19.38 325 ALA A CA 1
ATOM 2472 C C . ALA A 1 325 ? 8.440 41.907 19.478 1.00 19.34 325 ALA A C 1
ATOM 2473 O O . ALA A 1 325 ? 9.141 42.121 18.479 1.00 18.95 325 ALA A O 1
ATOM 2475 N N . ASP A 1 326 ? 7.855 42.907 20.151 1.00 19.44 326 ASP A N 1
ATOM 2476 C CA . ASP A 1 326 ? 8.115 44.289 19.775 1.00 18.47 326 ASP A CA 1
ATOM 2477 C C . ASP A 1 326 ? 9.562 44.652 20.116 1.00 18.91 326 ASP A C 1
ATOM 2478 O O . ASP A 1 326 ? 10.192 45.454 19.427 1.00 18.68 326 ASP A O 1
ATOM 2483 N N . VAL A 1 327 ? 10.050 44.165 21.267 1.00 17.20 327 VAL A N 1
ATOM 2484 C CA . VAL A 1 327 ? 11.395 44.472 21.752 1.00 16.34 327 VAL A CA 1
ATOM 2485 C C . VAL A 1 327 ? 12.100 43.118 21.968 1.00 17.03 327 VAL A C 1
ATOM 2486 O O . VAL A 1 327 ? 11.513 42.327 22.705 1.00 18.82 327 VAL A O 1
ATOM 2490 N N . ASN A 1 328 ? 13.196 42.852 21.278 1.00 18.52 328 ASN A N 1
ATOM 2491 C CA . ASN A 1 328 ? 13.844 41.544 21.368 1.00 18.93 328 ASN A CA 1
ATOM 2492 C C . ASN A 1 328 ? 15.273 41.661 21.870 1.00 18.62 328 ASN A C 1
ATOM 2493 O O . ASN A 1 328 ? 16.113 42.233 21.153 1.00 22.51 328 ASN A O 1
ATOM 2498 N N . LEU A 1 329 ? 15.521 41.272 23.126 1.00 17.89 329 LEU A N 1
ATOM 2499 C CA . LEU A 1 329 ? 16.847 41.518 23.680 1.00 20.40 329 LEU A CA 1
ATOM 2500 C C . LEU A 1 329 ? 17.553 40.218 24.019 1.00 19.82 329 LEU A C 1
ATOM 2501 O O . LEU A 1 329 ? 16.938 39.314 24.606 1.00 22.19 329 LEU A O 1
ATOM 2506 N N . ARG A 1 330 ? 18.800 40.127 23.566 1.00 19.45 330 ARG A N 1
ATOM 2507 C CA . ARG A 1 330 ? 19.565 38.914 23.878 1.00 19.61 330 ARG A CA 1
ATOM 2508 C C . ARG A 1 330 ? 20.676 39.344 24.815 1.00 19.10 330 ARG A C 1
ATOM 2509 O O . ARG A 1 330 ? 21.444 40.257 24.486 1.00 20.11 330 ARG A O 1
ATOM 2517 N N . PHE A 1 331 ? 20.815 38.732 25.992 1.00 15.57 331 PHE A N 1
ATOM 2518 C CA . PHE A 1 331 ? 21.871 39.150 26.901 1.00 16.98 331 PHE A CA 1
ATOM 2519 C C . PHE A 1 331 ? 22.991 38.122 26.960 1.00 17.19 331 PHE A C 1
ATOM 2520 O O . PHE A 1 331 ? 22.718 36.942 27.220 1.00 19.97 331 PHE A O 1
ATOM 2528 N N . GLN A 1 332 ? 24.210 38.602 26.802 1.00 17.68 332 GLN A N 1
ATOM 2529 C CA . GLN A 1 332 ? 25.395 37.760 26.850 1.00 19.21 332 GLN A CA 1
ATOM 2530 C C . GLN A 1 332 ? 26.037 37.898 28.222 1.00 18.12 332 GLN A C 1
ATOM 2531 O O . GLN A 1 332 ? 26.607 38.902 28.614 1.00 19.44 332 GLN A O 1
ATOM 2537 N N . LEU A 1 333 ? 25.935 36.800 29.000 1.00 18.78 333 LEU A N 1
ATOM 2538 C CA . LEU A 1 333 ? 26.577 36.797 30.308 1.00 17.81 333 LEU A CA 1
ATOM 2539 C C . LEU A 1 333 ? 28.054 36.410 30.133 1.00 20.98 333 LEU A C 1
ATOM 2540 O O . LEU A 1 333 ? 28.449 35.655 29.243 1.00 21.83 333 LEU A O 1
ATOM 2545 N N . GLY A 1 334 ? 28.841 36.989 31.000 1.00 18.59 334 GLY A N 1
ATOM 2546 C CA . GLY A 1 334 ? 30.268 36.749 31.035 1.00 22.10 334 GLY A CA 1
ATOM 2547 C C . GLY A 1 334 ? 30.835 36.773 32.433 1.00 22.90 334 GLY A C 1
ATOM 2548 O O . GLY A 1 334 ? 30.246 37.136 33.456 1.00 21.63 334 GLY A O 1
ATOM 2549 N N . PHE A 1 335 ? 32.106 36.354 32.488 1.00 26.10 335 PHE A N 1
ATOM 2550 C CA . PHE A 1 335 ? 32.845 36.331 33.740 1.00 27.26 335 PHE A CA 1
ATOM 2551 C C . PHE A 1 335 ? 34.303 36.655 33.370 1.00 31.35 335 PHE A C 1
ATOM 2552 O O . PHE A 1 335 ? 34.945 35.815 32.741 1.00 31.00 335 PHE A O 1
ATOM 2560 N N . SER A 1 336 ? 34.685 37.865 33.722 1.00 30.81 336 SER A N 1
ATOM 2561 C CA . SER A 1 336 ? 36.039 38.296 33.381 1.00 35.96 336 SER A CA 1
ATOM 2562 C C . SER A 1 336 ? 36.577 39.265 34.425 1.00 37.26 336 SER A C 1
ATOM 2563 O O . SER A 1 336 ? 35.913 40.194 34.885 1.00 38.39 336 SER A O 1
ATOM 2566 N N . GLY A 1 337 ? 37.856 39.032 34.740 1.00 39.01 337 GLY A N 1
ATOM 2567 C CA . GLY A 1 337 ? 38.525 39.900 35.700 1.00 38.10 337 GLY A CA 1
ATOM 2568 C C . GLY A 1 337 ? 37.878 39.809 37.070 1.00 34.23 337 GLY A C 1
ATOM 2569 O O . GLY A 1 337 ? 37.742 40.832 37.746 1.00 37.89 337 GLY A O 1
ATOM 2570 N N . GLY A 1 338 ? 37.480 38.617 37.498 1.00 34.05 338 GLY A N 1
ATOM 2571 C CA . GLY A 1 338 ? 36.885 38.425 38.803 1.00 29.80 338 GLY A CA 1
ATOM 2572 C C . GLY A 1 338 ? 35.434 38.829 38.943 1.00 27.26 338 GLY A C 1
ATOM 2573 O O . GLY A 1 338 ? 34.909 38.715 40.062 1.00 26.05 338 GLY A O 1
ATOM 2574 N N . ARG A 1 339 ? 34.781 39.354 37.920 1.00 24.52 339 ARG A N 1
ATOM 2575 C CA . ARG A 1 339 ? 33.399 39.798 38.004 1.00 25.54 339 ARG A CA 1
ATOM 2576 C C . ARG A 1 339 ? 32.503 39.276 36.897 1.00 23.56 339 ARG A C 1
ATOM 2577 O O . ARG A 1 339 ? 32.887 39.036 35.751 1.00 23.44 339 ARG A O 1
ATOM 2585 N N . PHE A 1 340 ? 31.221 39.080 37.285 1.00 19.33 340 PHE A N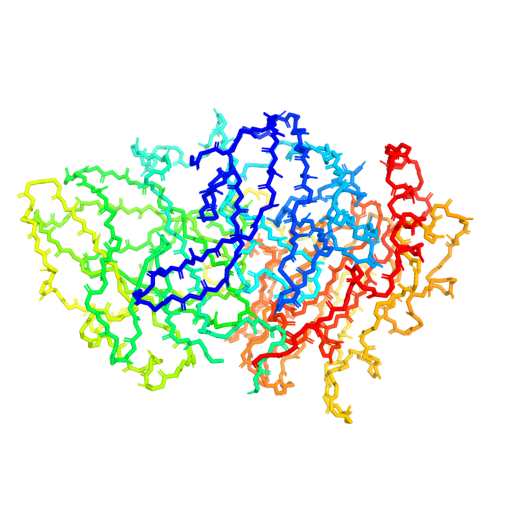 1
ATOM 2586 C CA . PHE A 1 340 ? 30.248 38.673 36.279 1.00 21.41 340 PHE A CA 1
ATOM 2587 C C . PHE A 1 340 ? 29.875 39.932 35.477 1.00 18.05 340 PHE A C 1
ATOM 2588 O O . PHE A 1 340 ? 29.872 41.021 36.049 1.00 20.80 340 PHE A O 1
ATOM 2596 N N . THR A 1 341 ? 29.569 39.719 34.212 1.00 20.33 341 THR A N 1
ATOM 2597 C CA . THR A 1 341 ? 29.198 40.838 33.349 1.00 20.10 341 THR A CA 1
ATOM 2598 C C . THR A 1 341 ? 27.971 40.461 32.523 1.00 19.02 341 THR A C 1
ATOM 2599 O O . THR A 1 341 ? 27.706 39.306 32.220 1.00 18.60 341 THR A O 1
ATOM 2603 N N . ILE A 1 342 ? 27.210 41.496 32.142 1.00 16.50 342 ILE A N 1
ATOM 2604 C CA . ILE A 1 342 ? 26.096 41.276 31.205 1.00 17.40 342 ILE A CA 1
ATOM 2605 C C . ILE A 1 342 ? 26.450 42.226 30.055 1.00 17.68 342 ILE A C 1
ATOM 2606 O O . ILE A 1 342 ? 26.621 43.430 30.295 1.00 18.19 342 ILE A O 1
ATOM 2611 N N . ASN A 1 343 ? 26.620 41.707 28.851 1.00 18.38 343 ASN A N 1
ATOM 2612 C CA . ASN A 1 343 ? 27.047 42.541 27.742 1.00 21.68 343 ASN A CA 1
ATOM 2613 C C . ASN A 1 343 ? 28.274 43.378 28.016 1.00 23.52 343 ASN A C 1
ATOM 2614 O O . ASN A 1 343 ? 28.341 44.551 27.625 1.00 19.31 343 ASN A O 1
ATOM 2619 N N . GLY A 1 344 ? 29.237 42.756 28.698 1.00 21.92 344 GLY A N 1
ATOM 2620 C CA . GLY A 1 344 ? 30.501 43.358 29.016 1.00 21.66 344 GLY A CA 1
ATOM 2621 C C . GLY A 1 344 ? 30.572 44.227 30.238 1.00 18.74 344 GLY A C 1
ATOM 2622 O O . GLY A 1 344 ? 31.689 44.631 30.624 1.00 20.76 344 GLY A O 1
ATOM 2623 N N . THR A 1 345 ? 29.428 44.467 30.902 1.00 20.37 345 THR A N 1
ATOM 2624 C CA . THR A 1 345 ? 29.410 45.355 32.041 1.00 20.19 345 THR A CA 1
ATOM 2625 C C . THR A 1 345 ? 28.994 44.681 33.342 1.00 21.81 345 THR A C 1
ATOM 2626 O O . THR A 1 345 ? 27.948 44.046 33.411 1.00 20.17 345 THR A O 1
ATOM 2630 N N . ALA A 1 346 ? 29.863 44.794 34.336 1.00 22.09 346 ALA A N 1
ATOM 2631 C CA . ALA A 1 346 ? 29.575 44.297 35.679 1.00 19.61 346 ALA A CA 1
ATOM 2632 C C . ALA A 1 346 ? 28.725 45.308 36.432 1.00 20.36 346 ALA A C 1
ATOM 2633 O O . ALA A 1 346 ? 29.072 46.476 36.524 1.00 19.93 346 ALA A O 1
ATOM 2635 N N . TYR A 1 347 ? 27.586 44.876 36.965 1.00 18.66 347 TYR A N 1
ATOM 2636 C CA . TYR A 1 347 ? 26.718 45.760 37.727 1.00 17.84 347 TYR A CA 1
ATOM 2637 C C . TYR A 1 347 ? 27.400 46.284 38.984 1.00 21.53 347 TYR A C 1
ATOM 2638 O O . TYR A 1 347 ? 27.962 45.527 39.773 1.00 21.86 347 TYR A O 1
ATOM 2647 N N . GLU A 1 348 ? 27.279 47.589 39.204 1.00 20.93 348 GLU A N 1
ATOM 2648 C CA . GLU A 1 348 ? 27.819 48.264 40.379 1.00 28.14 348 GLU A CA 1
ATOM 2649 C C . GLU A 1 348 ? 26.758 49.296 40.805 1.00 24.69 348 GLU A C 1
ATOM 2650 O O . GLU A 1 348 ? 26.307 50.063 39.967 1.00 26.74 348 GLU A O 1
ATOM 2656 N N . SER A 1 349 ? 26.367 49.251 42.057 1.00 24.33 349 SER A N 1
ATOM 2657 C CA . SER A 1 349 ? 25.288 50.118 42.524 1.00 25.36 349 SER A CA 1
ATOM 2658 C C . SER A 1 349 ? 25.644 51.581 42.376 1.00 26.27 349 SER A C 1
ATOM 2659 O O . SER A 1 349 ? 26.749 51.957 42.740 1.00 24.79 349 SER A O 1
ATOM 2662 N N . PRO A 1 350 ? 24.750 52.394 41.861 1.00 24.53 350 PRO A N 1
ATOM 2663 C CA . PRO A 1 350 ? 24.949 53.825 41.701 1.00 22.78 350 PRO A CA 1
ATOM 2664 C C . PRO A 1 350 ? 24.785 54.581 43.003 1.00 23.61 350 PRO A C 1
ATOM 2665 O O . PRO A 1 350 ? 24.126 54.121 43.947 1.00 20.43 350 PRO A O 1
ATOM 2669 N N . SER A 1 351 ? 25.3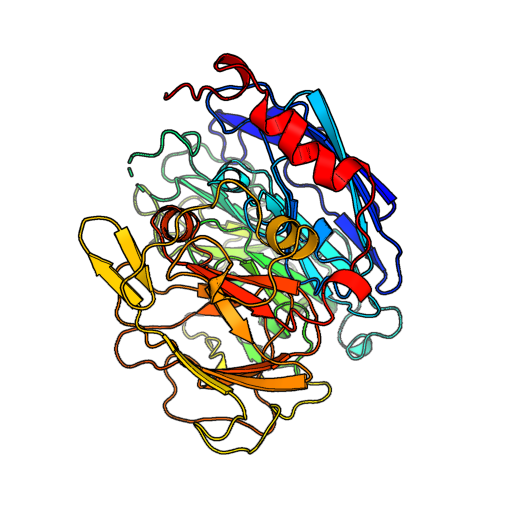32 55.808 43.050 1.00 24.39 351 SER A N 1
ATOM 2670 C CA . SER A 1 351 ? 25.210 56.591 44.280 1.00 26.40 351 SER A CA 1
ATOM 2671 C C . SER A 1 351 ? 23.791 57.093 44.469 1.00 23.94 351 SER A C 1
ATOM 2672 O O . SER A 1 351 ? 23.358 57.209 45.612 1.00 22.76 351 SER A O 1
ATOM 2675 N N . VAL A 1 352 ? 23.036 57.325 43.389 1.00 21.78 352 VAL A N 1
ATOM 2676 C CA . VAL A 1 352 ? 21.641 57.751 43.570 1.00 17.64 352 VAL A CA 1
ATOM 2677 C C . VAL A 1 352 ? 20.781 56.631 42.978 1.00 16.17 352 VAL A C 1
ATOM 2678 O O . VAL A 1 352 ? 21.072 56.183 41.877 1.00 17.55 352 VAL A O 1
ATOM 2682 N N . PRO A 1 353 ? 19.793 56.142 43.690 1.00 19.69 353 PRO A N 1
ATOM 2683 C CA . PRO A 1 353 ? 18.982 55.020 43.188 1.00 18.45 353 PRO A CA 1
ATOM 2684 C C . PRO A 1 353 ? 18.240 55.381 41.914 1.00 18.41 353 PRO A C 1
ATOM 2685 O O . PRO A 1 353 ? 17.739 56.492 41.776 1.00 18.97 353 PRO A O 1
ATOM 2689 N N . THR A 1 354 ? 18.111 54.435 40.989 1.00 15.29 354 THR A N 1
ATOM 2690 C CA . THR A 1 354 ? 17.497 54.726 39.690 1.00 16.21 354 THR A CA 1
ATOM 2691 C C . THR A 1 354 ? 16.205 55.511 39.808 1.00 13.74 354 THR A C 1
ATOM 2692 O O . THR A 1 354 ? 15.993 56.479 39.066 1.00 17.66 354 THR A O 1
ATOM 2696 N N . LEU A 1 355 ? 15.260 55.118 40.667 1.00 14.24 355 LEU A N 1
ATOM 2697 C CA . LEU A 1 355 ? 13.989 55.857 40.694 1.00 14.55 355 LEU A CA 1
ATOM 2698 C C . LEU A 1 355 ? 14.180 57.325 41.066 1.00 19.18 355 LEU A C 1
ATOM 2699 O O . LEU A 1 355 ? 13.484 58.172 40.511 1.00 18.35 355 LEU A O 1
ATOM 2704 N N . LEU A 1 356 ? 15.090 57.626 41.970 1.00 18.37 356 LEU A N 1
ATOM 2705 C CA . LEU A 1 356 ? 15.372 59.040 42.315 1.00 18.15 356 LEU A CA 1
ATOM 2706 C C . LEU A 1 356 ? 16.073 59.759 41.172 1.00 19.05 356 LEU A C 1
ATOM 2707 O O . LEU A 1 356 ? 15.801 60.942 40.942 1.00 21.76 356 LEU A O 1
ATOM 2712 N N . GLN A 1 357 ? 16.947 59.105 40.415 1.00 17.93 357 GLN A N 1
ATOM 2713 C CA . GLN A 1 357 ? 17.562 59.684 39.225 1.00 21.35 357 GLN A CA 1
ATOM 2714 C C . GLN A 1 357 ? 16.455 60.127 38.246 1.00 22.29 357 GLN A C 1
ATOM 2715 O O . GLN A 1 357 ? 16.575 61.180 37.622 1.00 22.52 357 GLN A O 1
ATOM 2721 N N . ILE A 1 358 ? 15.424 59.278 38.105 1.00 18.60 358 ILE A N 1
ATOM 2722 C CA . ILE A 1 358 ? 14.333 59.602 37.179 1.00 19.82 358 ILE A CA 1
ATOM 2723 C C . ILE A 1 358 ? 13.451 60.690 37.745 1.00 23.33 358 ILE A C 1
ATOM 2724 O O . ILE A 1 358 ? 13.098 61.665 37.041 1.00 23.94 358 ILE A O 1
ATOM 2729 N N . MET A 1 359 ? 13.153 60.650 39.047 1.00 26.15 359 MET A N 1
ATOM 2730 C CA . MET A 1 359 ? 12.359 61.720 39.639 1.00 27.89 359 MET A CA 1
ATOM 2731 C C . MET A 1 359 ? 13.101 63.067 39.628 1.00 31.58 359 MET A C 1
ATOM 2732 O O . MET A 1 359 ? 12.424 64.094 39.769 1.00 33.31 359 MET A O 1
ATOM 2740 N N . SER A 1 360 ? 14.417 63.089 39.538 1.00 30.30 360 SER A N 1
ATOM 2741 C CA . SER A 1 360 ? 15.184 64.318 39.495 1.00 31.20 360 SER A CA 1
ATOM 2742 C C . SER A 1 360 ? 15.273 64.921 38.098 1.00 32.67 360 SER A C 1
ATOM 2743 O O . SER A 1 360 ? 15.712 66.074 38.019 1.00 34.12 360 SER A O 1
ATOM 2746 N N . GLY A 1 361 ? 14.956 64.173 37.043 1.00 33.52 361 GLY A N 1
ATOM 2747 C CA . GLY A 1 361 ? 14.966 64.727 35.703 1.00 33.54 361 GLY A CA 1
ATOM 2748 C C . GLY A 1 361 ? 15.492 63.869 34.586 1.00 34.06 361 GLY A C 1
ATOM 2749 O O . GLY A 1 361 ? 15.468 64.302 33.423 1.00 32.37 361 GLY A O 1
ATOM 2750 N N . ALA A 1 362 ? 15.997 62.665 34.884 1.00 31.73 362 ALA A N 1
ATOM 2751 C CA . ALA A 1 362 ? 16.543 61.848 33.791 1.00 32.67 362 ALA A CA 1
ATOM 2752 C C . ALA A 1 362 ? 15.442 61.505 32.784 1.00 35.07 362 ALA A C 1
ATOM 2753 O O . ALA A 1 362 ? 14.429 60.930 33.171 1.00 35.65 362 ALA A O 1
ATOM 2755 N N . GLN A 1 363 ? 15.651 61.832 31.524 1.00 38.79 363 GLN A N 1
ATOM 2756 C CA . GLN A 1 363 ? 14.676 61.639 30.462 1.00 41.59 363 GLN A CA 1
ATOM 2757 C C . GLN A 1 363 ? 14.843 60.347 29.682 1.00 40.73 363 GLN A C 1
ATOM 2758 O O . GLN A 1 363 ? 13.842 59.794 29.200 1.00 38.01 363 GLN A O 1
ATOM 2764 N N . SER A 1 364 ? 16.072 59.853 29.581 1.00 38.26 364 SER A N 1
ATOM 2765 C CA . SER A 1 364 ? 16.354 58.617 28.872 1.00 36.66 364 SER A CA 1
ATOM 2766 C C . SER A 1 364 ? 17.354 57.767 29.637 1.00 36.07 364 SER A C 1
ATOM 2767 O O . SER A 1 364 ? 17.996 58.184 30.601 1.00 35.70 364 SER A O 1
ATOM 2770 N N . ALA A 1 365 ? 17.555 56.530 29.206 1.00 35.56 365 ALA A N 1
ATOM 2771 C CA . ALA A 1 365 ? 18.483 55.604 29.848 1.00 35.26 365 ALA A CA 1
ATOM 2772 C C . ALA A 1 365 ? 19.928 56.082 29.780 1.00 35.58 365 ALA A C 1
ATOM 2773 O O . ALA A 1 365 ? 20.827 55.725 30.537 1.00 32.94 365 ALA A O 1
ATOM 2775 N N . ASN A 1 366 ? 20.183 56.881 28.737 1.00 32.42 366 ASN A N 1
ATOM 2776 C CA . ASN A 1 366 ? 21.506 57.447 28.513 1.00 35.92 366 ASN A CA 1
ATOM 2777 C C . ASN A 1 366 ? 21.874 58.388 29.650 1.00 32.56 366 ASN A C 1
ATOM 2778 O O . ASN A 1 366 ? 23.056 58.564 29.893 1.00 32.35 366 ASN A O 1
ATOM 2783 N N . ASP A 1 367 ? 20.887 58.987 30.303 1.00 32.43 367 ASP A N 1
ATOM 2784 C CA . ASP A 1 367 ? 21.123 59.875 31.428 1.00 31.94 367 ASP A CA 1
ATOM 2785 C C . ASP A 1 367 ? 21.255 59.130 32.758 1.00 28.59 367 ASP A C 1
ATOM 2786 O O . ASP A 1 367 ? 21.565 59.755 33.779 1.00 28.23 367 ASP A O 1
ATOM 2791 N N . LEU A 1 368 ? 20.964 57.834 32.779 1.00 25.48 368 LEU A N 1
ATOM 2792 C CA . LEU A 1 368 ? 20.983 57.046 33.999 1.00 21.57 368 LEU A CA 1
ATOM 2793 C C . LEU A 1 368 ? 22.273 56.299 34.288 1.00 20.39 368 LEU A C 1
ATOM 2794 O O . LEU A 1 368 ? 22.981 55.825 33.409 1.00 24.65 368 LEU A O 1
ATOM 2799 N N . LEU A 1 369 ? 22.550 56.162 35.577 1.00 19.59 369 LEU A N 1
ATOM 2800 C CA . LEU A 1 369 ? 23.716 55.448 36.069 1.00 22.61 369 LEU A CA 1
ATOM 2801 C C . LEU A 1 369 ? 23.246 54.180 36.784 1.00 22.51 369 LEU A C 1
ATOM 2802 O O . LEU A 1 369 ? 22.156 54.168 37.363 1.00 23.07 369 LEU A O 1
ATOM 2807 N N . PRO A 1 370 ? 24.068 53.172 36.769 1.00 24.57 370 PRO A N 1
ATOM 2808 C CA . PRO A 1 370 ? 25.363 53.118 36.132 1.00 27.47 370 PRO A CA 1
ATOM 2809 C C . PRO A 1 370 ? 25.380 52.804 34.644 1.00 28.97 370 PRO A C 1
ATOM 2810 O O . PRO A 1 370 ? 24.626 52.012 34.070 1.00 24.29 370 PRO A O 1
ATOM 2814 N N . ALA A 1 371 ? 26.332 53.464 33.976 1.00 29.43 371 ALA A N 1
ATOM 2815 C CA . ALA A 1 371 ? 26.560 53.308 32.555 1.00 31.13 371 ALA A CA 1
ATOM 2816 C C . ALA A 1 371 ? 26.723 51.837 32.192 1.00 28.24 371 ALA A C 1
ATOM 2817 O O . ALA A 1 371 ? 27.481 51.107 32.861 1.00 29.96 371 ALA A O 1
ATOM 2819 N N . GLY A 1 372 ? 26.060 51.398 31.139 1.00 24.68 372 GLY A N 1
ATOM 2820 C CA . GLY A 1 372 ? 26.232 50.042 30.656 1.00 26.04 372 GLY A CA 1
ATOM 2821 C C . GLY A 1 372 ? 25.376 48.999 31.346 1.00 23.35 372 GLY A C 1
ATOM 2822 O O . GLY A 1 372 ? 25.356 47.866 30.875 1.00 23.58 372 GLY A O 1
ATOM 2823 N N . SER A 1 373 ? 24.648 49.381 32.390 1.00 22.93 373 SER A N 1
ATOM 2824 C CA . SER A 1 373 ? 23.802 48.417 33.072 1.00 21.45 373 SER A CA 1
ATOM 2825 C C . SER A 1 373 ? 22.318 48.747 32.930 1.00 20.78 373 SER A C 1
ATOM 2826 O O . SER A 1 373 ? 21.574 47.951 33.484 1.00 19.41 373 SER A O 1
ATOM 2829 N N . VAL A 1 374 ? 21.986 49.904 32.373 1.00 20.47 374 VAL A N 1
ATOM 2830 C CA . VAL A 1 374 ? 20.561 50.285 32.310 1.00 19.61 374 VAL A CA 1
ATOM 2831 C C . VAL A 1 374 ? 20.047 50.201 30.876 1.00 20.90 374 VAL A C 1
ATOM 2832 O O . VAL A 1 374 ? 20.632 50.688 29.899 1.00 22.15 374 VAL A O 1
ATOM 2836 N N . TYR A 1 375 ? 18.926 49.518 30.702 1.00 19.15 375 TYR A N 1
ATOM 2837 C CA . TYR A 1 375 ? 18.291 49.299 29.411 1.00 18.15 375 TYR A CA 1
ATOM 2838 C C . TYR A 1 375 ? 16.890 49.897 29.460 1.00 18.20 375 TYR A C 1
ATOM 2839 O O . TYR A 1 375 ? 16.069 49.465 30.270 1.00 20.24 375 TYR A O 1
ATOM 2848 N N . GLU A 1 376 ? 16.597 50.872 28.604 1.00 14.94 376 GLU A N 1
ATOM 2849 C CA . GLU A 1 376 ? 15.283 51.485 28.580 1.00 15.08 376 GLU A CA 1
ATOM 2850 C C . GLU A 1 376 ? 14.287 50.574 27.890 1.00 15.68 376 GLU A C 1
ATOM 2851 O O . GLU A 1 376 ? 14.621 49.851 26.938 1.00 17.05 376 GLU A O 1
ATOM 2857 N N . LEU A 1 377 ? 13.053 50.578 28.381 1.00 15.84 377 LEU A N 1
ATOM 2858 C CA . LEU A 1 377 ? 12.005 49.831 27.667 1.00 16.85 377 LEU A CA 1
ATOM 2859 C C . LEU A 1 377 ? 10.869 50.817 27.405 1.00 14.37 377 LEU A C 1
ATOM 2860 O O . LEU A 1 377 ? 10.586 51.695 28.198 1.00 15.93 377 LEU A O 1
ATOM 2865 N N . PRO A 1 378 ? 10.204 50.648 26.285 1.00 16.53 378 PRO A N 1
ATOM 2866 C CA . PRO A 1 378 ? 9.082 51.495 25.901 1.00 17.17 378 PRO A CA 1
ATOM 2867 C C . PRO A 1 378 ? 7.809 51.090 26.640 1.00 15.28 378 PRO A C 1
ATOM 2868 O O . PRO A 1 378 ? 7.777 50.006 27.240 1.00 18.57 378 PRO A O 1
ATOM 2872 N N . ARG A 1 379 ? 6.750 51.881 26.551 1.00 14.88 379 ARG A N 1
ATOM 2873 C CA . ARG A 1 379 ? 5.479 51.591 27.181 1.00 16.09 379 ARG A CA 1
ATOM 2874 C C . ARG A 1 379 ? 4.599 50.665 26.362 1.00 16.86 379 ARG A C 1
ATOM 2875 O O . ARG A 1 379 ? 4.476 50.807 25.142 1.00 16.68 379 ARG A O 1
ATOM 2883 N N . ASN A 1 380 ? 3.986 49.689 27.010 1.00 17.98 380 ASN A N 1
ATOM 2884 C CA . ASN A 1 380 ? 2.948 48.839 26.461 1.00 17.85 380 ASN A CA 1
ATOM 2885 C C . ASN A 1 380 ? 3.349 48.093 25.192 1.00 18.04 380 ASN A C 1
ATOM 2886 O O . ASN A 1 380 ? 2.818 48.268 24.109 1.00 19.19 380 ASN A O 1
ATOM 2891 N N . GLN A 1 381 ? 4.499 47.416 25.328 1.00 12.64 381 GLN A N 1
ATOM 2892 C CA . GLN A 1 381 ? 5.043 46.646 24.211 1.00 13.70 381 GLN A CA 1
ATOM 2893 C C . GLN A 1 381 ? 5.341 45.250 24.745 1.00 16.54 381 GLN A C 1
ATOM 2894 O O . GLN A 1 381 ? 5.463 45.085 25.957 1.00 15.52 381 GLN A O 1
ATOM 2900 N N . VAL A 1 382 ? 5.511 44.315 23.820 1.00 14.46 382 VAL A N 1
ATOM 2901 C CA . VAL A 1 382 ? 5.857 42.953 24.210 1.00 16.06 382 VAL A CA 1
ATOM 2902 C C . VAL A 1 382 ? 7.371 42.810 24.119 1.00 15.65 382 VAL A C 1
ATOM 2903 O O . VAL A 1 382 ? 7.987 43.073 23.101 1.00 16.89 382 VAL A O 1
ATOM 2907 N N . VAL A 1 383 ? 7.984 42.414 25.237 1.00 15.87 383 VAL A N 1
ATOM 2908 C CA . VAL A 1 383 ? 9.417 42.243 25.316 1.00 15.82 383 VAL A CA 1
ATOM 2909 C C . VAL A 1 383 ? 9.718 40.742 25.393 1.00 16.70 383 VAL A C 1
ATOM 2910 O O . VAL A 1 383 ? 9.089 39.962 26.123 1.00 16.39 383 VAL A O 1
ATOM 2914 N N . GLU A 1 384 ? 10.730 40.354 24.625 1.00 14.20 384 GLU A N 1
ATOM 2915 C CA . GLU A 1 384 ? 11.184 38.952 24.678 1.00 15.53 384 GLU A CA 1
ATOM 2916 C C . GLU A 1 384 ? 12.660 39.035 25.058 1.00 17.99 384 GLU A C 1
ATOM 2917 O O . GLU A 1 384 ? 13.436 39.754 24.400 1.00 16.82 384 GLU A O 1
ATOM 2923 N N . LEU A 1 385 ? 13.053 38.287 26.097 1.00 16.18 385 LEU A N 1
ATOM 2924 C CA . LEU A 1 385 ? 14.441 38.301 26.530 1.00 14.88 385 LEU A CA 1
ATOM 2925 C C . LEU A 1 385 ? 14.998 36.869 26.358 1.00 16.07 385 LEU A C 1
ATOM 2926 O O . LEU A 1 385 ? 14.263 35.938 26.716 1.00 18.04 385 LEU A O 1
ATOM 2931 N N . VAL A 1 386 ? 16.176 36.801 25.747 1.00 16.49 386 VAL A N 1
ATOM 2932 C CA . VAL A 1 386 ? 16.833 35.483 25.588 1.00 17.57 386 VAL A CA 1
ATOM 2933 C C . VAL A 1 386 ? 18.114 35.552 26.404 1.00 17.19 386 VAL A C 1
ATOM 2934 O O . VAL A 1 386 ? 18.824 36.572 26.270 1.00 15.91 386 VAL A O 1
ATOM 2938 N N . VAL A 1 387 ? 18.350 34.643 27.384 1.00 16.41 387 VAL A N 1
ATOM 2939 C CA . VAL A 1 387 ? 19.552 34.749 28.205 1.00 15.30 387 VAL A CA 1
ATOM 2940 C C . VAL A 1 387 ? 20.243 33.382 28.207 1.00 17.42 387 VAL A C 1
ATOM 2941 O O . VAL A 1 387 ? 19.965 32.589 29.087 1.00 16.03 387 VAL A O 1
ATOM 2945 N N . PRO A 1 388 ? 21.055 33.092 27.211 1.00 18.13 388 PRO A N 1
ATOM 2946 C CA . PRO A 1 388 ? 21.715 31.799 27.089 1.00 17.85 388 PRO A CA 1
ATOM 2947 C C . PRO A 1 388 ? 22.594 31.457 28.286 1.00 15.72 388 PRO A C 1
ATOM 2948 O O . PRO A 1 388 ? 23.346 32.282 28.791 1.00 17.08 388 PRO A O 1
ATOM 29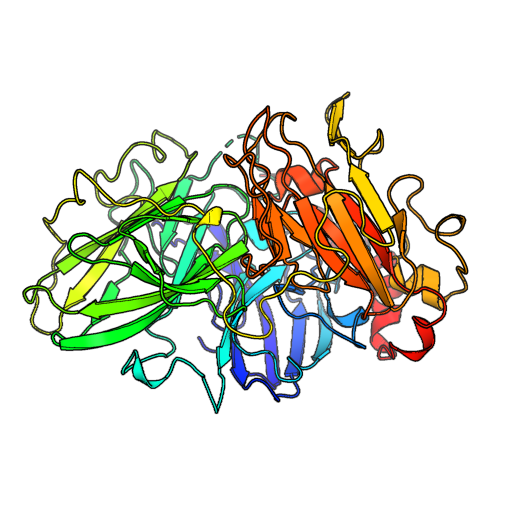52 N N . ALA A 1 389 ? 22.520 30.176 28.693 1.00 16.79 389 ALA A N 1
ATOM 2953 C CA . ALA A 1 389 ? 23.385 29.749 29.806 1.00 18.69 389 ALA A CA 1
ATOM 2954 C C . ALA A 1 389 ? 24.795 29.443 29.279 1.00 19.73 389 ALA A C 1
ATOM 2955 O O . ALA A 1 389 ? 25.002 29.388 28.072 1.00 20.03 389 ALA A O 1
ATOM 2957 N N . GLY A 1 390 ? 25.698 29.167 30.213 1.00 19.79 390 GLY A N 1
ATOM 2958 C CA . GLY A 1 390 ? 27.086 28.851 29.816 1.00 20.38 390 GLY A CA 1
ATOM 2959 C C . GLY A 1 390 ? 28.050 29.479 30.809 1.00 21.12 390 GLY A C 1
ATOM 2960 O O . GLY A 1 390 ? 29.097 28.907 31.136 1.00 22.83 390 GLY A O 1
ATOM 2961 N N . VAL A 1 391 ? 27.784 30.692 31.277 1.00 20.90 391 VAL A N 1
ATOM 2962 C CA . VAL A 1 391 ? 28.671 31.356 32.226 1.00 21.92 391 VAL A CA 1
ATOM 2963 C C . VAL A 1 391 ? 28.814 30.524 33.497 1.00 23.15 391 VAL A C 1
ATOM 2964 O O . VAL A 1 391 ? 27.854 29.967 34.005 1.00 21.14 391 VAL A O 1
ATOM 2968 N N . LEU A 1 392 ? 30.045 30.470 34.054 1.00 23.27 392 LEU A N 1
ATOM 2969 C CA . LEU A 1 392 ? 30.278 29.614 35.206 1.00 22.06 392 LEU A CA 1
ATOM 2970 C C . LEU A 1 392 ? 29.431 29.950 36.423 1.00 23.49 392 LEU A C 1
ATOM 2971 O O . LEU A 1 392 ? 28.892 31.046 36.565 1.00 22.97 392 LEU A O 1
ATOM 2976 N N . GLY A 1 393 ? 29.334 28.932 37.286 1.00 22.38 393 GLY A N 1
ATOM 2977 C CA . GLY A 1 393 ? 28.582 29.101 38.521 1.00 22.48 393 GLY A CA 1
ATOM 2978 C C . GLY A 1 393 ? 27.093 28.789 38.397 1.00 19.67 393 GLY A C 1
ATOM 2979 O O . GLY A 1 393 ? 26.410 29.021 39.406 1.00 19.13 393 GLY A O 1
ATOM 2980 N N . GLY A 1 394 ? 26.640 28.279 37.265 1.00 18.02 394 GLY A N 1
ATOM 2981 C CA . GLY A 1 394 ? 25.215 27.949 37.144 1.00 21.04 394 GLY A CA 1
ATOM 2982 C C . GLY A 1 394 ? 24.798 26.706 37.918 1.00 22.80 394 GLY A C 1
ATOM 2983 O O . GLY A 1 394 ? 25.563 25.977 38.563 1.00 24.30 394 GLY A O 1
ATOM 2984 N N . PRO A 1 395 ? 23.509 26.401 37.789 1.00 20.74 395 PRO A N 1
ATOM 2985 C CA . PRO A 1 395 ? 22.551 27.163 37.025 1.00 20.79 395 PRO A CA 1
ATOM 2986 C C . PRO A 1 395 ? 22.127 28.455 37.693 1.00 19.05 395 PRO A C 1
ATOM 2987 O O . PRO A 1 395 ? 21.866 28.529 38.886 1.00 16.73 395 PRO A O 1
ATOM 2991 N N . HIS A 1 396 ? 22.053 29.531 36.876 1.00 17.41 396 HIS A N 1
ATOM 2992 C CA . HIS A 1 396 ? 21.725 30.831 37.419 1.00 15.45 396 HIS A CA 1
ATOM 2993 C C . HIS A 1 396 ? 20.231 31.086 37.301 1.00 17.51 396 HIS A C 1
ATOM 2994 O O . HIS A 1 396 ? 19.699 31.134 36.190 1.00 15.60 396 HIS A O 1
ATOM 3001 N N . PRO A 1 397 ? 19.568 31.345 38.395 1.00 15.39 397 PRO A N 1
ATOM 3002 C CA . PRO A 1 397 ? 18.137 31.571 38.409 1.00 14.51 397 PRO A CA 1
ATOM 3003 C C . PRO A 1 397 ? 17.924 33.080 38.366 1.00 15.91 397 PRO A C 1
ATOM 3004 O O . PRO A 1 397 ? 18.138 33.772 39.353 1.00 15.46 397 PRO A O 1
ATOM 3008 N N . PHE A 1 398 ? 17.521 33.609 37.214 1.00 12.91 398 PHE A N 1
ATOM 3009 C CA . PHE A 1 398 ? 17.310 35.053 37.136 1.00 13.41 398 PHE A CA 1
ATOM 3010 C C . PHE A 1 398 ? 15.889 35.471 37.510 1.00 14.70 398 PHE A C 1
ATOM 3011 O O . PHE A 1 398 ? 14.921 34.770 37.220 1.00 14.64 398 PHE A O 1
ATOM 3019 N N . HIS A 1 399 ? 15.820 36.626 38.166 1.00 12.55 399 HIS A N 1
ATOM 3020 C CA . HIS A 1 399 ? 14.521 37.138 38.585 1.00 14.66 399 HIS A CA 1
ATOM 3021 C C . HIS A 1 399 ? 14.272 38.543 38.054 1.00 15.11 399 HIS A C 1
ATOM 3022 O O . HIS A 1 399 ? 15.186 39.377 37.976 1.00 13.77 399 HIS A O 1
ATOM 3035 N N . LEU A 1 400 ? 13.025 38.713 37.612 1.00 12.41 400 LEU A N 1
ATOM 3036 C CA . LEU A 1 400 ? 12.617 40.029 37.119 1.00 12.74 400 LEU A CA 1
ATOM 3037 C C . LEU A 1 400 ? 11.667 40.674 38.122 1.00 12.76 400 LEU A C 1
ATOM 3038 O O . LEU A 1 400 ? 10.640 40.107 38.449 1.00 14.52 400 LEU A O 1
ATOM 3043 N N . HIS A 1 401 ? 12.033 41.888 38.547 1.00 13.76 401 HIS A N 1
ATOM 3044 C CA . HIS A 1 401 ? 11.178 42.628 39.461 1.00 11.35 401 HIS A CA 1
ATOM 3045 C C . HIS A 1 401 ? 10.077 43.292 38.623 1.00 12.70 401 HIS A C 1
ATOM 3046 O O . HIS A 1 401 ? 10.292 43.515 37.416 1.00 14.37 401 HIS A O 1
ATOM 3053 N N . GLY A 1 402 ? 8.954 43.629 39.258 1.00 12.80 402 GLY A N 1
ATOM 3054 C CA . GLY A 1 402 ? 7.897 44.380 38.592 1.00 14.31 402 GLY A CA 1
ATOM 3055 C C . GLY A 1 402 ? 6.937 43.599 37.729 1.00 14.11 402 GLY A C 1
ATOM 3056 O O . GLY A 1 402 ? 5.985 44.185 37.208 1.00 14.26 402 GLY A O 1
ATOM 3057 N N . HIS A 1 403 ? 7.249 42.351 37.364 1.00 11.80 403 HIS A N 1
ATOM 3058 C CA . HIS A 1 403 ? 6.457 41.570 36.455 1.00 14.43 403 HIS A CA 1
ATOM 3059 C C . HIS A 1 403 ? 6.569 40.054 36.675 1.00 14.78 403 HIS A C 1
ATOM 3060 O O . HIS A 1 403 ? 7.639 39.632 37.107 1.00 14.97 403 HIS A O 1
ATOM 3067 N N . ALA A 1 404 ? 5.556 39.323 36.274 1.00 12.13 404 ALA A N 1
ATOM 3068 C CA . ALA A 1 404 ? 5.727 37.880 36.076 1.00 11.94 404 ALA A CA 1
ATOM 3069 C C . ALA A 1 404 ? 5.995 37.708 34.568 1.00 12.36 404 ALA A C 1
ATOM 3070 O O . ALA A 1 404 ? 5.580 38.581 33.803 1.00 14.65 404 ALA A O 1
ATOM 3072 N N . PHE A 1 405 ? 6.654 36.640 34.120 1.00 12.17 405 PHE A N 1
ATOM 3073 C CA . PHE A 1 405 ? 6.840 36.537 32.656 1.00 14.22 405 PHE A CA 1
ATOM 3074 C C . PHE A 1 405 ? 6.420 35.141 32.190 1.00 14.84 405 PHE A C 1
ATOM 3075 O O . PHE A 1 405 ? 6.457 34.195 32.963 1.00 16.10 405 PHE A O 1
ATOM 3083 N N . SER A 1 406 ? 6.137 35.004 30.896 1.00 12.79 406 SER A N 1
ATOM 3084 C CA . SER A 1 406 ? 5.840 33.669 30.376 1.00 13.45 406 SER A CA 1
ATOM 3085 C C . SER A 1 406 ? 7.160 33.046 29.930 1.00 14.03 406 SER A C 1
ATOM 3086 O O . SER A 1 406 ? 7.956 33.760 29.306 1.00 15.36 406 SER A O 1
ATOM 3089 N N . VAL A 1 407 ? 7.387 31.812 30.339 1.00 13.60 407 VAL A N 1
ATOM 3090 C CA . VAL A 1 407 ? 8.647 31.171 29.903 1.00 14.77 407 VAL A CA 1
ATOM 3091 C C . VAL A 1 407 ? 8.327 30.408 28.621 1.00 15.43 407 VAL A C 1
ATOM 3092 O O . VAL A 1 407 ? 7.883 29.256 28.692 1.00 13.15 407 VAL A O 1
ATOM 3096 N N . VAL A 1 408 ? 8.531 31.088 27.487 1.00 14.66 408 VAL A N 1
ATOM 3097 C CA . VAL A 1 408 ? 8.199 30.471 26.211 1.00 17.21 408 VAL A CA 1
ATOM 3098 C C . VAL A 1 408 ? 9.182 29.358 25.846 1.00 17.49 408 VAL A C 1
ATOM 3099 O O . VAL A 1 408 ? 8.852 28.493 25.044 1.00 19.60 408 VAL A O 1
ATOM 3103 N N . ARG A 1 409 ? 10.383 29.406 26.416 1.00 14.91 409 ARG A N 1
ATOM 3104 C CA . ARG A 1 409 ? 11.356 28.324 26.170 1.00 16.13 409 ARG A CA 1
ATOM 3105 C C . ARG A 1 409 ? 12.110 28.080 27.478 1.00 16.28 409 ARG A C 1
ATOM 3106 O O . ARG A 1 409 ? 12.828 28.974 27.969 1.00 15.85 409 ARG A O 1
ATOM 3114 N N . SER A 1 410 ? 11.900 26.865 28.027 1.00 14.88 410 SER A N 1
ATOM 3115 C CA . SER A 1 410 ? 12.647 26.562 29.273 1.00 15.86 410 SER A CA 1
ATOM 3116 C C . SER A 1 410 ? 13.991 25.890 29.023 1.00 18.34 410 SER A C 1
ATOM 3117 O O . SER A 1 410 ? 14.286 25.419 27.926 1.00 21.32 410 SER A O 1
ATOM 3120 N N . ALA A 1 411 ? 14.774 25.713 30.090 1.00 15.77 411 ALA A N 1
ATOM 3121 C CA . ALA A 1 411 ? 16.046 25.030 30.058 1.00 16.06 411 ALA A CA 1
ATOM 3122 C C . ALA A 1 411 ? 15.742 23.571 29.678 1.00 17.33 411 ALA A C 1
ATOM 3123 O O . ALA A 1 411 ? 14.709 23.048 30.082 1.00 20.17 411 ALA A O 1
ATOM 3125 N N . GLY A 1 412 ? 16.648 22.996 28.920 1.00 21.28 412 GLY A N 1
ATOM 3126 C CA . GLY A 1 412 ? 16.505 21.587 28.525 1.00 23.57 412 GLY A CA 1
ATOM 3127 C C . GLY A 1 412 ? 15.529 21.322 27.407 1.00 29.16 412 GLY A C 1
ATOM 3128 O O . GLY A 1 412 ? 15.292 20.158 27.007 1.00 30.99 412 GLY A O 1
ATOM 3129 N N . SER A 1 413 ? 14.892 22.357 26.877 1.00 26.06 413 SER A N 1
ATOM 3130 C CA . SER A 1 413 ? 13.906 22.223 25.822 1.00 29.21 413 SER A CA 1
ATOM 3131 C C . SER A 1 413 ? 14.391 23.014 24.616 1.00 27.11 413 SER A C 1
ATOM 3132 O O . SER A 1 413 ? 14.975 24.077 24.760 1.00 22.60 413 SER A O 1
ATOM 3135 N N . SER A 1 414 ? 14.138 22.502 23.420 1.00 25.14 414 SER A N 1
ATOM 3136 C CA . SER A 1 414 ? 14.522 23.224 22.211 1.00 28.54 414 SER A CA 1
ATOM 3137 C C . SER A 1 414 ? 13.245 23.809 21.611 1.00 26.30 414 SER A C 1
ATOM 3138 O O . SER A 1 414 ? 13.232 24.427 20.550 1.00 31.99 414 SER A O 1
ATOM 3141 N N . THR A 1 415 ? 12.123 23.499 22.243 1.00 24.94 415 THR A N 1
ATOM 3142 C CA . THR A 1 415 ? 10.816 23.873 21.726 1.00 27.00 415 THR A CA 1
ATOM 3143 C C . THR A 1 415 ? 10.280 25.102 22.458 1.00 25.53 415 THR A C 1
ATOM 3144 O O . THR A 1 415 ? 10.734 25.389 23.553 1.00 23.02 415 THR A O 1
ATOM 3148 N N . TYR A 1 416 ? 9.420 25.821 21.761 1.00 21.37 416 TYR A N 1
ATOM 3149 C CA . TYR A 1 416 ? 8.786 27.002 22.339 1.00 21.33 416 TYR A CA 1
ATOM 3150 C C . TYR A 1 416 ? 7.316 26.696 22.583 1.00 22.16 416 TYR A C 1
ATOM 3151 O O . TYR A 1 416 ? 6.701 25.877 21.866 1.00 23.26 416 TYR A O 1
ATOM 3160 N N . ASN A 1 417 ? 6.728 27.396 23.538 1.00 19.60 417 ASN A N 1
ATOM 3161 C CA . ASN A 1 417 ? 5.303 27.262 23.804 1.00 18.58 417 ASN A CA 1
ATOM 3162 C C . ASN A 1 417 ? 4.756 28.691 23.972 1.00 19.90 417 ASN A C 1
ATOM 3163 O O . ASN A 1 417 ? 5.088 29.345 24.971 1.00 17.20 417 ASN A O 1
ATOM 3168 N N . PHE A 1 418 ? 3.937 29.082 22.992 1.00 17.79 418 PHE A N 1
ATOM 3169 C CA . PHE A 1 418 ? 3.324 30.409 23.067 1.00 17.46 418 PHE A CA 1
ATOM 3170 C C . PHE A 1 418 ? 1.845 30.325 23.406 1.00 18.01 418 PHE A C 1
ATOM 3171 O O . PHE A 1 418 ? 1.198 31.366 23.635 1.00 17.28 418 PHE A O 1
ATOM 3179 N N . VAL A 1 419 ? 1.311 29.109 23.492 1.00 18.65 419 VAL A N 1
ATOM 3180 C CA . VAL A 1 419 ? -0.098 28.897 23.752 1.00 18.22 419 VAL A CA 1
ATOM 3181 C C . VAL A 1 419 ? -0.473 28.935 25.226 1.00 16.87 419 VAL A C 1
ATOM 3182 O O . VAL A 1 419 ? -1.488 29.491 25.575 1.00 16.36 419 VAL A O 1
ATOM 3186 N N . ASN A 1 420 ? 0.361 28.259 26.058 1.00 17.14 420 ASN A N 1
ATOM 3187 C CA . ASN A 1 420 ? 0.048 28.232 27.484 1.00 17.97 420 ASN A CA 1
ATOM 3188 C C . ASN A 1 420 ? 1.252 27.890 28.345 1.00 15.50 420 ASN A C 1
ATOM 3189 O O . ASN A 1 420 ? 1.213 27.103 29.297 1.00 16.68 420 ASN A O 1
ATOM 3194 N N . PRO A 1 421 ? 2.349 28.576 28.103 1.00 17.19 421 PRO A N 1
ATOM 3195 C CA . PRO A 1 421 ? 3.566 28.370 28.881 1.00 16.25 421 PRO A CA 1
ATOM 3196 C C . PRO A 1 421 ? 3.304 28.848 30.302 1.00 17.01 421 PRO A C 1
ATOM 3197 O O . PRO A 1 421 ? 2.453 29.705 30.565 1.00 17.70 421 PRO A O 1
ATOM 3201 N N . VAL A 1 422 ? 4.111 28.305 31.194 1.00 15.64 422 VAL A N 1
ATOM 3202 C CA . VAL A 1 422 ? 4.046 28.706 32.594 1.00 15.50 422 VAL A CA 1
ATOM 3203 C C . VAL A 1 422 ? 4.487 30.165 32.739 1.00 13.64 422 VAL A C 1
ATOM 3204 O O . VAL A 1 422 ? 5.309 30.652 31.962 1.00 16.07 422 VAL A O 1
ATOM 3208 N N . LYS A 1 423 ? 3.828 30.870 33.671 1.00 13.86 423 LYS A N 1
ATOM 3209 C CA . LYS A 1 423 ? 4.269 32.250 33.987 1.00 11.76 423 LYS A CA 1
ATOM 3210 C C . LYS A 1 423 ? 4.933 32.164 35.374 1.00 14.48 423 LYS A C 1
ATOM 3211 O O . LYS A 1 423 ? 4.432 31.440 36.233 1.00 16.26 423 LYS A O 1
ATOM 3217 N N . ARG A 1 424 ? 6.054 32.881 35.566 1.00 14.43 424 ARG A N 1
ATOM 3218 C CA . ARG A 1 424 ? 6.704 32.822 36.889 1.00 11.66 424 ARG A CA 1
ATOM 3219 C C . ARG A 1 424 ? 7.585 34.045 37.059 1.00 14.56 424 ARG A C 1
ATOM 3220 O O . ARG A 1 424 ? 7.454 34.981 36.227 1.00 15.49 424 ARG A O 1
ATOM 3228 N N . ASP A 1 425 ? 8.375 34.076 38.153 1.00 11.25 425 ASP A N 1
ATOM 3229 C CA . ASP A 1 425 ? 9.185 35.301 38.295 1.00 12.79 425 ASP A CA 1
ATOM 3230 C C . ASP A 1 425 ? 10.652 35.034 38.567 1.00 12.96 425 ASP A C 1
ATOM 3231 O O . ASP A 1 425 ? 11.456 36.004 38.542 1.00 14.02 425 ASP A O 1
ATOM 3236 N N . VAL A 1 426 ? 11.062 33.801 38.715 1.00 13.17 426 VAL A N 1
ATOM 3237 C CA . VAL A 1 426 ? 12.471 33.394 38.820 1.00 12.25 426 VAL A CA 1
ATOM 3238 C C . VAL A 1 426 ? 12.605 32.195 37.876 1.00 12.17 426 VAL A C 1
ATOM 3239 O O . VAL A 1 426 ? 11.781 31.271 37.960 1.00 12.25 426 VAL A O 1
ATOM 3243 N N . VAL A 1 427 ? 13.586 32.251 36.975 1.00 12.30 427 VAL A N 1
ATOM 3244 C CA . VAL A 1 427 ? 13.701 31.111 36.040 1.00 12.84 427 VAL A CA 1
ATOM 3245 C C . VAL A 1 427 ? 15.153 30.656 35.948 1.00 15.27 427 VAL A C 1
ATOM 3246 O O . VAL A 1 427 ? 16.059 31.470 35.840 1.00 13.80 427 VAL A O 1
ATOM 3250 N N . SER A 1 428 ? 15.381 29.333 36.056 1.00 12.67 428 SER A N 1
ATOM 3251 C CA . SER A 1 428 ? 16.778 28.888 35.866 1.00 14.36 428 SER A CA 1
ATOM 3252 C C . SER A 1 428 ? 17.182 28.960 34.393 1.00 12.73 428 SER A C 1
ATOM 3253 O O . SER A 1 428 ? 16.436 28.499 33.527 1.00 15.46 428 SER A O 1
ATOM 3256 N N . LEU A 1 429 ? 18.364 29.524 34.116 1.00 13.25 429 LEU A N 1
ATOM 3257 C CA . LEU A 1 429 ? 18.831 29.575 32.726 1.00 14.05 429 LEU A CA 1
ATOM 3258 C C . LEU A 1 429 ? 19.362 28.215 32.285 1.00 17.56 429 LEU A C 1
ATOM 3259 O O . LEU A 1 429 ? 19.557 28.081 31.084 1.00 18.23 429 LEU A O 1
ATOM 3264 N N . GLY A 1 430 ? 19.570 27.231 33.168 1.00 16.18 430 GLY A N 1
ATOM 3265 C CA . GLY A 1 430 ? 19.989 25.919 32.690 1.00 17.02 430 GLY A CA 1
ATOM 3266 C C . GLY A 1 430 ? 21.504 25.793 32.505 1.00 16.21 430 GLY A C 1
ATOM 3267 O O . GLY A 1 430 ? 22.294 26.372 33.235 1.00 15.97 430 GLY A O 1
ATOM 3268 N N . VAL A 1 431 ? 21.883 25.040 31.481 1.00 17.72 431 VAL A N 1
ATOM 3269 C CA . VAL A 1 431 ? 23.278 24.714 31.218 1.00 19.29 431 VAL A CA 1
ATOM 3270 C C . VAL A 1 431 ? 23.679 25.130 29.808 1.00 20.77 431 VAL A C 1
ATOM 3271 O O . VAL A 1 431 ? 22.781 25.402 29.008 1.00 20.34 431 VAL A O 1
ATOM 3275 N N . THR A 1 432 ? 24.967 25.074 29.482 1.00 20.11 432 THR A N 1
ATOM 3276 C CA . THR A 1 432 ? 25.409 25.401 28.121 1.00 20.27 432 THR A CA 1
ATOM 3277 C C . THR A 1 432 ? 24.556 24.713 27.064 1.00 19.90 432 THR A C 1
ATOM 3278 O O . THR A 1 432 ? 24.306 23.501 27.128 1.00 21.74 432 THR A O 1
ATOM 3282 N N . GLY A 1 433 ? 24.068 25.483 26.104 1.00 20.38 433 GLY A N 1
ATOM 3283 C CA . GLY A 1 433 ? 23.220 25.039 25.033 1.00 20.59 433 GLY A CA 1
ATOM 3284 C C . GLY A 1 433 ? 21.766 25.486 25.248 1.00 21.44 433 GLY A C 1
ATOM 3285 O O . GLY A 1 433 ? 20.952 25.490 24.320 1.00 23.39 433 GLY A O 1
ATOM 3286 N N . ASP A 1 434 ? 21.441 25.800 26.507 1.00 19.79 434 ASP A N 1
ATOM 3287 C CA . ASP A 1 434 ? 20.069 26.269 26.777 1.00 17.74 434 ASP A CA 1
ATOM 3288 C C . ASP A 1 434 ? 19.938 27.736 26.383 1.00 18.45 434 ASP A C 1
ATOM 3289 O O . ASP A 1 434 ? 20.919 28.484 26.349 1.00 19.38 434 ASP A O 1
ATOM 3294 N N . GLU A 1 435 ? 18.735 28.131 25.953 1.00 17.97 435 GLU A N 1
ATOM 3295 C CA . GLU A 1 435 ? 18.506 29.534 25.561 1.00 19.86 435 GLU A CA 1
ATOM 3296 C C . GLU A 1 435 ? 17.114 29.912 26.072 1.00 15.04 435 GLU A C 1
ATOM 3297 O O . GLU A 1 435 ? 16.110 29.994 25.371 1.00 18.08 435 GLU A O 1
ATOM 3303 N N . VAL A 1 436 ? 17.067 29.997 27.402 1.00 16.74 436 VAL A N 1
ATOM 3304 C CA . VAL A 1 436 ? 15.820 30.344 28.106 1.00 15.04 436 VAL A CA 1
ATOM 3305 C C . VAL A 1 436 ? 15.296 31.684 27.583 1.00 15.88 436 VAL A C 1
ATOM 3306 O O . VAL A 1 436 ? 16.048 32.660 27.490 1.00 14.90 436 VAL A O 1
ATOM 3310 N N . THR A 1 437 ? 14.025 31.646 27.217 1.00 14.41 437 THR A N 1
ATOM 3311 C CA . THR A 1 437 ? 13.390 32.801 26.556 1.00 15.12 437 THR A CA 1
ATOM 3312 C C . THR A 1 437 ? 12.111 33.149 27.284 1.00 13.80 437 THR A C 1
ATOM 3313 O O . THR A 1 437 ? 11.305 32.251 27.568 1.00 14.69 437 THR A O 1
ATOM 3317 N N . ILE A 1 438 ? 11.983 34.417 27.683 1.00 12.74 438 ILE A N 1
ATOM 3318 C CA . ILE A 1 438 ? 10.809 34.829 28.460 1.00 12.59 438 ILE A CA 1
ATOM 3319 C C . ILE A 1 438 ? 10.144 36.068 27.850 1.00 13.68 438 ILE A C 1
ATOM 3320 O O . ILE A 1 438 ? 10.829 36.842 27.189 1.00 15.69 438 ILE A O 1
ATOM 3325 N N . ARG A 1 439 ? 8.834 36.192 28.128 1.00 13.04 439 ARG A N 1
ATOM 3326 C CA . ARG A 1 439 ? 8.143 37.370 27.599 1.00 12.37 439 ARG A CA 1
ATOM 3327 C C . ARG A 1 439 ? 7.281 38.043 28.661 1.00 14.71 439 ARG A C 1
ATOM 3328 O O . ARG A 1 439 ? 6.751 37.377 29.548 1.00 13.73 439 ARG A O 1
ATOM 3336 N N . PHE A 1 440 ? 7.171 39.363 28.522 1.00 13.89 440 PHE A N 1
ATOM 3337 C CA . PHE A 1 440 ? 6.271 40.144 29.379 1.00 13.25 440 PHE A CA 1
ATOM 3338 C C . PHE A 1 440 ? 5.883 41.437 28.647 1.00 15.04 440 PHE A C 1
ATOM 3339 O O . PHE A 1 440 ? 6.490 41.813 27.639 1.00 14.63 440 PHE A O 1
ATOM 3347 N N . VAL A 1 441 ? 4.864 42.124 29.161 1.00 13.26 441 VAL A N 1
ATOM 3348 C CA . VAL A 1 441 ? 4.397 43.398 28.591 1.00 14.98 441 VAL A CA 1
ATOM 3349 C C . VAL A 1 441 ? 4.890 44.553 29.468 1.00 12.40 441 VAL A C 1
ATOM 3350 O O . VAL A 1 441 ? 4.830 44.406 30.698 1.00 14.00 441 VAL A O 1
ATOM 3354 N N . THR A 1 442 ? 5.283 45.642 28.866 1.00 14.07 442 THR A N 1
ATOM 3355 C CA . THR A 1 442 ? 5.779 46.807 29.627 1.00 15.75 442 THR A CA 1
ATOM 3356 C C . THR A 1 442 ? 4.632 47.679 30.108 1.00 16.47 442 THR A C 1
ATOM 3357 O O . THR A 1 442 ? 4.489 48.876 29.776 1.00 14.75 442 THR A O 1
ATOM 3361 N N . ASP A 1 443 ? 3.963 47.144 31.117 1.00 15.42 443 ASP A N 1
ATOM 3362 C CA . ASP A 1 443 ? 2.786 47.731 31.729 1.00 15.40 443 ASP A CA 1
ATOM 3363 C C . ASP A 1 443 ? 3.036 48.330 33.103 1.00 13.50 443 ASP A C 1
ATOM 3364 O O . ASP A 1 443 ? 2.066 48.481 33.856 1.00 17.71 443 ASP A O 1
ATOM 3369 N N . ASN A 1 444 ? 4.287 48.636 33.437 1.00 13.98 444 ASN A N 1
ATOM 3370 C CA . ASN A 1 444 ? 4.548 49.084 34.816 1.00 15.24 444 ASN A CA 1
ATOM 3371 C C . ASN A 1 444 ? 5.688 50.079 34.860 1.00 15.11 444 ASN A C 1
ATOM 3372 O O . ASN A 1 444 ? 6.854 49.718 34.900 1.00 15.49 444 ASN A O 1
ATOM 3377 N N . PRO A 1 445 ? 5.375 51.357 34.742 1.00 13.33 445 PRO A N 1
ATOM 3378 C CA . PRO A 1 445 ? 6.363 52.422 34.700 1.00 13.88 445 PRO A CA 1
ATOM 3379 C C . PRO A 1 445 ? 7.265 52.459 35.929 1.00 13.39 445 PRO A C 1
ATOM 3380 O O . PRO A 1 445 ? 6.794 52.553 37.060 1.00 15.58 445 PRO A O 1
ATOM 3384 N N . GLY A 1 446 ? 8.584 52.440 35.657 1.00 13.94 446 GLY A N 1
ATOM 3385 C CA . GLY A 1 446 ? 9.553 52.524 36.732 1.00 16.71 446 GLY A CA 1
ATOM 3386 C C . GLY A 1 446 ? 10.764 51.652 36.431 1.00 12.86 446 GLY A C 1
ATOM 3387 O O . GLY A 1 446 ? 10.792 50.871 35.495 1.00 12.60 446 GLY A O 1
ATOM 3388 N N . PRO A 1 447 ? 11.807 51.831 37.228 1.00 16.11 447 PRO A N 1
ATOM 3389 C CA . PRO A 1 447 ? 13.039 51.071 37.106 1.00 13.51 447 PRO A CA 1
ATOM 3390 C C . PRO A 1 447 ? 12.969 49.716 37.810 1.00 13.69 447 PRO A C 1
ATOM 3391 O O . PRO A 1 447 ? 12.633 49.670 38.998 1.00 13.82 447 PRO A O 1
ATOM 3395 N N . TRP A 1 448 ? 13.225 48.616 37.121 1.00 13.90 448 TRP A N 1
ATOM 3396 C CA . TRP A 1 448 ? 13.111 47.286 37.732 1.00 15.34 448 TRP A CA 1
ATOM 3397 C C . TRP A 1 448 ? 14.380 46.448 37.576 1.00 16.31 448 TRP A C 1
ATOM 3398 O O . TRP A 1 448 ? 14.929 46.379 36.488 1.00 15.05 448 TRP A O 1
ATOM 3409 N N . PHE A 1 449 ? 14.848 45.828 38.672 1.00 14.37 449 PHE A N 1
ATOM 3410 C CA . PHE A 1 449 ? 16.018 44.967 38.595 1.00 16.80 449 PHE A CA 1
ATOM 3411 C C . PHE A 1 449 ? 15.722 43.673 37.825 1.00 16.96 449 PHE A C 1
ATOM 3412 O O . PHE A 1 449 ? 14.625 43.116 37.855 1.00 16.11 449 PHE A O 1
ATOM 3420 N N . PHE A 1 450 ? 16.732 43.160 37.149 1.00 14.07 450 PHE A N 1
ATOM 3421 C CA . PHE A 1 450 ? 16.756 41.891 36.435 1.00 16.47 450 PHE A CA 1
ATOM 3422 C C . PHE A 1 450 ? 18.130 41.282 36.724 1.00 15.56 450 PHE A C 1
ATOM 3423 O O . PHE A 1 450 ? 19.137 41.816 36.273 1.00 13.98 450 PHE A O 1
ATOM 3431 N N . HIS A 1 451 ? 18.167 40.241 37.545 1.00 13.84 451 HIS A N 1
ATOM 3432 C CA . HIS A 1 451 ? 19.441 39.667 37.935 1.00 13.06 451 HIS A CA 1
ATOM 3433 C C . HIS A 1 451 ? 19.404 38.235 38.419 1.00 15.75 451 HIS A C 1
ATOM 3434 O O . HIS A 1 451 ? 18.327 37.726 38.670 1.00 15.15 451 HIS A O 1
ATOM 3441 N N . CYS A 1 452 ? 20.606 37.681 38.497 1.00 14.29 452 CYS A N 1
ATOM 3442 C CA . CYS A 1 452 ? 20.744 36.346 39.081 1.00 13.69 452 CYS A CA 1
ATOM 3443 C C . CYS A 1 452 ? 20.449 36.465 40.576 1.00 15.39 452 CYS A C 1
ATOM 3444 O O . CYS A 1 452 ? 20.899 37.378 41.283 1.00 17.91 452 CYS A O 1
ATOM 3447 N N . HIS A 1 453 ? 19.544 35.563 41.058 1.00 15.27 453 HIS A N 1
ATOM 3448 C CA . HIS A 1 453 ? 19.138 35.648 42.469 1.00 15.22 453 HIS A CA 1
ATOM 3449 C C . HIS A 1 453 ? 20.115 34.935 43.395 1.00 15.88 453 HIS A C 1
ATOM 3450 O O . HIS A 1 453 ? 19.848 34.833 44.602 1.00 21.41 453 HIS A O 1
ATOM 3457 N N . ILE A 1 454 ? 21.144 34.319 42.879 1.00 14.85 454 ILE A N 1
ATOM 3458 C CA . ILE A 1 454 ? 22.221 33.778 43.721 1.00 18.20 454 ILE A CA 1
ATOM 3459 C C . ILE A 1 454 ? 22.883 35.038 44.275 1.00 18.23 454 ILE A C 1
ATOM 3460 O O . ILE A 1 454 ? 23.467 35.783 43.489 1.00 17.90 454 ILE A O 1
ATOM 3465 N N . GLU A 1 455 ? 22.761 35.327 45.555 1.00 18.58 455 GLU A N 1
ATOM 3466 C CA . GLU A 1 455 ? 23.223 36.594 46.126 1.00 23.47 455 GLU A CA 1
ATOM 3467 C C . GLU A 1 455 ? 24.682 36.926 45.921 1.00 24.73 455 GLU A C 1
ATOM 3468 O O . GLU A 1 455 ? 25.013 38.069 45.558 1.00 25.75 455 GLU A O 1
ATOM 3474 N N . PHE A 1 456 ? 25.571 35.950 45.985 1.00 25.14 456 PHE A N 1
ATOM 3475 C CA . PHE A 1 456 ? 27.000 36.168 45.735 1.00 26.86 456 PHE A CA 1
ATOM 3476 C C . PHE A 1 456 ? 27.247 36.569 44.288 1.00 28.68 456 PHE A C 1
ATOM 3477 O O . PHE A 1 456 ? 28.219 37.260 43.999 1.00 29.29 456 PHE A O 1
ATOM 3485 N N . HIS A 1 457 ? 26.374 36.181 43.345 1.00 24.05 457 HIS A N 1
ATOM 3486 C CA . HIS A 1 457 ? 26.565 36.539 41.938 1.00 21.47 457 HIS A CA 1
ATOM 3487 C C . HIS A 1 457 ? 26.104 37.953 41.637 1.00 21.01 457 HIS A C 1
ATOM 3488 O O . HIS A 1 457 ? 26.791 38.715 40.944 1.00 20.00 457 HIS A O 1
ATOM 3495 N N . LEU A 1 458 ? 24.952 38.334 42.193 1.00 19.74 458 LEU A N 1
ATOM 3496 C CA . LEU A 1 458 ? 24.390 39.660 42.094 1.00 23.50 458 LEU A CA 1
ATOM 3497 C C . LEU A 1 458 ? 25.439 40.646 42.633 1.00 25.17 458 LEU A C 1
ATOM 3498 O O . LEU A 1 458 ? 25.776 41.626 41.979 1.00 26.03 458 LEU A O 1
ATOM 3503 N N . MET A 1 459 ? 26.005 40.312 43.798 1.00 21.94 459 MET A N 1
ATOM 3504 C CA . MET A 1 459 ? 27.053 41.133 44.399 1.00 25.54 459 MET A CA 1
ATOM 3505 C C . MET A 1 459 ? 28.359 41.193 43.618 1.00 26.38 459 MET A C 1
ATOM 3506 O O . MET A 1 459 ? 29.166 42.125 43.789 1.00 27.66 459 MET A O 1
ATOM 3511 N N . ASN A 1 460 ? 28.663 40.238 42.765 1.00 22.99 460 ASN A N 1
ATOM 3512 C CA . ASN A 1 460 ? 29.821 40.195 41.914 1.00 23.08 460 ASN A CA 1
ATOM 3513 C C . ASN A 1 460 ? 29.524 40.621 40.478 1.00 21.69 460 ASN A C 1
ATOM 3514 O O . ASN A 1 460 ? 30.336 40.315 39.603 1.00 21.26 460 ASN A O 1
ATOM 3519 N N . GLY A 1 461 ? 28.384 41.312 40.278 1.00 19.29 461 GLY A N 1
ATOM 3520 C CA . GLY A 1 461 ? 28.065 41.934 39.010 1.00 19.42 461 GLY A CA 1
ATOM 3521 C C . GLY A 1 461 ? 26.976 41.440 38.090 1.00 17.92 461 GLY A C 1
ATOM 3522 O O . GLY A 1 461 ? 26.726 42.054 37.042 1.00 18.18 461 GLY A O 1
ATOM 3523 N N . LEU A 1 462 ? 26.311 40.324 38.401 1.00 15.31 462 LEU A N 1
ATOM 3524 C CA . LEU A 1 462 ? 25.356 39.738 37.458 1.00 14.91 462 LEU A CA 1
ATOM 3525 C C . LEU A 1 462 ? 23.958 40.330 37.530 1.00 18.26 462 LEU A C 1
ATOM 3526 O O . LEU A 1 462 ? 22.997 39.731 38.052 1.00 17.34 462 LEU A O 1
ATOM 3531 N N . ALA A 1 463 ? 23.806 41.524 36.953 1.00 17.39 463 ALA A N 1
ATOM 3532 C CA . ALA A 1 463 ? 22.520 42.217 36.984 1.00 16.98 463 ALA A CA 1
ATOM 3533 C C . ALA A 1 463 ? 22.475 43.363 35.981 1.00 19.34 463 ALA A C 1
ATOM 3534 O O . ALA A 1 463 ? 23.506 43.810 35.496 1.00 18.21 463 ALA A O 1
ATOM 3536 N N . ILE A 1 464 ? 21.236 43.735 35.630 1.00 16.08 464 ILE A N 1
ATOM 3537 C CA . ILE A 1 464 ? 20.988 44.927 34.839 1.00 18.78 464 ILE A CA 1
ATOM 3538 C C . ILE A 1 464 ? 19.694 45.537 35.387 1.00 17.06 464 ILE A C 1
ATOM 3539 O O . ILE A 1 464 ? 19.002 44.918 36.211 1.00 17.33 464 ILE A O 1
ATOM 3544 N N . VAL A 1 465 ? 19.444 46.778 35.009 1.00 14.64 465 VAL A N 1
ATOM 3545 C CA . VAL A 1 465 ? 18.207 47.460 35.392 1.00 16.71 465 VAL A CA 1
ATOM 3546 C C . VAL A 1 465 ? 17.456 47.858 34.124 1.00 17.87 465 VAL A C 1
ATOM 3547 O O . VAL A 1 465 ? 18.038 48.367 33.165 1.00 19.24 465 VAL A O 1
ATOM 3551 N N . PHE A 1 466 ? 16.148 47.651 34.173 1.00 17.47 466 PHE A N 1
ATOM 3552 C CA . PHE A 1 466 ? 15.267 48.080 33.092 1.00 16.25 466 PHE A CA 1
ATOM 3553 C C . PHE A 1 466 ? 14.589 49.389 33.509 1.00 18.61 466 PHE A C 1
ATOM 3554 O O . PHE A 1 466 ? 13.887 49.461 34.521 1.00 16.36 466 PHE A O 1
ATOM 3562 N N . ALA A 1 467 ? 14.839 50.455 32.738 1.00 14.83 467 ALA A N 1
ATOM 3563 C CA . ALA A 1 467 ? 14.144 51.723 33.033 1.00 14.75 467 ALA A CA 1
ATOM 3564 C C . ALA A 1 467 ? 12.905 51.667 32.145 1.00 16.49 467 ALA A C 1
ATOM 3565 O O . ALA A 1 467 ? 12.943 51.919 30.936 1.00 16.68 467 ALA A O 1
ATOM 3567 N N . GLU A 1 468 ? 11.803 51.161 32.701 1.00 14.19 468 GLU A N 1
ATOM 3568 C CA . GLU A 1 468 ? 10.582 50.921 31.926 1.00 17.10 468 GLU A CA 1
ATOM 3569 C C . GLU A 1 468 ? 9.656 52.122 31.894 1.00 14.80 468 GLU A C 1
ATOM 3570 O O . GLU A 1 468 ? 9.292 52.663 32.931 1.00 15.55 468 GLU A O 1
ATOM 3576 N N . ASP A 1 469 ? 9.303 52.538 30.682 1.00 14.44 469 ASP A N 1
ATOM 3577 C CA . ASP A 1 469 ? 8.356 53.666 30.526 1.00 13.42 469 ASP A CA 1
ATOM 3578 C C . ASP A 1 469 ? 8.714 54.870 31.392 1.00 12.59 469 ASP A C 1
ATOM 3579 O O . ASP A 1 469 ? 7.965 55.354 32.246 1.00 13.49 469 ASP A O 1
ATOM 3584 N N . MET A 1 470 ? 9.880 55.418 31.076 1.00 16.51 470 MET A N 1
ATOM 3585 C CA . MET A 1 470 ? 10.404 56.577 31.775 1.00 17.39 470 MET A CA 1
ATOM 3586 C C . MET A 1 470 ? 9.430 57.753 31.735 1.00 16.87 470 MET A C 1
ATOM 3587 O O . MET A 1 470 ? 9.247 58.427 32.759 1.00 17.77 470 MET A O 1
ATOM 3592 N N . ALA A 1 471 ? 8.817 58.010 30.568 1.00 16.87 471 ALA A N 1
ATOM 3593 C CA . ALA A 1 471 ? 7.919 59.171 30.474 1.00 18.26 471 ALA A CA 1
ATOM 3594 C C . ALA A 1 471 ? 6.774 59.150 31.456 1.00 16.53 471 ALA A C 1
ATOM 3595 O O . ALA A 1 471 ? 6.250 60.219 31.815 1.00 18.21 471 ALA A O 1
ATOM 3597 N N . ASN A 1 472 ? 6.267 57.974 31.878 1.00 16.55 472 ASN A N 1
ATOM 3598 C CA . ASN A 1 472 ? 5.119 57.914 32.758 1.00 13.29 472 ASN A CA 1
ATOM 3599 C C . ASN A 1 472 ? 5.524 57.517 34.182 1.00 14.25 472 ASN A C 1
ATOM 3600 O O . ASN A 1 472 ? 4.660 57.334 35.037 1.00 16.16 472 ASN A O 1
ATOM 3605 N N . THR A 1 473 ? 6.838 57.490 34.427 1.00 14.43 473 THR A N 1
ATOM 3606 C CA . THR A 1 473 ? 7.310 57.078 35.754 1.00 13.32 473 THR A CA 1
ATOM 3607 C C . THR A 1 473 ? 6.969 58.053 36.854 1.00 18.09 473 THR A C 1
ATOM 3608 O O . THR A 1 473 ? 6.524 57.666 37.948 1.00 16.03 473 THR A O 1
ATOM 3612 N N . VAL A 1 474 ? 7.128 59.366 36.599 1.00 14.03 474 VAL A N 1
ATOM 3613 C CA . VAL A 1 474 ? 6.777 60.325 37.631 1.00 15.40 474 VAL A CA 1
ATOM 3614 C C . VAL A 1 474 ? 5.287 60.314 37.926 1.00 16.65 474 VAL A C 1
ATOM 3615 O O . VAL A 1 474 ? 4.839 60.353 39.048 1.00 15.70 474 VAL A O 1
ATOM 3619 N N . ASP A 1 475 ? 4.418 60.247 36.898 1.00 15.07 475 ASP A N 1
ATOM 3620 C CA . ASP A 1 475 ? 2.977 60.217 37.113 1.00 16.75 475 ASP A CA 1
ATOM 3621 C C . ASP A 1 475 ? 2.498 58.974 37.847 1.00 15.90 475 ASP A C 1
ATOM 3622 O O . ASP A 1 475 ? 1.642 58.984 38.731 1.00 16.87 475 ASP A O 1
ATOM 3627 N N . ALA A 1 476 ? 3.132 57.842 37.510 1.00 15.39 476 ALA A N 1
ATOM 3628 C CA . ALA A 1 476 ? 2.674 56.590 38.116 1.00 17.21 476 ALA A CA 1
ATOM 3629 C C . ALA A 1 476 ? 3.003 56.378 39.585 1.00 17.22 476 ALA A C 1
ATOM 3630 O O . ALA A 1 476 ? 2.291 55.648 40.288 1.00 17.46 476 ALA A O 1
ATOM 3632 N N . ASN A 1 477 ? 4.132 56.896 40.024 1.00 17.59 477 ASN A N 1
ATOM 3633 C CA . ASN A 1 477 ? 4.673 56.677 41.356 1.00 16.79 477 ASN A CA 1
ATOM 3634 C C . ASN A 1 477 ? 4.655 57.889 42.244 1.00 17.48 477 ASN A C 1
ATOM 3635 O O . ASN A 1 477 ? 5.126 58.951 41.802 1.00 18.09 477 ASN A O 1
ATOM 3640 N N . ASN A 1 478 ? 4.117 57.796 43.467 1.00 17.98 478 ASN A N 1
ATOM 3641 C CA . ASN A 1 478 ? 4.092 58.963 44.364 1.00 20.74 478 ASN A CA 1
ATOM 3642 C C . ASN A 1 478 ? 4.651 58.597 45.741 1.00 18.93 478 ASN A C 1
ATOM 3643 O O . ASN A 1 478 ? 3.926 58.265 46.678 1.00 18.03 478 ASN A O 1
ATOM 3648 N N . PRO A 1 479 ? 5.957 58.555 45.823 1.00 19.31 479 PRO A N 1
ATOM 3649 C CA . PRO A 1 479 ? 6.665 58.220 47.052 1.00 20.38 479 PRO A CA 1
ATOM 3650 C C . PRO A 1 479 ? 6.356 59.222 48.142 1.00 23.06 479 PRO A C 1
ATOM 3651 O O . PRO A 1 479 ? 6.163 60.421 47.897 1.00 18.80 479 PRO A O 1
ATOM 3655 N N . PRO A 1 480 ? 6.329 58.763 49.382 1.00 20.43 480 PRO A N 1
ATOM 3656 C CA . PRO A 1 480 ? 6.142 59.633 50.541 1.00 21.97 480 PRO A CA 1
ATOM 3657 C C . PRO A 1 480 ? 7.364 60.520 50.700 1.00 21.94 480 PRO A C 1
ATOM 3658 O O . PRO A 1 480 ? 8.452 60.163 50.256 1.00 21.91 480 PRO A O 1
ATOM 3662 N N . VAL A 1 481 ? 7.267 61.624 51.450 1.00 22.91 481 VAL A N 1
ATOM 3663 C CA . VAL A 1 481 ? 8.392 62.523 51.671 1.00 22.87 481 VAL A CA 1
ATOM 3664 C C . VAL A 1 481 ? 9.572 61.824 52.316 1.00 22.98 481 VAL A C 1
ATOM 3665 O O . VAL A 1 481 ? 10.728 62.049 51.947 1.00 25.20 481 VAL A O 1
ATOM 3669 N N . GLU A 1 482 ? 9.321 60.849 53.167 1.00 21.30 482 GLU A N 1
ATOM 3670 C CA . GLU A 1 482 ? 10.337 60.061 53.849 1.00 20.29 482 GLU A CA 1
ATOM 3671 C C . GLU A 1 482 ? 11.140 59.207 52.888 1.00 19.28 482 GLU A C 1
ATOM 3672 O O . GLU A 1 482 ? 12.265 58.854 53.247 1.00 20.58 482 GLU A O 1
ATOM 3678 N N . TRP A 1 483 ? 10.619 58.876 51.690 1.00 19.62 483 TRP A N 1
ATOM 3679 C CA . TRP A 1 483 ? 11.381 58.058 50.763 1.00 18.74 483 TRP A CA 1
ATOM 3680 C C . TRP A 1 483 ? 12.655 58.723 50.254 1.00 19.73 483 TRP A C 1
ATOM 3681 O O . TRP A 1 483 ? 13.700 58.101 50.355 1.00 17.85 483 TRP A O 1
ATOM 3692 N N . ALA A 1 484 ? 12.643 59.936 49.728 1.00 20.92 484 ALA A N 1
ATOM 3693 C CA . ALA A 1 484 ? 13.872 60.548 49.249 1.00 22.78 484 ALA A CA 1
ATOM 3694 C C . ALA A 1 484 ? 14.796 60.852 50.428 1.00 20.42 484 ALA A C 1
ATOM 3695 O O . ALA A 1 484 ? 16.017 60.718 50.293 1.00 24.90 484 ALA A O 1
ATOM 3697 N N . GLN A 1 485 ? 14.236 61.090 51.602 1.00 20.64 485 GLN A N 1
ATOM 3698 C CA . GLN A 1 485 ? 15.005 61.369 52.804 1.00 21.32 485 GLN A CA 1
ATOM 3699 C C . GLN A 1 485 ? 15.850 60.185 53.237 1.00 22.04 485 GLN A C 1
ATOM 3700 O O . GLN A 1 485 ? 16.859 60.411 53.916 1.00 21.29 485 GLN A O 1
ATOM 3706 N N . LEU A 1 486 ? 15.488 58.966 52.787 1.00 19.53 486 LEU A N 1
ATOM 3707 C CA . LEU A 1 486 ? 16.377 57.851 53.083 1.00 22.41 486 LEU A CA 1
ATOM 3708 C C . LEU A 1 486 ? 17.808 58.085 52.606 1.00 20.57 486 LEU A C 1
ATOM 3709 O O . LEU A 1 486 ? 18.786 57.766 53.300 1.00 20.29 486 LEU A O 1
ATOM 3714 N N . CYS A 1 487 ? 18.004 58.588 51.378 1.00 21.40 487 CYS A N 1
ATOM 3715 C CA . CYS A 1 487 ? 19.321 58.791 50.809 1.00 20.93 487 CYS A CA 1
ATOM 3716 C C . CYS A 1 487 ? 20.118 59.860 51.563 1.00 22.24 487 CYS A C 1
ATOM 3717 O O . CYS A 1 487 ? 21.317 59.650 51.751 1.00 23.82 487 CYS A O 1
ATOM 3720 N N . GLU A 1 488 ? 19.429 60.893 52.010 1.00 23.39 488 GLU A N 1
ATOM 3721 C CA . GLU A 1 488 ? 20.159 61.946 52.752 1.00 29.37 488 GLU A CA 1
ATOM 3722 C C . GLU A 1 488 ? 20.620 61.396 54.099 1.00 28.33 488 GLU A C 1
ATOM 3723 O O . GLU A 1 488 ? 21.775 61.564 54.492 1.00 29.49 488 GLU A O 1
ATOM 3729 N N . ILE A 1 489 ? 19.749 60.655 54.775 1.00 26.44 489 ILE A N 1
ATOM 3730 C CA . ILE A 1 489 ? 20.100 60.049 56.063 1.00 25.35 489 ILE A CA 1
ATOM 3731 C C . ILE A 1 489 ? 21.203 59.026 55.872 1.00 24.82 489 ILE A C 1
ATOM 3732 O O . ILE A 1 489 ? 22.159 58.974 56.648 1.00 26.83 489 ILE A O 1
ATOM 3737 N N . TYR A 1 490 ? 21.082 58.208 54.822 1.00 21.96 490 TYR A N 1
ATOM 3738 C CA . TYR A 1 490 ? 22.094 57.198 54.542 1.00 21.00 490 TYR A CA 1
ATOM 3739 C C . TYR A 1 490 ? 23.463 57.755 54.206 1.00 21.90 490 TYR A C 1
ATOM 3740 O O . TYR A 1 490 ? 24.490 57.318 54.729 1.00 24.72 490 TYR A O 1
ATOM 3749 N N . ASP A 1 491 ? 23.515 58.742 53.328 1.00 20.70 491 ASP A N 1
ATOM 3750 C CA . ASP A 1 491 ? 24.748 59.368 52.888 1.00 26.55 491 ASP A CA 1
ATOM 3751 C C . ASP A 1 491 ? 25.453 60.137 53.996 1.00 28.39 491 ASP A C 1
ATOM 3752 O O . ASP A 1 491 ? 26.650 60.392 53.864 1.00 30.09 491 ASP A O 1
ATOM 3757 N N . ASP A 1 492 ? 24.758 60.520 55.046 1.00 29.77 492 ASP A N 1
ATOM 3758 C CA . ASP A 1 492 ? 25.306 61.260 56.167 1.00 31.44 492 ASP A CA 1
ATOM 3759 C C . ASP A 1 492 ? 25.872 60.349 57.248 1.00 32.85 492 ASP A C 1
ATOM 3760 O O . ASP A 1 492 ? 26.442 60.831 58.228 1.00 32.10 492 ASP A O 1
ATOM 3765 N N . LEU A 1 493 ? 25.616 59.040 57.154 1.00 33.05 493 LEU A N 1
ATOM 3766 C CA . LEU A 1 493 ? 26.103 58.120 58.176 1.00 33.76 493 LEU A CA 1
ATOM 3767 C C . LEU A 1 493 ? 27.600 58.211 58.424 1.00 34.41 493 LEU A C 1
ATOM 3768 O O . LEU A 1 493 ? 28.391 58.214 57.479 1.00 32.73 493 LEU A O 1
ATOM 3773 N N . PRO A 1 494 ? 27.978 58.201 59.689 1.00 36.47 494 PRO A N 1
ATOM 3774 C CA . PRO A 1 494 ? 29.372 58.180 60.104 1.00 38.30 494 PRO A CA 1
ATOM 3775 C C . PRO A 1 494 ? 29.922 56.794 59.803 1.00 39.50 494 PRO A C 1
ATOM 3776 O O . PRO A 1 494 ? 29.226 55.771 59.720 1.00 36.86 494 PRO A O 1
ATOM 3780 N N . PRO A 1 495 ? 31.233 56.684 59.679 1.00 39.16 495 PRO A N 1
ATOM 3781 C CA . PRO A 1 495 ? 31.949 55.461 59.389 1.00 40.13 495 PRO A CA 1
ATOM 3782 C C . PRO A 1 495 ? 31.666 54.316 60.341 1.00 39.22 495 PRO A C 1
ATOM 3783 O O . PRO A 1 495 ? 31.541 53.175 59.883 1.00 39.34 495 PRO A O 1
ATOM 3787 N N . GLU A 1 496 ? 31.497 54.572 61.631 1.00 38.30 496 GLU A N 1
ATOM 3788 C CA . GLU A 1 496 ? 31.216 53.524 62.607 1.00 39.82 496 GLU A CA 1
ATOM 3789 C C . GLU A 1 496 ? 29.827 52.909 62.477 1.00 36.41 496 GLU A C 1
ATOM 3790 O O . GLU A 1 496 ? 29.549 51.813 62.972 1.00 35.57 496 GLU A O 1
ATOM 3796 N N . ALA A 1 497 ? 28.919 53.641 61.822 1.00 34.26 497 ALA A N 1
ATOM 3797 C CA . ALA A 1 497 ? 27.553 53.187 61.643 1.00 32.05 497 ALA A CA 1
ATOM 3798 C C . ALA A 1 497 ? 27.448 52.153 60.530 1.00 30.80 497 ALA A C 1
ATOM 3799 O O . ALA A 1 497 ? 26.457 51.411 60.511 1.00 31.68 497 ALA A O 1
ATOM 3801 N N . THR A 1 498 ? 28.423 52.076 59.626 1.00 29.85 498 THR A N 1
ATOM 3802 C CA . THR A 1 498 ? 28.346 51.129 58.526 1.00 29.53 498 THR A CA 1
ATOM 3803 C C . THR A 1 498 ? 29.556 50.207 58.445 1.00 30.22 498 THR A C 1
ATOM 3804 O O . THR A 1 498 ? 29.662 49.416 57.503 1.00 29.72 498 THR A O 1
ATOM 3808 N N . SER A 1 499 ? 30.475 50.337 59.402 1.00 28.05 499 SER A N 1
ATOM 3809 C CA . SER A 1 499 ? 31.654 49.478 59.382 1.00 29.20 499 SER A CA 1
ATOM 3810 C C . SER A 1 499 ? 31.216 48.019 59.549 1.00 26.87 499 SER A C 1
ATOM 3811 O O . SER A 1 499 ? 30.231 47.758 60.205 1.00 27.63 499 SER A O 1
ATOM 3814 N N . ILE A 1 500 ? 32.024 47.166 58.914 1.00 27.49 500 ILE A N 1
ATOM 3815 C CA . ILE A 1 500 ? 31.762 45.736 58.976 1.00 28.39 500 ILE A CA 1
ATOM 3816 C C . ILE A 1 500 ? 32.972 45.103 59.663 1.00 31.07 500 ILE A C 1
ATOM 3817 O O . ILE A 1 500 ? 34.126 45.289 59.298 1.00 28.49 500 ILE A O 1
ATOM 3822 N N . GLN A 1 501 ? 32.634 44.390 60.720 1.00 27.45 501 GLN A N 1
ATOM 3823 C CA . GLN A 1 501 ? 33.615 43.679 61.506 1.00 31.64 501 GLN A CA 1
ATOM 3824 C C . GLN A 1 501 ? 33.741 42.261 60.955 1.00 31.97 501 GLN A C 1
ATOM 3825 O O . GLN A 1 501 ? 32.807 41.480 61.129 1.00 29.94 501 GLN A O 1
ATOM 3831 N N . THR A 1 502 ? 34.851 41.981 60.273 1.00 32.44 502 THR A N 1
ATOM 3832 C CA . THR A 1 502 ? 35.009 40.630 59.748 1.00 34.25 502 THR A CA 1
ATOM 3833 C C . THR A 1 502 ? 35.437 39.726 60.892 1.00 36.78 502 THR A C 1
ATOM 3834 O O . THR A 1 502 ? 36.127 40.094 61.833 1.00 37.34 502 THR A O 1
ATOM 3838 N N . VAL A 1 503 ? 34.921 38.509 60.758 1.00 37.07 503 VAL A N 1
ATOM 3839 C CA . VAL A 1 503 ? 35.091 37.526 61.854 1.00 39.64 503 VAL A CA 1
ATOM 3840 C C . VAL A 1 503 ? 35.376 36.145 61.332 1.00 39.60 503 VAL A C 1
ATOM 3841 O O . VAL A 1 503 ? 35.565 36.015 60.148 0.0000 54.42 503 VAL A O 1
#

Foldseek 3Di:
DEAEQEHEWEKEWDWDQQAPATDIFIATVNHQAHEYEEAQFDWGKYKYAQQYDDQQAFRFWWKAFFLQLCFLHQLNRTADLANFPTAFHRGIDIRIGGSNQQFAKFKMATNDFLRRLRRRMHIYGHDYPDDPCVVVFDEEDPLLEWEWEFHDRGHPVFDPFGQAIAIVSHFHGVVGDLTDFAEREDAAQGKYFRKYWYQYLAWKWKKAKFPWKWFWQAKASFGWDTDIWGIEIGDHGIMTTTMTRNHDPQEKIKIAIATCTHPPCSNPDCPSNTRIHIYGYVVYDPDHGPGDHDPDIGYDDQQPIFGDPPFFADADPDPPRWPAEEEWEWEAPPQFIETVPHFDDRDLAHNLVQLVVPDDDQCSDPDDPFEAEAEAFTKYKYWYAAAYPDDQFWKFKHSDWKFFQFAAPGPHGDRRTGDTHGIHGNYHHPGTTMIMDTLHGAGKMKIFGSNSVRNVRGTIGIYRGHSVCNVVSYDDDPVRNVSSVVVVPDDCSSGNHDHD